Protein AF-A0A0N7MA90-F1 (afdb_monomer)

Radius of gyration: 57.95 Å; Cα contacts (8 Å, |Δi|>4): 796; chains: 1; bounding box: 123×35×155 Å

Sequence (417 aa):
MPDTSPRLQLPLLLPSQAQKHVTHNEALLHLDALTQASVIRFSENAPPPLPEVGDSYALGLDPEGVWAGHALEIAVWSGTNWRFQPPQSGWRTWGQEEQELRVWSNDSWVSIGPLPDSVESIEIGQLGVGTPVDPTNPLSVQGDSTLFTNDGAGHQVKINKAQQSDTAALLFQSNWVGHAEMGLSGSHNFSIKVSPDGTSWRQSMEIDATQDHISWTPATDITMRLSATELTVDVPIEGNSVQADSLDADPLKLLKPGAFGLGRRPILVSSSDDLDTTENVVHFFGNASVGDVPTNSPSTGAAFVGLNLPVTTNRTIQLLGSCSADRLYFRRKNLDWFDWVEVCHSGNIVGVTSENAGLPTGAVIENGSNTNGTYTRWADGTQICTNDNAAIAIPAAAFVGTITKIDNDKLWIGRWF

Foldseek 3Di:
DDQAADAPRHGQDDPDPVCPSVVVNVVVNVCRCQVQHEAQEEQDQEDDPDDDQFHKYQHDQHHDDLCGPQHRWIWGHHPPHTDTHHDDFQRWYAHNVVRFIFGDDPSDTHTPAHDPPDPPDGDQQADEDVDPTDPVHSYHYDDDDDDDDDDDDDDDDDFDDDDQQDDGWDFDDDPPATAWIWQRHGHNWTWIWGDPGNPDIDTQWTQDPVQRKIFGDRDDDGQWIDHPPDTDGNDDDDDPQAAPDLPRPPPRHDYDQPSPQPHPDFAAAFQDAAPLPPQPDFHKYWHPALRGDYPLDLDHSFTWIKTWAHPDSQWIKIWIATPHDRWIWIWIGHNHTDHIDIDDDPVFQEDDWDADPQHTPGHQKYWDFDPQFIWMAGNNFKIKTAHPLDARPDDRADFDDDWDAPDNRRMIIGGRD

Secondary structure (DSSP, 8-state):
--SB-TTT-PBPPPTTSTTHHHHHHHHHHHHHHHTT-EES-EEE-S--SSPPTT-EEEE-SS--GGGTT-TT-EEEE-SSSEEEEPPPTT-EEEETTTTEEEEEETTEEEEEEE--SSTT----S-EEESSPPPTT-SEEE-SS------SSS--------SSTTSEEEEEEEETTEEEEEEEEESSSSEEEEE-SSSSS-EEEEEEETTTTEEEE-SBSB-SEEE-SS-EEE-S---STTB-SSTT---TTSBPPTTTTTTSSS-EEE-TT-BGGGGTT--EEEEESSTT-PPBT-SSSS--EEEEEEEEETTEEEEEEEESSSS-EEEEEEESEEPPPEEPP-TTTSBS---EETTEE-S-SEEEEEETTEEEEEETTSEEEEE-TTSPPSS-SS--EEEEEEETTTTEEEEE--

Structure (mmCIF, N/CA/C/O backbone):
data_AF-A0A0N7MA90-F1
#
_entry.id   AF-A0A0N7MA90-F1
#
loop_
_atom_site.group_PDB
_atom_site.id
_atom_site.type_symbol
_atom_site.label_atom_id
_atom_site.label_alt_id
_atom_site.label_comp_id
_atom_site.label_asym_id
_atom_site.label_entity_id
_atom_site.label_seq_id
_atom_site.pdbx_PDB_ins_code
_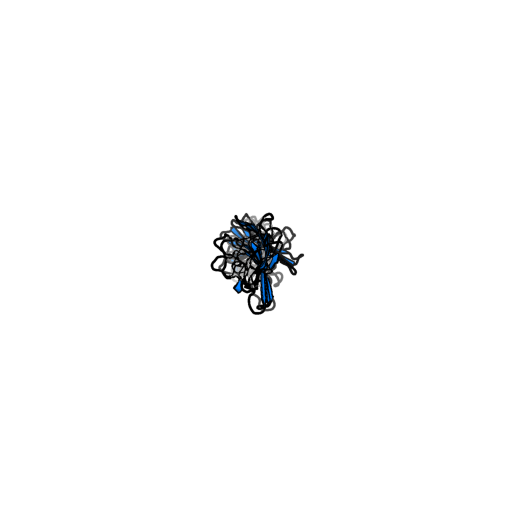atom_site.Cartn_x
_atom_site.Cartn_y
_atom_site.Cartn_z
_atom_site.occupancy
_atom_site.B_iso_or_equiv
_atom_site.auth_seq_id
_atom_site.auth_comp_id
_atom_site.auth_asym_id
_atom_site.auth_atom_id
_atom_site.pdbx_PDB_model_num
ATOM 1 N N . MET A 1 1 ? -54.674 -3.284 69.427 1.00 53.44 1 MET A N 1
ATOM 2 C CA . MET A 1 1 ? -53.549 -3.865 68.669 1.00 53.44 1 MET A CA 1
ATOM 3 C C . MET A 1 1 ? -54.101 -4.210 67.302 1.00 53.44 1 MET A C 1
ATOM 5 O O . MET A 1 1 ? -55.223 -4.700 67.283 1.00 53.44 1 MET A O 1
ATOM 9 N N . PRO A 1 2 ? -53.423 -3.872 66.199 1.00 63.22 2 PRO A N 1
ATOM 10 C CA . PRO A 1 2 ? -53.841 -4.346 64.884 1.00 63.22 2 PRO A CA 1
ATOM 11 C C . PRO A 1 2 ? -53.808 -5.881 64.862 1.00 63.22 2 PRO A C 1
ATOM 13 O O . PRO A 1 2 ? -52.918 -6.483 65.459 1.00 63.22 2 PRO A O 1
ATOM 16 N N . ASP A 1 3 ? -54.780 -6.501 64.193 1.00 77.94 3 ASP A N 1
ATOM 17 C CA . ASP A 1 3 ? -54.884 -7.964 64.068 1.00 77.94 3 ASP A CA 1
ATOM 18 C C . ASP A 1 3 ? -54.003 -8.518 62.928 1.00 77.94 3 ASP A C 1
ATOM 20 O O . ASP A 1 3 ? -54.075 -9.700 62.594 1.00 77.94 3 ASP A O 1
ATOM 24 N N . THR A 1 4 ? -53.165 -7.671 62.320 1.00 83.56 4 THR A N 1
ATOM 25 C CA . THR A 1 4 ? -52.310 -7.993 61.171 1.00 83.56 4 THR A CA 1
ATOM 26 C C . THR A 1 4 ? -50.910 -7.393 61.315 1.00 83.56 4 THR A C 1
ATOM 28 O O . THR A 1 4 ? -50.739 -6.361 61.970 1.00 83.56 4 THR A O 1
ATOM 31 N N . SER A 1 5 ? -49.907 -8.007 60.679 1.00 83.44 5 SER A N 1
ATOM 32 C CA . SER A 1 5 ? -48.554 -7.449 60.574 1.00 83.44 5 SER A CA 1
ATOM 33 C C . SER A 1 5 ? -48.509 -6.187 59.686 1.00 83.44 5 SER A C 1
ATOM 35 O O . SER A 1 5 ? -49.380 -6.020 58.827 1.00 83.44 5 SER A O 1
ATOM 37 N N . PRO A 1 6 ? -47.521 -5.291 59.874 1.00 81.62 6 PRO A N 1
ATOM 38 C CA . PRO A 1 6 ? -47.448 -4.021 59.147 1.00 81.62 6 PRO A CA 1
ATOM 39 C C . PRO A 1 6 ? -47.270 -4.121 57.626 1.00 81.62 6 PRO A C 1
ATOM 41 O O . PRO A 1 6 ? -47.888 -3.339 56.909 1.00 81.62 6 PRO A O 1
ATOM 44 N N . ARG A 1 7 ? -46.434 -5.041 57.121 1.00 82.25 7 ARG A N 1
ATOM 45 C CA . ARG A 1 7 ? -46.023 -5.053 55.701 1.00 82.25 7 ARG A CA 1
ATOM 46 C C . ARG A 1 7 ? -46.829 -6.025 54.852 1.00 82.25 7 ARG A C 1
ATOM 48 O O . ARG A 1 7 ? -47.433 -5.641 53.858 1.00 82.25 7 ARG A O 1
ATOM 55 N N . LEU A 1 8 ? -46.843 -7.292 55.249 1.00 85.06 8 LEU A N 1
ATOM 56 C CA . LEU A 1 8 ? -47.459 -8.400 54.517 1.00 85.06 8 LEU A CA 1
ATOM 57 C C . LEU A 1 8 ? -48.882 -8.714 54.991 1.00 85.06 8 LEU A C 1
ATOM 59 O O . LEU A 1 8 ? -49.496 -9.651 54.484 1.00 85.06 8 LEU A O 1
ATOM 63 N N . GLN A 1 9 ? -49.407 -7.950 55.957 1.00 86.44 9 GLN A N 1
ATOM 64 C CA . GLN A 1 9 ? -50.759 -8.106 56.504 1.00 86.44 9 GLN A CA 1
ATOM 65 C C . GLN A 1 9 ? -51.041 -9.526 57.035 1.00 86.44 9 GLN A C 1
ATOM 67 O O . GLN A 1 9 ? -52.158 -10.037 56.945 1.00 86.44 9 GLN A O 1
ATOM 72 N N . LEU A 1 10 ? -50.026 -10.174 57.615 1.00 85.25 10 LEU A N 1
ATOM 73 C CA . LEU A 1 10 ? -50.129 -11.517 58.180 1.00 85.25 10 LEU A CA 1
ATOM 74 C C . LEU A 1 10 ? -51.020 -11.493 59.430 1.00 85.25 10 LEU A C 1
ATOM 76 O O . LEU A 1 10 ? -50.751 -10.692 60.328 1.00 85.25 10 LEU A O 1
ATOM 80 N N . PRO A 1 11 ? -52.040 -12.362 59.543 1.00 86.69 11 PRO A N 1
ATOM 81 C CA . PRO A 1 11 ? -52.909 -12.403 60.716 1.00 86.69 11 PRO A CA 1
ATOM 82 C C . PRO A 1 11 ? -52.138 -12.724 62.002 1.00 86.69 11 PRO A C 1
ATOM 84 O O . PRO A 1 11 ? -51.424 -13.726 62.071 1.00 86.69 11 PRO A O 1
ATOM 87 N N . LEU A 1 12 ? -52.318 -11.902 63.035 1.00 84.81 12 LEU A N 1
ATOM 88 C CA . LEU A 1 12 ? -51.739 -12.113 64.359 1.00 84.81 12 LEU A CA 1
ATOM 89 C C . LEU A 1 12 ? -52.704 -12.904 65.252 1.00 84.81 12 LEU A C 1
ATOM 91 O O . LEU A 1 12 ? -53.926 -12.786 65.163 1.00 84.81 12 LEU A O 1
ATOM 95 N N . LEU A 1 13 ? -52.161 -13.720 66.156 1.00 84.50 13 LEU A N 1
ATOM 96 C CA . LEU A 1 13 ? -52.961 -14.447 67.138 1.00 84.50 13 LEU A CA 1
ATOM 97 C C . LEU A 1 13 ? -53.536 -13.482 68.178 1.00 84.50 13 LEU A C 1
ATOM 99 O O . LEU A 1 13 ? -52.795 -12.723 68.809 1.00 84.50 13 LEU A O 1
ATOM 103 N N . LEU A 1 14 ? -54.850 -13.573 68.401 1.00 79.50 14 LEU A N 1
ATOM 104 C CA . LEU A 1 14 ? -55.557 -12.771 69.397 1.00 79.50 14 LEU A CA 1
ATOM 105 C C . LEU A 1 14 ? -55.073 -13.074 70.835 1.00 79.50 14 LEU A C 1
ATOM 107 O O . LEU A 1 14 ? -54.663 -14.207 71.132 1.00 79.50 14 LEU A O 1
ATOM 111 N N . PRO A 1 15 ? -55.143 -12.089 71.754 1.00 75.62 15 PRO A N 1
ATOM 112 C CA . PRO A 1 15 ? -54.739 -12.263 73.149 1.00 75.62 15 PRO A CA 1
ATOM 113 C C . PRO A 1 15 ? -55.469 -13.414 73.873 1.00 75.62 15 PRO A C 1
ATOM 115 O O . PRO A 1 15 ? -56.532 -13.872 73.457 1.00 75.62 15 PRO A O 1
ATOM 118 N N . SER A 1 16 ? -54.912 -13.863 75.005 1.00 75.12 16 SER A N 1
ATOM 119 C CA . SER A 1 16 ? -55.486 -14.890 75.911 1.00 75.12 16 SER A CA 1
ATOM 120 C C . SER A 1 16 ? -55.423 -16.359 75.450 1.00 75.12 16 SER A C 1
ATOM 122 O O . SER A 1 16 ? -55.970 -17.238 76.110 1.00 75.12 16 SER A O 1
ATOM 124 N N . GLN A 1 17 ? -54.655 -16.672 74.402 1.00 65.38 17 GLN A N 1
ATOM 125 C CA . GLN A 1 17 ? -54.340 -18.051 73.980 1.00 65.38 17 GLN A CA 1
ATOM 126 C C . GLN A 1 17 ? -53.125 -18.641 74.731 1.00 65.38 17 GLN A C 1
ATOM 128 O O . GLN A 1 17 ? -52.084 -18.910 74.130 1.00 65.38 17 GLN A O 1
ATOM 133 N N . ALA A 1 18 ? -53.207 -18.776 76.062 1.00 71.75 18 ALA A N 1
ATOM 134 C CA . ALA A 1 18 ? -52.147 -19.361 76.909 1.00 71.75 18 ALA A CA 1
ATOM 135 C C . ALA A 1 18 ? -50.729 -18.783 76.662 1.00 71.75 18 ALA A C 1
ATOM 137 O O . ALA A 1 18 ? -49.750 -19.520 76.600 1.00 71.75 18 ALA A O 1
ATOM 138 N N . GLN A 1 19 ? -50.630 -17.464 76.454 1.00 74.31 19 GLN A N 1
ATOM 139 C CA . GLN A 1 19 ? -49.389 -16.723 76.143 1.00 74.31 19 GLN A CA 1
ATOM 140 C C . GLN A 1 19 ? -48.634 -17.128 74.855 1.00 74.31 19 GLN A C 1
ATOM 142 O O . GLN A 1 19 ? -47.672 -16.457 74.495 1.00 74.31 19 GLN A O 1
ATOM 147 N N . LYS A 1 20 ? -49.103 -18.117 74.079 1.00 79.69 20 LYS A N 1
ATOM 148 C CA . LYS A 1 20 ? -48.496 -18.497 72.783 1.00 79.69 20 LYS A CA 1
ATOM 149 C C . LYS A 1 20 ? -48.553 -17.381 71.736 1.00 79.69 20 LYS A C 1
ATOM 151 O O . LYS A 1 20 ? -47.688 -17.303 70.871 1.00 79.69 20 LYS A O 1
ATOM 156 N N . HIS A 1 21 ? -49.561 -16.512 71.836 1.00 78.50 21 HIS A N 1
ATOM 157 C CA . HIS A 1 21 ? -49.705 -15.329 70.988 1.00 78.50 21 HIS A CA 1
ATOM 158 C C . HIS A 1 21 ? -48.493 -14.394 71.081 1.00 78.50 21 HIS A C 1
ATOM 160 O O . HIS A 1 21 ? -48.164 -13.761 70.093 1.00 78.50 21 HIS A O 1
ATOM 166 N N . VAL A 1 22 ? -47.784 -14.346 72.216 1.00 80.19 22 VAL A N 1
ATOM 167 C CA . VAL A 1 22 ? -46.601 -13.487 72.364 1.00 80.19 22 VAL A CA 1
ATOM 168 C C . VAL A 1 22 ? -45.469 -13.989 71.468 1.00 80.19 22 VAL A C 1
ATOM 170 O O . VAL A 1 22 ? -45.056 -13.296 70.549 1.00 80.19 22 VAL A O 1
ATOM 173 N N . THR A 1 23 ? -45.006 -15.223 71.668 1.00 83.25 23 THR A N 1
ATOM 174 C CA . THR A 1 23 ? -43.844 -15.755 70.938 1.00 83.25 23 THR A CA 1
ATOM 175 C C . THR A 1 23 ? -44.113 -15.968 69.450 1.00 83.25 23 THR A C 1
ATOM 177 O O . THR A 1 23 ? -43.222 -15.753 68.631 1.00 83.25 23 THR A O 1
ATOM 180 N N . HIS A 1 24 ? -45.330 -16.372 69.077 1.00 87.25 24 HIS A N 1
ATOM 181 C CA . HIS A 1 24 ? -45.667 -16.587 67.673 1.00 87.25 24 HIS A CA 1
ATOM 182 C C . HIS A 1 24 ? -45.861 -15.274 66.909 1.00 87.25 24 HIS A C 1
ATOM 184 O O . HIS A 1 24 ? -45.351 -15.154 65.799 1.00 87.25 24 HIS A O 1
ATOM 190 N N . ASN A 1 25 ? -46.531 -14.276 67.498 1.00 86.94 25 ASN A N 1
ATOM 191 C CA . ASN A 1 25 ? -46.672 -12.975 66.842 1.00 86.94 25 ASN A CA 1
ATOM 192 C C . ASN A 1 25 ? -45.307 -12.298 66.686 1.00 86.94 25 ASN A C 1
ATOM 194 O O . ASN A 1 25 ? -45.058 -11.696 65.650 1.00 86.94 25 ASN A O 1
ATOM 198 N N . GLU A 1 26 ? -44.391 -12.467 67.647 1.00 84.44 26 GLU A N 1
ATOM 199 C CA . GLU A 1 26 ? -43.005 -12.011 67.491 1.00 84.44 26 GLU A CA 1
ATOM 200 C C . GLU A 1 26 ? -42.297 -12.678 66.301 1.00 84.44 26 GLU A C 1
ATOM 202 O O . GLU A 1 26 ? -41.661 -11.993 65.501 1.00 84.44 26 GLU A O 1
ATOM 207 N N . ALA A 1 27 ? -42.464 -13.991 66.114 1.00 85.56 27 ALA A N 1
ATOM 208 C CA . ALA A 1 27 ? -41.915 -14.691 64.951 1.00 85.56 27 ALA A CA 1
ATOM 209 C C . ALA A 1 27 ? -42.538 -14.218 63.623 1.00 85.56 27 ALA A C 1
ATOM 211 O O . ALA A 1 27 ? -41.822 -14.057 62.635 1.00 85.56 27 ALA A O 1
ATOM 212 N N . LEU A 1 28 ? -43.851 -13.962 63.595 1.00 87.31 28 LEU A N 1
ATOM 213 C CA . LEU A 1 28 ? -44.541 -13.433 62.415 1.00 87.31 28 LEU A CA 1
ATOM 214 C C . LEU A 1 28 ? -44.082 -12.016 62.073 1.00 87.31 28 LEU A C 1
ATOM 216 O O . LEU A 1 28 ? -43.862 -11.726 60.905 1.00 87.31 28 LEU A O 1
ATOM 220 N N . LEU A 1 29 ? -43.881 -11.156 63.071 1.00 84.62 29 LEU A N 1
ATOM 221 C CA . LEU A 1 29 ? -43.357 -9.804 62.872 1.00 84.62 29 LEU A CA 1
ATOM 222 C C . LEU A 1 29 ? -41.893 -9.824 62.403 1.00 84.62 29 LEU A C 1
ATOM 224 O O . LEU A 1 29 ? -41.503 -9.001 61.580 1.00 84.62 29 LEU A O 1
ATOM 228 N N . HIS A 1 30 ? -41.089 -10.788 62.863 1.00 85.06 30 HIS A N 1
ATOM 229 C CA . HIS A 1 30 ? -39.752 -11.024 62.311 1.00 85.06 30 HIS A CA 1
ATOM 230 C C . HIS A 1 30 ? -39.789 -11.465 60.844 1.00 85.06 30 HIS A C 1
ATOM 232 O O . HIS A 1 30 ? -39.008 -10.960 60.041 1.00 85.06 30 HIS A O 1
ATOM 238 N N . LEU A 1 31 ? -40.692 -12.381 60.483 1.00 87.25 31 LEU A N 1
ATOM 239 C CA . LEU A 1 31 ? -40.869 -12.802 59.092 1.00 87.25 31 LEU A CA 1
ATOM 240 C C . LEU A 1 31 ? -41.395 -11.665 58.214 1.00 87.25 31 LEU A C 1
ATOM 242 O O . LEU A 1 31 ? -40.928 -11.525 57.092 1.00 87.25 31 LEU A O 1
ATOM 246 N N . ASP A 1 32 ? -42.314 -10.846 58.719 1.00 86.31 32 ASP A N 1
ATOM 247 C CA . ASP A 1 32 ? -42.858 -9.671 58.031 1.00 86.31 32 ASP A CA 1
ATOM 248 C C . ASP A 1 32 ? -41.775 -8.639 57.696 1.00 86.31 32 ASP A C 1
ATOM 250 O O . ASP A 1 32 ? -41.750 -8.090 56.599 1.00 86.31 32 ASP A O 1
ATOM 254 N N . ALA A 1 33 ? -40.844 -8.415 58.628 1.00 83.62 33 ALA A N 1
ATOM 255 C CA . ALA A 1 33 ? -39.715 -7.514 58.433 1.00 83.62 33 ALA A CA 1
ATOM 256 C C . ALA A 1 33 ? -38.716 -8.022 57.377 1.00 83.62 33 ALA A C 1
ATOM 258 O O . ALA A 1 33 ? -38.212 -7.231 56.578 1.00 83.62 33 ALA A O 1
ATOM 259 N N . LEU A 1 34 ? -38.428 -9.327 57.372 1.00 86.31 34 LEU A N 1
ATOM 260 C CA . LEU A 1 34 ? -37.348 -9.918 56.571 1.00 86.31 34 LEU A CA 1
ATOM 261 C C . LEU A 1 34 ? -37.798 -10.467 55.213 1.00 86.31 34 LEU A C 1
ATOM 263 O O . LEU A 1 34 ? -37.001 -10.574 54.280 1.00 86.31 34 LEU A O 1
ATOM 267 N N . THR A 1 35 ? -39.067 -10.840 55.081 1.00 87.25 35 THR A N 1
ATOM 268 C CA . THR A 1 35 ? -39.617 -11.341 53.820 1.00 87.25 35 THR A CA 1
ATOM 269 C C . THR A 1 35 ? -39.833 -10.159 52.885 1.00 87.25 35 THR A C 1
ATOM 271 O O . THR A 1 35 ? -40.596 -9.259 53.211 1.00 87.25 35 THR A O 1
ATOM 274 N N . GLN A 1 36 ? -39.166 -10.162 51.723 1.00 84.44 36 GLN A N 1
ATOM 275 C CA . GLN A 1 36 ? -39.091 -8.986 50.839 1.00 84.44 36 GLN A CA 1
ATOM 276 C C . GLN A 1 36 ? -38.517 -7.758 51.570 1.00 84.44 36 GLN A C 1
ATOM 278 O O . GLN A 1 36 ? -39.052 -6.657 51.457 1.00 84.44 36 GLN A O 1
ATOM 283 N N . ALA A 1 37 ? -37.448 -7.961 52.355 1.00 88.31 37 ALA A N 1
ATOM 284 C CA . ALA A 1 37 ? -36.824 -6.906 53.145 1.00 88.31 37 ALA A CA 1
ATOM 285 C C . ALA A 1 37 ? -36.564 -5.649 52.299 1.00 88.31 37 ALA A C 1
ATOM 287 O O . ALA A 1 37 ? -35.838 -5.676 51.302 1.00 88.31 37 ALA A O 1
ATOM 288 N N . SER A 1 38 ? -37.153 -4.536 52.725 1.00 91.06 38 SER A N 1
ATOM 289 C CA . SER A 1 38 ? -36.948 -3.221 52.135 1.00 91.06 38 SER A CA 1
ATOM 290 C C . SER A 1 38 ? -36.728 -2.212 53.249 1.00 91.06 38 SER A C 1
ATOM 292 O O . SER A 1 38 ? -37.543 -2.131 54.167 1.00 91.06 38 SER A O 1
ATOM 294 N N . VAL A 1 39 ? -35.623 -1.475 53.163 1.00 94.06 39 VAL A N 1
ATOM 295 C CA . VAL A 1 39 ? -35.260 -0.378 54.061 1.00 94.06 39 VAL A CA 1
ATOM 296 C C . VAL A 1 39 ? -35.413 0.947 53.336 1.00 94.06 39 VAL A C 1
ATOM 298 O O . VAL A 1 39 ? -35.229 1.020 52.125 1.00 94.06 39 VAL A O 1
ATOM 301 N N . ILE A 1 40 ? -35.748 1.996 54.076 1.00 94.44 40 ILE A N 1
ATOM 302 C CA . ILE A 1 40 ? -35.837 3.357 53.553 1.00 94.44 40 ILE A CA 1
ATOM 303 C C . ILE A 1 40 ? -34.459 3.785 53.045 1.00 94.44 40 ILE A C 1
ATOM 305 O O . ILE A 1 40 ? -34.339 4.216 51.904 1.00 94.44 40 ILE A O 1
ATOM 309 N N . ARG A 1 41 ? -33.421 3.578 53.865 1.00 93.44 41 ARG A N 1
ATOM 310 C CA . ARG A 1 41 ? -32.033 3.928 53.552 1.00 93.44 41 ARG A CA 1
ATOM 311 C C . ARG A 1 41 ? -31.039 2.972 54.223 1.00 93.44 41 ARG A C 1
ATOM 313 O O . ARG A 1 41 ? -31.333 2.402 55.283 1.00 93.44 41 ARG A O 1
ATOM 320 N N . PHE A 1 42 ? -29.861 2.826 53.624 1.00 93.62 42 PHE A N 1
ATOM 321 C CA . PHE A 1 42 ? -28.678 2.198 54.207 1.00 93.62 42 PHE A CA 1
ATOM 322 C C . PHE A 1 42 ? -27.746 3.190 54.914 1.00 93.62 42 PHE A C 1
ATOM 324 O O . PHE A 1 42 ? -27.638 4.358 54.555 1.00 93.62 42 PHE A O 1
ATOM 331 N N . SER A 1 43 ? -26.983 2.678 55.880 1.00 93.38 43 SER A N 1
ATOM 332 C CA . SER A 1 43 ? -25.974 3.433 56.630 1.00 93.38 43 SER A CA 1
ATOM 333 C C . SER A 1 43 ? -26.535 4.646 57.383 1.00 93.38 43 SER A C 1
ATOM 335 O O . SER A 1 43 ? -25.812 5.611 57.622 1.00 93.38 43 SER A O 1
ATOM 337 N N . GLU A 1 44 ? -27.814 4.604 57.763 1.00 94.88 44 GLU A N 1
ATOM 338 C CA . GLU A 1 44 ? -28.443 5.671 58.541 1.00 94.88 44 GLU A CA 1
ATOM 339 C C . GLU A 1 44 ? -28.063 5.517 60.017 1.00 94.88 44 GLU A C 1
ATOM 341 O O . GLU A 1 44 ? -28.116 4.419 60.576 1.00 94.88 44 GLU A O 1
ATOM 346 N N . ASN A 1 45 ? -27.644 6.612 60.643 1.00 93.81 45 ASN A N 1
ATOM 347 C CA . ASN A 1 45 ? -27.168 6.606 62.027 1.00 93.81 45 ASN A CA 1
ATOM 348 C C . ASN A 1 45 ? -28.139 7.332 62.961 1.00 93.81 45 ASN A C 1
ATOM 350 O O . ASN A 1 45 ? -28.146 7.044 64.157 1.00 93.81 45 ASN A O 1
ATOM 354 N N . ALA A 1 46 ? -28.983 8.229 62.444 1.00 93.44 46 ALA A N 1
ATOM 355 C CA . ALA A 1 46 ? -29.895 9.019 63.261 1.00 93.44 46 ALA A CA 1
ATOM 356 C C . ALA A 1 46 ? -31.349 8.524 63.132 1.00 93.44 46 ALA A C 1
ATOM 358 O O . ALA A 1 46 ? -31.888 8.494 62.022 1.00 93.44 46 ALA A O 1
ATOM 359 N N . PRO A 1 47 ? -32.033 8.185 64.245 1.00 91.44 47 PRO A N 1
ATOM 360 C CA . PRO A 1 47 ? -33.437 7.798 64.194 1.00 91.44 47 PRO A CA 1
ATOM 361 C C . PRO A 1 47 ? -34.318 8.953 63.698 1.00 91.44 47 PRO A C 1
ATOM 363 O O . PRO A 1 47 ? -34.164 10.082 64.179 1.00 91.44 47 PRO A O 1
ATOM 366 N N . PRO A 1 48 ? -35.285 8.700 62.793 1.00 92.38 48 PRO A N 1
ATOM 367 C CA . PRO A 1 48 ? -36.211 9.732 62.351 1.00 92.38 48 PRO A CA 1
ATOM 368 C C . PRO A 1 48 ? -37.067 10.225 63.531 1.00 92.38 48 PRO A C 1
ATOM 370 O O . PRO A 1 48 ? -37.426 9.441 64.415 1.00 92.38 48 PRO A O 1
ATOM 373 N N . PRO A 1 49 ? -37.442 11.515 63.557 1.00 87.62 49 PRO A N 1
ATOM 374 C CA . PRO A 1 49 ? -38.195 12.091 64.670 1.00 87.62 49 PRO A CA 1
ATOM 375 C C . PRO A 1 49 ? -39.643 11.580 64.756 1.00 87.62 49 PRO A C 1
ATOM 377 O O . PRO A 1 49 ? -40.242 11.631 65.829 1.00 87.62 49 PRO A O 1
ATOM 380 N N . LEU A 1 50 ? -40.211 11.104 63.642 1.00 89.38 50 LEU A N 1
ATOM 381 C CA . LEU A 1 50 ? -41.584 10.598 63.536 1.00 89.38 50 LEU A CA 1
ATOM 382 C C . LEU A 1 50 ? -41.621 9.333 62.657 1.00 89.38 50 LEU A C 1
ATOM 384 O O . LEU A 1 50 ? -41.984 9.436 61.489 1.00 89.38 50 LEU A O 1
ATOM 388 N N . PRO A 1 51 ? -41.220 8.160 63.180 1.00 90.88 51 PRO A N 1
ATOM 389 C CA . PRO A 1 51 ? -41.279 6.910 62.426 1.00 90.88 51 PRO A CA 1
ATOM 390 C C . PRO A 1 51 ? -42.715 6.387 62.283 1.00 90.88 51 PRO A C 1
ATOM 392 O O . PRO A 1 51 ? -43.494 6.383 63.246 1.00 90.88 51 PRO A O 1
ATOM 395 N N . GLU A 1 52 ? -43.044 5.878 61.101 1.00 90.62 52 GLU A N 1
ATOM 396 C CA . GLU A 1 52 ? -44.286 5.170 60.807 1.00 90.62 52 GLU A CA 1
ATOM 397 C C . GLU A 1 52 ? -44.131 3.661 61.018 1.00 90.62 52 GLU A C 1
ATOM 399 O O . GLU A 1 52 ? -43.043 3.083 60.953 1.00 90.62 52 GLU A O 1
ATOM 404 N N . VAL A 1 53 ? -45.233 2.994 61.371 1.00 87.88 53 VAL A N 1
ATOM 405 C CA . VAL A 1 53 ? -45.216 1.552 61.655 1.00 87.88 53 VAL A CA 1
ATOM 406 C C . VAL A 1 53 ? -44.762 0.798 60.407 1.00 87.88 53 VAL A C 1
ATOM 408 O O . VAL A 1 53 ? -45.413 0.873 59.372 1.00 87.88 53 VAL A O 1
ATOM 411 N N . GLY A 1 54 ? -43.693 0.013 60.532 1.00 85.12 54 GLY A N 1
ATOM 412 C CA . GLY A 1 54 ? -43.108 -0.726 59.418 1.00 85.12 54 GLY A CA 1
ATOM 413 C C . GLY A 1 54 ? -41.945 -0.015 58.729 1.00 85.12 54 GLY A C 1
ATOM 414 O O . GLY A 1 54 ? -41.301 -0.663 57.901 1.00 85.12 54 GLY A O 1
ATOM 415 N N . ASP A 1 55 ? -41.619 1.229 59.096 1.00 91.69 55 ASP A N 1
ATOM 416 C CA . ASP A 1 55 ? -40.379 1.881 58.670 1.00 91.69 55 ASP A CA 1
ATOM 417 C C . ASP A 1 55 ? -39.184 1.027 59.067 1.00 91.69 55 ASP A C 1
ATOM 419 O O . ASP A 1 55 ? -39.129 0.480 60.174 1.00 91.69 55 ASP A O 1
ATOM 423 N N . SER A 1 56 ? -38.205 0.917 58.173 1.00 93.31 56 SER A N 1
ATOM 424 C CA . SER A 1 56 ? -36.949 0.275 58.532 1.00 93.31 56 SER A CA 1
ATOM 425 C C . SER A 1 56 ? -35.742 0.912 57.899 1.00 93.31 56 SER A C 1
ATOM 427 O O . SER A 1 56 ? -35.815 1.385 56.770 1.00 93.31 56 SER A O 1
ATOM 429 N N . TYR A 1 57 ? -34.625 0.817 58.600 1.00 94.88 57 TYR A N 1
ATOM 430 C CA . TYR A 1 57 ? -33.340 1.370 58.213 1.00 94.88 57 TYR A CA 1
ATOM 431 C C . TYR A 1 57 ? -32.274 0.299 58.396 1.00 94.88 57 TYR A C 1
ATOM 433 O O . TYR A 1 57 ? -32.306 -0.448 59.374 1.00 94.88 57 TYR A O 1
ATOM 441 N N . ALA A 1 58 ? -31.331 0.214 57.462 1.00 95.00 58 ALA A N 1
ATOM 442 C CA . ALA A 1 58 ? -30.109 -0.545 57.690 1.00 95.00 58 ALA A CA 1
ATOM 443 C C . ALA A 1 58 ? -29.093 0.404 58.327 1.00 95.00 58 ALA A C 1
ATOM 445 O O . ALA A 1 58 ? -28.690 1.389 57.706 1.00 95.00 58 ALA A O 1
ATOM 446 N N . LEU A 1 59 ? -28.729 0.133 59.577 1.00 96.06 59 LEU A N 1
ATOM 447 C CA . LEU A 1 59 ? -27.953 1.059 60.387 1.00 96.06 59 LEU A CA 1
ATOM 448 C C . LEU A 1 59 ? -26.491 1.133 59.942 1.00 96.06 59 LEU A C 1
ATOM 450 O O . LEU A 1 59 ? -25.916 0.153 59.462 1.00 96.06 59 LEU A O 1
ATOM 454 N N . GLY A 1 60 ? -25.891 2.313 60.098 1.00 93.00 60 GLY A N 1
ATOM 455 C CA . GLY A 1 60 ? -24.465 2.520 59.862 1.00 93.00 60 GLY A CA 1
ATOM 456 C C . GLY A 1 60 ? -23.580 1.980 60.989 1.00 93.00 60 GLY A C 1
ATOM 457 O O . GLY A 1 60 ? -24.002 1.186 61.833 1.00 93.00 60 GLY A O 1
ATOM 458 N N . LEU A 1 61 ? -22.312 2.397 60.974 1.00 93.62 61 LEU A N 1
ATOM 459 C CA . LEU A 1 61 ? -21.308 1.972 61.957 1.00 93.62 61 LEU A CA 1
ATOM 460 C C . LEU A 1 61 ? -21.467 2.659 63.317 1.00 93.62 61 LEU A C 1
ATOM 462 O O . LEU A 1 61 ? -21.097 2.072 64.330 1.00 93.62 61 LEU A O 1
ATOM 466 N N . ASP A 1 62 ? -22.054 3.857 63.342 1.00 94.69 62 ASP A N 1
ATOM 467 C CA . ASP A 1 62 ? -22.125 4.703 64.533 1.00 94.69 62 ASP A CA 1
ATOM 468 C C . ASP A 1 62 ? -23.568 5.173 64.816 1.00 94.69 62 ASP A C 1
ATOM 470 O O . ASP A 1 62 ? -23.841 6.373 64.745 1.00 94.69 62 ASP A O 1
ATOM 474 N N . PRO A 1 63 ? -24.531 4.274 65.116 1.00 94.06 63 PRO A N 1
ATOM 475 C CA . PRO A 1 63 ? -25.907 4.693 65.358 1.00 94.06 63 PRO A CA 1
ATOM 476 C C . PRO A 1 63 ? -26.059 5.500 66.651 1.00 94.06 63 PRO A C 1
ATOM 478 O O . PRO A 1 63 ? -25.424 5.225 67.672 1.00 94.06 63 PRO A O 1
ATOM 481 N N . GLU A 1 64 ? -26.973 6.461 66.626 1.00 94.25 64 GLU A N 1
ATOM 482 C CA . GLU A 1 64 ? -27.179 7.450 67.677 1.00 94.25 64 GLU A CA 1
ATOM 483 C C . GLU A 1 64 ? -28.512 7.252 68.420 1.00 94.25 64 GLU A C 1
ATOM 485 O O . GLU A 1 64 ? -29.430 6.551 67.983 1.00 94.25 64 GLU A O 1
ATOM 490 N N . GLY A 1 65 ? -28.652 7.910 69.573 1.00 92.75 65 GLY A N 1
ATOM 491 C CA . GLY A 1 65 ? -29.909 7.953 70.322 1.00 92.75 65 GLY A CA 1
ATOM 492 C C . GLY A 1 65 ? -30.427 6.563 70.704 1.00 92.75 65 GLY A C 1
ATOM 493 O O . GLY A 1 65 ? -29.723 5.780 71.336 1.00 92.75 65 GLY A O 1
ATOM 494 N N . VAL A 1 66 ? -31.675 6.260 70.332 1.00 92.44 66 VAL A N 1
ATOM 495 C CA . VAL A 1 66 ? -32.311 4.958 70.615 1.00 92.44 66 VAL A CA 1
ATOM 496 C C . VAL A 1 66 ? -31.748 3.804 69.781 1.00 92.44 66 VAL A C 1
ATOM 498 O O . VAL A 1 66 ? -32.083 2.657 70.057 1.00 92.44 66 VAL A O 1
ATOM 501 N N . TRP A 1 67 ? -30.916 4.088 68.775 1.00 95.50 67 TRP A N 1
ATOM 502 C CA . TRP A 1 67 ? -30.231 3.076 67.969 1.00 95.50 67 TRP A CA 1
ATOM 503 C C . TRP A 1 67 ? -28.824 2.749 68.486 1.00 95.50 67 TRP A C 1
ATOM 505 O O . TRP A 1 67 ? -28.204 1.799 68.011 1.00 95.50 67 TRP A O 1
ATOM 515 N N . ALA A 1 68 ? -28.314 3.492 69.475 1.00 94.19 68 ALA A N 1
ATOM 516 C CA . ALA A 1 68 ? -26.975 3.284 70.015 1.00 94.19 68 ALA A CA 1
ATOM 517 C C . ALA A 1 68 ? -26.766 1.835 70.499 1.00 94.19 68 ALA A C 1
ATOM 519 O O . ALA A 1 68 ? -27.551 1.309 71.287 1.00 94.19 68 ALA A O 1
ATOM 520 N N . GLY A 1 69 ? -25.680 1.204 70.038 1.00 93.12 69 GLY A N 1
ATOM 521 C CA . GLY A 1 69 ? -25.349 -0.198 70.329 1.00 93.12 69 GLY A CA 1
ATOM 522 C C . GLY A 1 69 ? -25.820 -1.213 69.279 1.00 93.12 69 GLY A C 1
ATOM 523 O O . GLY A 1 69 ? -25.454 -2.379 69.389 1.00 93.12 69 GLY A O 1
ATOM 524 N N . HIS A 1 70 ? -26.555 -0.776 68.252 1.00 94.81 70 HIS A N 1
ATOM 525 C CA . HIS A 1 70 ? -27.108 -1.628 67.191 1.00 94.81 70 HIS A CA 1
ATOM 526 C C . HIS A 1 70 ? -26.449 -1.379 65.820 1.00 94.81 70 HIS A C 1
ATOM 528 O O . HIS A 1 70 ? -27.118 -1.324 64.790 1.00 94.81 70 HIS A O 1
ATOM 534 N N . ALA A 1 71 ? -25.127 -1.179 65.795 1.00 93.69 71 ALA A N 1
ATOM 535 C CA . ALA A 1 71 ? -24.385 -0.942 64.553 1.00 93.69 71 ALA A CA 1
ATOM 536 C C . ALA A 1 71 ? -24.596 -2.082 63.545 1.00 93.69 71 ALA A C 1
ATOM 538 O O . ALA A 1 71 ? -24.570 -3.253 63.922 1.00 93.69 71 ALA A O 1
ATOM 539 N N . LEU A 1 72 ? -24.773 -1.729 62.266 1.00 93.75 72 LEU A N 1
ATOM 540 C CA . LEU A 1 72 ? -24.972 -2.658 61.143 1.00 93.75 72 LEU A CA 1
ATOM 541 C C . LEU A 1 72 ? -26.254 -3.519 61.181 1.00 93.75 72 LEU A C 1
ATOM 543 O O . LEU A 1 72 ? -26.475 -4.324 60.273 1.00 93.75 72 LEU A O 1
ATOM 547 N N . GLU A 1 73 ? -27.120 -3.362 62.184 1.00 94.75 73 GLU A N 1
ATOM 548 C CA . GLU A 1 73 ? -28.386 -4.095 62.269 1.00 94.75 73 GLU A CA 1
ATOM 549 C C . GLU A 1 73 ? -29.483 -3.447 61.404 1.00 94.75 73 GLU A C 1
ATOM 551 O O . GLU A 1 73 ? -29.421 -2.272 61.042 1.00 94.75 73 GLU A O 1
ATOM 556 N N . ILE A 1 74 ? -30.520 -4.214 61.061 1.00 94.06 74 ILE A N 1
ATOM 557 C CA . ILE A 1 74 ? -31.740 -3.674 60.452 1.00 94.06 74 ILE A CA 1
ATOM 558 C C . ILE A 1 74 ? -32.676 -3.247 61.581 1.00 94.06 74 ILE A C 1
ATOM 560 O O . ILE A 1 74 ? -33.161 -4.090 62.337 1.00 94.06 74 ILE A O 1
ATOM 564 N N . ALA A 1 75 ? -32.940 -1.949 61.690 1.00 94.25 75 ALA A N 1
ATOM 565 C CA . ALA A 1 75 ? -33.893 -1.382 62.634 1.00 94.25 75 ALA A CA 1
ATOM 566 C C . ALA A 1 75 ? -35.280 -1.299 61.990 1.00 94.25 75 ALA A C 1
ATOM 568 O O . ALA A 1 75 ? -35.409 -0.741 60.907 1.00 94.25 75 ALA A O 1
ATOM 569 N N . VAL A 1 76 ? -36.322 -1.811 62.649 1.00 92.00 76 VAL A N 1
ATOM 570 C CA . VAL A 1 76 ? -37.719 -1.780 62.183 1.00 92.00 76 VAL A CA 1
ATOM 571 C C . VAL A 1 76 ? -38.617 -1.180 63.260 1.00 92.00 76 VAL A C 1
ATOM 573 O O . VAL A 1 76 ? -38.602 -1.635 64.408 1.00 92.00 76 VAL A O 1
ATOM 576 N N . TRP A 1 77 ? -39.420 -0.176 62.916 1.00 92.00 77 TRP A N 1
ATOM 577 C CA . TRP A 1 77 ? -40.338 0.457 63.859 1.00 92.00 77 TRP A CA 1
ATOM 578 C C . TRP A 1 77 ? -41.637 -0.338 63.999 1.00 92.00 77 TRP A C 1
ATOM 580 O O . TRP A 1 77 ? -42.383 -0.539 63.042 1.00 92.00 77 TRP A O 1
ATOM 590 N N . SER A 1 78 ? -41.945 -0.770 65.222 1.00 82.31 78 SER A N 1
ATOM 591 C CA . SER A 1 78 ? -43.159 -1.543 65.527 1.00 82.31 78 SER A CA 1
ATOM 592 C C . SER A 1 78 ? -44.384 -0.686 65.876 1.00 82.31 78 SER A C 1
ATOM 594 O O . SER A 1 78 ? -45.460 -1.225 66.131 1.00 82.31 78 SER A O 1
ATOM 596 N N . GLY A 1 79 ? -44.229 0.641 65.931 1.00 82.62 79 GLY A N 1
ATOM 597 C CA . GLY A 1 79 ? -45.233 1.581 66.443 1.00 82.62 79 GLY A CA 1
ATOM 598 C C . GLY A 1 79 ? -45.025 2.004 67.894 1.00 82.62 79 GLY A C 1
ATOM 599 O O . GLY A 1 79 ? -45.547 3.036 68.306 1.00 82.62 79 GLY A O 1
ATOM 600 N N . THR A 1 80 ? -44.258 1.235 68.671 1.00 84.94 80 THR A N 1
ATOM 601 C CA . THR A 1 80 ? -43.948 1.552 70.078 1.00 84.94 80 THR A CA 1
ATOM 602 C C . THR A 1 80 ? -42.460 1.483 70.400 1.00 84.94 80 THR A C 1
ATOM 604 O O . THR A 1 80 ? -41.994 2.223 71.264 1.00 84.94 80 THR A O 1
ATOM 607 N N . ASN A 1 81 ? -41.708 0.611 69.725 1.00 88.38 81 ASN A N 1
ATOM 608 C CA . ASN A 1 81 ? -40.260 0.494 69.863 1.00 88.38 81 ASN A CA 1
ATOM 609 C C . ASN A 1 81 ? -39.583 0.106 68.541 1.00 88.38 81 ASN A C 1
ATOM 611 O O . ASN A 1 81 ? -40.224 -0.420 67.623 1.00 88.38 81 ASN A O 1
ATOM 615 N N . TRP A 1 82 ? -38.274 0.349 68.475 1.00 91.50 82 TRP A N 1
ATOM 616 C CA . TRP A 1 82 ? -37.410 -0.182 67.428 1.00 91.50 82 TRP A CA 1
ATOM 617 C C . TRP A 1 82 ? -37.056 -1.632 67.732 1.00 91.50 82 TRP A C 1
ATOM 619 O O . TRP A 1 82 ? -36.713 -1.983 68.862 1.00 91.50 82 TRP A O 1
ATOM 629 N N . ARG A 1 83 ? -37.146 -2.467 66.705 1.00 90.06 83 ARG A N 1
ATOM 630 C CA . ARG A 1 83 ? -36.690 -3.853 66.713 1.00 90.06 83 ARG A CA 1
ATOM 631 C C . ARG A 1 83 ? -35.447 -3.933 65.859 1.00 90.06 83 ARG A C 1
ATOM 633 O O . ARG A 1 83 ? -35.468 -3.430 64.742 1.00 90.06 83 ARG A O 1
ATOM 640 N N . PHE A 1 84 ? -34.410 -4.579 66.362 1.00 92.62 84 PHE A N 1
ATOM 641 C CA . PHE A 1 84 ? -33.148 -4.684 65.650 1.00 92.62 84 PHE A CA 1
ATOM 642 C C . PHE A 1 84 ? -32.871 -6.132 65.277 1.00 92.62 84 PHE A C 1
ATOM 644 O O . PHE A 1 84 ? -33.092 -7.048 66.073 1.00 92.62 84 PHE A O 1
ATOM 651 N N . GLN A 1 85 ? -32.451 -6.336 64.034 1.00 91.75 85 GLN A N 1
ATOM 652 C CA . GLN A 1 85 ? -32.181 -7.650 63.476 1.00 91.75 85 GLN A CA 1
ATOM 653 C C . GLN A 1 85 ? -30.782 -7.659 62.856 1.00 91.75 85 GLN A C 1
ATOM 655 O O . GLN A 1 85 ? -30.565 -6.956 61.866 1.00 91.75 85 GLN A O 1
ATOM 660 N N . PRO A 1 86 ? -29.835 -8.452 63.386 1.00 91.88 86 PRO A N 1
ATOM 661 C CA . PRO A 1 86 ? -28.520 -8.577 62.778 1.00 91.88 86 PRO A CA 1
ATOM 662 C C . PRO A 1 86 ? -28.638 -9.316 61.434 1.00 91.88 86 PRO A C 1
ATOM 664 O O . PRO A 1 86 ? -29.167 -10.436 61.401 1.00 91.88 86 PRO A O 1
ATOM 667 N N . PRO A 1 87 ? -28.173 -8.723 60.319 1.00 92.38 87 PRO A N 1
ATOM 668 C CA . PRO A 1 87 ? -28.218 -9.377 59.020 1.00 92.38 87 PRO A CA 1
ATOM 669 C C . PRO A 1 87 ? -27.301 -10.606 58.966 1.00 92.38 87 PRO A C 1
ATOM 671 O O . PRO A 1 87 ? -26.209 -10.620 59.534 1.00 92.38 87 PRO A O 1
ATOM 674 N N . GLN A 1 88 ? -27.736 -11.660 58.267 1.00 90.62 88 GLN A N 1
ATOM 675 C CA . GLN A 1 88 ? -26.913 -12.852 58.020 1.00 90.62 88 GLN A CA 1
ATOM 676 C C . GLN A 1 88 ? -26.369 -12.855 56.594 1.00 90.62 88 GLN A C 1
ATOM 678 O O . GLN A 1 88 ? -26.967 -12.285 55.680 1.00 90.62 88 GLN A O 1
ATOM 683 N N . SER A 1 89 ? -25.223 -13.513 56.394 1.00 91.75 89 SER A N 1
ATOM 684 C CA . SER A 1 89 ? -24.590 -13.605 55.074 1.00 91.75 89 SER A CA 1
ATOM 685 C C . SER A 1 89 ? -25.571 -14.152 54.028 1.00 91.75 89 SER A C 1
ATOM 687 O O . SER A 1 89 ? -26.222 -15.174 54.249 1.00 91.75 89 SER A O 1
ATOM 689 N N . GLY A 1 90 ? -25.702 -13.445 52.904 1.00 88.12 90 GLY A N 1
ATOM 690 C CA . GLY A 1 90 ? -26.624 -13.776 51.814 1.00 88.12 90 GLY A CA 1
ATOM 691 C C . GLY A 1 90 ? -28.017 -13.140 51.912 1.00 88.12 90 GLY A C 1
ATOM 692 O O . GLY A 1 90 ? -28.818 -13.306 50.987 1.00 88.12 90 GLY A O 1
ATOM 693 N N . TRP A 1 91 ? -28.332 -12.404 52.985 1.00 92.31 91 TRP A N 1
ATOM 694 C CA . TRP A 1 91 ? -29.571 -11.621 53.057 1.00 92.31 91 TRP A CA 1
ATOM 695 C C . TRP A 1 91 ? -29.604 -10.550 51.974 1.00 92.31 91 TRP A C 1
ATOM 697 O O . TRP A 1 91 ? -28.581 -9.946 51.669 1.00 92.31 91 TRP A O 1
ATOM 707 N N . ARG A 1 92 ? -30.789 -10.326 51.401 1.00 91.94 92 ARG A N 1
ATOM 708 C CA . ARG A 1 92 ? -31.034 -9.369 50.319 1.00 91.94 92 ARG A CA 1
ATOM 709 C C . ARG A 1 92 ? -32.034 -8.331 50.791 1.00 91.94 92 ARG A C 1
ATOM 711 O O . ARG A 1 92 ? -33.110 -8.718 51.241 1.00 91.94 92 ARG A O 1
ATOM 718 N N . THR A 1 93 ? -31.690 -7.060 50.631 1.00 92.75 93 THR A N 1
ATOM 719 C CA . THR A 1 93 ? -32.525 -5.943 51.073 1.00 92.75 93 THR A CA 1
ATOM 720 C C . THR A 1 93 ? -32.564 -4.860 50.002 1.00 92.75 93 THR A C 1
ATOM 722 O O . THR A 1 93 ? -31.527 -4.501 49.443 1.00 92.75 93 THR A O 1
ATOM 725 N N . TRP A 1 94 ? -33.761 -4.352 49.719 1.00 91.25 94 TRP A N 1
ATOM 726 C CA . TRP A 1 94 ? -33.986 -3.227 48.812 1.00 91.25 94 TRP A CA 1
ATOM 727 C C . TRP A 1 94 ? -33.867 -1.888 49.549 1.00 91.25 94 TRP A C 1
ATOM 729 O O . TRP A 1 94 ? -34.583 -1.685 50.531 1.00 91.25 94 TRP A O 1
ATOM 739 N N . GLY A 1 95 ? -33.007 -0.983 49.077 1.00 92.69 95 GLY A N 1
ATOM 740 C CA . GLY A 1 95 ? -32.939 0.405 49.553 1.00 92.69 95 GLY A CA 1
ATOM 741 C C . GLY A 1 95 ? -33.896 1.292 48.763 1.00 92.69 95 GLY A C 1
ATOM 742 O O . GLY A 1 95 ? -33.760 1.406 47.547 1.00 92.69 95 GLY A O 1
ATOM 743 N N . GLN A 1 96 ? -34.887 1.890 49.425 1.00 90.94 96 GLN A N 1
ATOM 744 C CA . GLN A 1 96 ? -35.900 2.708 48.751 1.00 90.94 96 GLN A CA 1
ATOM 745 C C . GLN A 1 96 ? -35.338 4.043 48.264 1.00 90.94 96 GLN A C 1
ATOM 747 O O . GLN A 1 96 ? -35.719 4.495 47.189 1.00 90.94 96 GLN A O 1
ATOM 752 N N . GLU A 1 97 ? -34.442 4.678 49.013 1.00 89.69 97 GLU A N 1
ATOM 753 C CA . GLU A 1 97 ? -33.818 5.924 48.567 1.00 89.69 97 GLU A CA 1
ATOM 754 C C . GLU A 1 97 ? -32.688 5.682 47.564 1.00 89.69 97 GLU A C 1
ATOM 756 O O . GLU A 1 97 ? -32.558 6.434 46.602 1.00 89.69 97 GLU A O 1
ATOM 761 N N . GLU A 1 98 ? -31.899 4.622 47.752 1.00 87.38 98 GLU A N 1
ATOM 762 C CA . GLU A 1 98 ? -30.806 4.271 46.842 1.00 87.38 98 GLU A CA 1
ATOM 763 C C . GLU A 1 98 ? -31.277 3.609 45.539 1.00 87.38 98 GLU A C 1
ATOM 765 O O . GLU A 1 98 ? -30.508 3.563 44.584 1.00 87.38 98 GLU A O 1
ATOM 770 N N . GLN A 1 99 ? -32.515 3.098 45.492 1.00 85.38 99 GLN A N 1
ATOM 771 C CA . GLN A 1 99 ? -33.069 2.334 44.363 1.00 85.38 99 GLN A CA 1
ATOM 772 C C . GLN A 1 99 ? -32.165 1.159 43.944 1.00 85.38 99 GLN A C 1
ATOM 774 O O . GLN A 1 99 ? -31.976 0.873 42.761 1.00 85.38 99 GLN A O 1
ATOM 779 N N . GLU A 1 100 ? -31.608 0.442 44.924 1.00 85.56 100 GLU A N 1
ATOM 780 C CA . GLU A 1 100 ? -30.718 -0.688 44.657 1.00 85.56 100 GLU A CA 1
ATOM 781 C C . GLU A 1 100 ? -30.943 -1.883 45.587 1.00 85.56 100 GLU A C 1
ATOM 783 O O . GLU A 1 100 ? -31.365 -1.768 46.744 1.00 85.56 100 GLU A O 1
ATOM 788 N N . LEU A 1 101 ? -30.617 -3.067 45.065 1.00 88.88 101 LEU A N 1
ATOM 789 C CA . LEU A 1 101 ? -30.624 -4.309 45.820 1.00 88.88 101 LEU A CA 1
ATOM 790 C C . LEU A 1 101 ? -29.220 -4.564 46.375 1.00 88.88 101 LEU A C 1
ATOM 792 O O . LEU A 1 101 ? -28.268 -4.706 45.605 1.00 88.88 101 LEU A O 1
ATOM 796 N N . ARG A 1 102 ? -29.093 -4.688 47.700 1.00 91.44 102 ARG A N 1
ATOM 797 C CA . ARG A 1 102 ? -27.830 -5.059 48.355 1.00 91.44 102 ARG A CA 1
ATOM 798 C C . ARG A 1 102 ? -27.897 -6.453 48.976 1.00 91.44 102 ARG A C 1
ATOM 800 O O . ARG A 1 102 ? -28.944 -6.875 49.469 1.00 91.44 102 ARG A O 1
ATOM 807 N N . VAL A 1 103 ? -26.765 -7.157 48.975 1.00 92.69 103 VAL A N 1
ATOM 808 C CA . VAL A 1 103 ? -26.532 -8.420 49.690 1.00 92.69 103 VAL A CA 1
ATOM 809 C C . VAL A 1 103 ? -25.615 -8.186 50.873 1.00 92.69 103 VAL A C 1
ATOM 811 O O . VAL A 1 103 ? -24.569 -7.557 50.736 1.00 92.69 103 VAL A O 1
ATOM 814 N N . TRP A 1 104 ? -25.966 -8.749 52.023 1.00 92.75 104 TRP A N 1
ATOM 815 C CA . TRP A 1 104 ? -25.069 -8.787 53.169 1.00 92.75 104 TRP A CA 1
ATOM 816 C C . TRP A 1 104 ? -23.938 -9.797 52.940 1.00 92.75 104 TRP A C 1
ATOM 818 O O . TRP A 1 104 ? -24.175 -11.007 52.851 1.00 92.75 104 TRP A O 1
ATOM 828 N N . SER A 1 105 ? -22.701 -9.313 52.838 1.00 91.19 105 SER A N 1
ATOM 829 C CA . SER A 1 105 ? -21.502 -10.127 52.628 1.00 91.19 105 SER A CA 1
ATOM 830 C C . SER A 1 105 ? -20.282 -9.463 53.262 1.00 91.19 105 SER A C 1
ATOM 832 O O . SER A 1 105 ? -20.083 -8.265 53.098 1.00 91.19 105 SER A O 1
ATOM 834 N N . ASN A 1 106 ? -19.428 -10.248 53.929 1.00 88.38 106 ASN A N 1
ATOM 835 C CA . ASN A 1 106 ? -18.203 -9.767 54.591 1.00 88.38 106 ASN A CA 1
ATOM 836 C C . ASN A 1 106 ? -18.451 -8.568 55.528 1.00 88.38 106 ASN A C 1
ATOM 838 O O . ASN A 1 106 ? -17.760 -7.557 55.436 1.00 88.38 106 ASN A O 1
ATOM 842 N N . ASP A 1 107 ? -19.471 -8.678 56.385 1.00 87.88 107 ASP A N 1
ATOM 843 C CA . ASP A 1 107 ? -19.875 -7.646 57.354 1.00 87.88 107 ASP A CA 1
ATOM 844 C C . ASP A 1 107 ? -20.205 -6.276 56.727 1.00 87.88 107 ASP A C 1
ATOM 846 O O . ASP A 1 107 ? -20.052 -5.225 57.350 1.00 87.88 107 ASP A O 1
ATOM 850 N N . SER A 1 108 ? -20.671 -6.284 55.473 1.00 90.44 108 SER A N 1
ATOM 851 C CA . SER A 1 108 ? -21.082 -5.087 54.745 1.00 90.44 108 SER A CA 1
ATOM 852 C C . SER A 1 108 ? -22.234 -5.364 53.776 1.00 90.44 108 SER A C 1
ATOM 854 O O . SER A 1 108 ? -22.427 -6.484 53.294 1.00 90.44 108 SER A O 1
ATOM 856 N N . TRP A 1 109 ? -23.007 -4.325 53.460 1.00 89.38 109 TRP A N 1
ATOM 857 C CA . TRP A 1 109 ? -24.012 -4.364 52.401 1.00 89.38 109 TRP A CA 1
ATOM 858 C C . TRP A 1 109 ? -23.351 -4.086 51.047 1.00 89.38 109 TRP A C 1
ATOM 860 O O . TRP A 1 109 ? -22.926 -2.965 50.779 1.00 89.38 109 TRP A O 1
ATOM 870 N N . VAL A 1 110 ? -23.301 -5.097 50.182 1.00 88.12 110 VAL A N 1
ATOM 871 C CA . VAL A 1 110 ? -22.710 -5.028 48.838 1.00 88.12 110 VAL A CA 1
ATOM 872 C C . VAL A 1 110 ? -23.816 -4.905 47.792 1.00 88.12 110 VAL A C 1
ATOM 874 O O . VAL A 1 110 ? -24.719 -5.737 47.756 1.00 88.12 110 VAL A O 1
ATOM 877 N N . SER A 1 111 ? -23.758 -3.892 46.927 1.00 84.81 111 SER A N 1
ATOM 878 C CA . SER A 1 111 ? -24.716 -3.719 45.822 1.00 84.81 111 SER A CA 1
ATOM 879 C C . SER A 1 111 ? -24.601 -4.854 44.792 1.00 84.81 111 SER A C 1
ATOM 881 O O . SER A 1 111 ? -23.492 -5.235 44.418 1.00 84.81 111 SER A O 1
ATOM 883 N N . ILE A 1 112 ? -25.732 -5.398 44.320 1.00 78.19 112 ILE A N 1
ATOM 884 C CA . ILE A 1 112 ? -25.778 -6.430 43.256 1.00 78.19 112 ILE A CA 1
ATOM 885 C C . ILE A 1 112 ? -25.807 -5.783 41.849 1.00 78.19 112 ILE A C 1
ATOM 887 O O . ILE A 1 112 ? -26.135 -6.422 40.853 1.00 78.19 112 ILE A O 1
ATOM 891 N N . GLY A 1 113 ? -25.417 -4.514 41.742 1.00 67.69 113 GLY A N 1
ATOM 892 C CA . GLY A 1 113 ? -25.449 -3.757 40.495 1.00 67.69 113 GLY A CA 1
ATOM 893 C C . GLY A 1 113 ? -26.782 -3.034 40.289 1.00 67.69 113 GLY A C 1
ATOM 894 O O . GLY A 1 113 ? -27.758 -3.312 40.993 1.00 67.69 113 GLY A O 1
ATOM 895 N N . PRO A 1 114 ? -26.819 -2.074 39.349 1.00 61.34 114 PRO A N 1
ATOM 896 C CA . PRO A 1 114 ? -28.003 -1.262 39.117 1.00 61.34 114 PRO A CA 1
ATOM 897 C C . PRO A 1 114 ? -29.163 -2.164 38.694 1.00 61.34 114 PRO A C 1
ATOM 899 O O . PRO A 1 114 ? -29.018 -2.992 37.787 1.00 61.34 114 PRO A O 1
ATOM 902 N N . LEU A 1 115 ? -30.328 -2.000 39.328 1.00 56.12 115 LEU A N 1
ATOM 903 C CA . LEU A 1 115 ? -31.546 -2.422 38.652 1.00 56.12 115 LEU A CA 1
ATOM 904 C C . LEU A 1 115 ? -31.711 -1.510 37.431 1.00 56.12 115 LEU A C 1
ATOM 906 O O . LEU A 1 115 ? -31.477 -0.308 37.540 1.00 56.12 115 LEU A O 1
ATOM 910 N N . PRO A 1 116 ? -32.063 -2.052 36.259 1.00 54.31 116 PRO A N 1
ATOM 911 C CA . PRO A 1 116 ? -32.312 -1.209 35.110 1.00 54.31 116 PRO A CA 1
ATOM 912 C C . PRO A 1 116 ? -33.512 -0.298 35.409 1.00 54.31 116 PRO A C 1
ATOM 914 O O . PRO A 1 116 ? -34.646 -0.774 35.427 1.00 54.31 116 PRO A O 1
ATOM 917 N N . ASP A 1 117 ? -33.277 1.008 35.579 1.00 52.38 117 ASP A N 1
ATOM 918 C CA . ASP A 1 117 ? -34.332 2.043 35.567 1.00 52.38 117 ASP A CA 1
ATOM 919 C C . ASP A 1 117 ? -35.124 2.007 34.243 1.00 52.38 117 ASP A C 1
ATOM 921 O O . ASP A 1 117 ? -36.273 2.437 34.147 1.00 52.38 117 ASP A O 1
ATOM 925 N N . SER A 1 118 ? -34.512 1.417 33.213 1.00 48.19 118 SER A N 1
ATOM 926 C CA . SER A 1 118 ? -35.141 0.916 31.998 1.00 48.19 118 SER A CA 1
ATOM 927 C C . SER A 1 118 ? -34.335 -0.280 31.482 1.00 48.19 118 SER A C 1
ATOM 929 O O . SER A 1 118 ? -33.108 -0.294 31.559 1.00 48.19 118 SER A O 1
ATOM 931 N N . VAL A 1 119 ? -34.999 -1.300 30.933 1.00 51.22 119 VAL A N 1
ATOM 932 C CA . VAL A 1 119 ? -34.370 -2.531 30.394 1.00 51.22 119 VAL A CA 1
ATOM 933 C C . VAL A 1 119 ? -33.517 -2.257 29.133 1.00 51.22 119 VAL A C 1
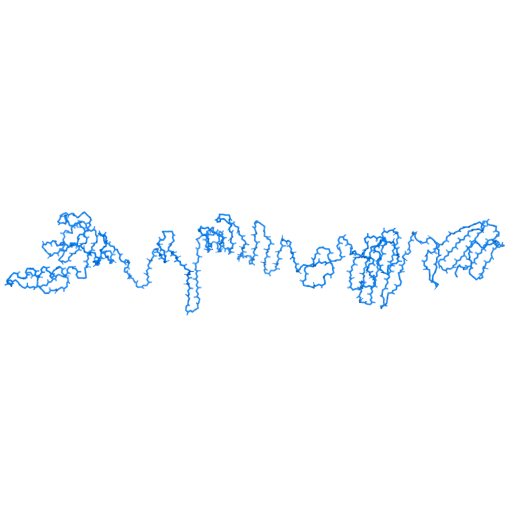ATOM 935 O O . VAL A 1 119 ? -33.094 -3.183 28.448 1.00 51.22 119 VAL A O 1
ATOM 938 N N . GLU A 1 120 ? -33.271 -0.990 28.797 1.00 52.53 120 GLU A N 1
ATOM 939 C CA . GLU A 1 120 ? -32.663 -0.563 27.537 1.00 52.53 120 GLU A CA 1
ATOM 940 C C . GLU A 1 120 ? -31.170 -0.216 27.657 1.00 52.53 120 GLU A C 1
ATOM 942 O O . GLU A 1 120 ? -30.476 -0.219 26.641 1.00 52.53 120 GLU A O 1
ATOM 947 N N . SER A 1 121 ? -30.626 0.003 28.864 1.00 54.16 121 SER A N 1
ATOM 948 C CA . SER A 1 121 ? -29.191 0.286 29.026 1.00 54.16 121 SER A CA 1
ATOM 949 C C . SER A 1 121 ? -28.635 -0.127 30.390 1.00 54.16 121 SER A C 1
ATOM 951 O O . SER A 1 121 ? -29.097 0.345 31.425 1.00 54.16 121 SER A O 1
ATOM 953 N N . ILE A 1 122 ? -27.588 -0.958 30.384 1.00 62.78 122 ILE A N 1
ATOM 954 C CA . ILE A 1 122 ? -26.713 -1.188 31.541 1.00 62.78 122 ILE A CA 1
ATOM 955 C C . ILE A 1 122 ? -25.409 -0.435 31.270 1.00 62.78 122 ILE A C 1
ATOM 957 O O . ILE A 1 122 ? -24.683 -0.776 30.336 1.00 62.78 122 ILE A O 1
ATOM 961 N N . GLU A 1 123 ? -25.101 0.572 32.084 1.00 64.62 123 GLU A N 1
ATOM 962 C CA . GLU A 1 123 ? -23.802 1.247 32.048 1.00 64.62 123 GLU A CA 1
ATOM 963 C C . GLU A 1 123 ? -22.803 0.475 32.917 1.00 64.62 123 GLU A C 1
ATOM 965 O O . GLU A 1 123 ? -22.802 0.564 34.143 1.00 64.62 123 GLU A O 1
ATOM 970 N N . ILE A 1 124 ? -21.949 -0.323 32.275 1.00 72.62 124 ILE A N 1
ATOM 971 C CA . ILE A 1 124 ? -20.835 -0.995 32.946 1.00 72.62 124 ILE A CA 1
ATOM 972 C C . ILE A 1 124 ? -19.612 -0.091 32.813 1.00 72.62 124 ILE A C 1
ATOM 974 O O . ILE A 1 124 ? -19.065 0.049 31.722 1.00 72.62 124 ILE A O 1
ATOM 978 N N . GLY A 1 125 ? -19.178 0.516 33.919 1.00 77.81 125 GLY A N 1
ATOM 979 C CA . GLY A 1 125 ? -18.013 1.406 33.910 1.00 77.81 125 GLY A CA 1
ATOM 980 C C . GLY A 1 125 ? -16.722 0.701 33.482 1.00 77.81 125 GLY A C 1
ATOM 981 O O . GLY A 1 125 ? -15.907 1.292 32.775 1.00 77.81 125 GLY A O 1
ATOM 982 N N . GLN A 1 126 ? -16.535 -0.557 33.898 1.00 85.25 126 GLN A N 1
ATOM 983 C CA . GLN A 1 126 ? -15.376 -1.381 33.546 1.00 85.25 126 GLN A CA 1
ATOM 984 C C . GLN A 1 126 ? -15.754 -2.868 33.489 1.00 85.25 126 GLN A C 1
ATOM 986 O O . GLN A 1 126 ? -16.458 -3.364 34.370 1.00 85.25 126 GLN A O 1
ATOM 991 N N . LEU A 1 127 ? -15.265 -3.591 32.479 1.00 89.25 127 LEU A N 1
ATOM 992 C CA . LEU A 1 127 ? -15.531 -5.015 32.277 1.00 89.25 127 LEU A CA 1
ATOM 993 C C . LEU A 1 127 ? -14.235 -5.795 32.024 1.00 89.25 127 LEU A C 1
ATOM 995 O O . LEU A 1 127 ? -13.537 -5.560 31.040 1.00 89.25 127 LEU A O 1
ATOM 999 N N . GLY A 1 128 ? -13.948 -6.766 32.894 1.00 91.62 128 GLY A N 1
ATOM 1000 C CA . GLY A 1 128 ? -12.896 -7.765 32.697 1.00 91.62 128 GLY A CA 1
ATOM 1001 C C . GLY A 1 128 ? -13.483 -9.104 32.244 1.00 91.62 128 GLY A C 1
ATOM 1002 O O . GLY A 1 128 ? -14.294 -9.696 32.954 1.00 91.62 128 GLY A O 1
ATOM 1003 N N . VAL A 1 129 ? -13.073 -9.603 31.076 1.00 94.25 129 VAL A N 1
ATOM 1004 C CA . VAL A 1 129 ? -13.452 -10.924 30.546 1.00 94.25 129 VAL A CA 1
ATOM 1005 C C . VAL A 1 129 ? -12.225 -11.831 30.575 1.00 94.25 129 VAL A C 1
ATOM 1007 O O . VAL A 1 129 ? -11.273 -11.615 29.832 1.00 94.25 129 VAL A O 1
ATOM 1010 N N . GLY A 1 130 ? -12.225 -12.835 31.456 1.00 94.19 130 GLY A N 1
ATOM 1011 C CA . GLY A 1 130 ? -11.077 -13.738 31.638 1.00 94.19 130 GLY A CA 1
ATOM 1012 C C . GLY A 1 130 ? -9.888 -13.131 32.401 1.00 94.19 130 GLY A C 1
ATOM 1013 O O . GLY A 1 130 ? -8.869 -13.792 32.551 1.00 94.19 130 GLY A O 1
ATOM 1014 N N . THR A 1 131 ? -10.024 -11.903 32.915 1.00 93.06 131 THR A N 1
ATOM 1015 C CA . THR A 1 131 ? -9.012 -11.152 33.681 1.00 93.06 131 THR A CA 1
ATOM 1016 C C . THR A 1 131 ? -9.695 -10.286 34.747 1.00 93.06 131 THR A C 1
ATOM 1018 O O . THR A 1 131 ? -10.856 -9.909 34.551 1.00 93.06 131 THR A O 1
ATOM 1021 N N . PRO A 1 132 ? -9.016 -9.923 35.855 1.00 91.12 132 PRO A N 1
ATOM 1022 C CA . PRO A 1 132 ? -9.459 -8.830 36.714 1.00 91.12 132 PRO A CA 1
ATOM 1023 C C . PRO A 1 132 ? -9.702 -7.539 35.925 1.00 91.12 132 PRO A C 1
ATOM 1025 O O . PRO A 1 132 ? -9.117 -7.322 34.860 1.00 91.12 132 PRO A O 1
ATOM 1028 N N . VAL A 1 133 ? -10.552 -6.679 36.482 1.00 89.38 133 VAL A N 1
ATOM 1029 C CA . VAL A 1 133 ? -10.808 -5.341 35.948 1.00 89.38 133 VAL A CA 1
ATOM 1030 C C . VAL A 1 133 ? -9.518 -4.516 35.968 1.00 89.38 133 VAL A C 1
ATOM 1032 O O . VAL A 1 133 ? -8.824 -4.466 36.983 1.00 89.38 133 VAL A O 1
ATOM 1035 N N . ASP A 1 134 ? -9.215 -3.866 34.847 1.00 88.25 134 ASP A N 1
ATOM 1036 C CA . ASP A 1 134 ? -8.119 -2.906 34.728 1.00 88.25 134 ASP A CA 1
ATOM 1037 C C . ASP A 1 134 ? -8.694 -1.487 34.856 1.00 88.25 134 ASP A C 1
ATOM 1039 O O . ASP A 1 134 ? -9.562 -1.117 34.063 1.00 88.25 134 ASP A O 1
ATOM 1043 N N . PRO A 1 135 ? -8.228 -0.666 35.814 1.00 88.25 135 PRO A N 1
ATOM 1044 C CA . PRO A 1 135 ? -8.766 0.674 36.013 1.00 88.25 135 PRO A CA 1
ATOM 1045 C C . PRO A 1 135 ? -8.528 1.626 34.825 1.00 88.25 135 PRO A C 1
ATOM 1047 O O . PRO A 1 135 ? -9.187 2.660 34.731 1.00 88.25 135 PRO A O 1
ATOM 1050 N N . THR A 1 136 ? -7.592 1.294 33.934 1.00 91.06 136 THR A N 1
ATOM 1051 C CA . THR A 1 136 ? -7.208 2.080 32.752 1.00 91.06 136 THR A CA 1
ATOM 1052 C C . THR A 1 136 ? -8.047 1.726 31.527 1.00 91.06 136 THR A C 1
ATOM 1054 O O . THR A 1 136 ? -8.264 2.572 30.662 1.00 91.06 136 THR A O 1
ATOM 1057 N N . ASN A 1 137 ? -8.515 0.478 31.441 1.00 89.94 137 ASN A N 1
ATOM 1058 C CA . ASN A 1 137 ? -9.189 -0.066 30.269 1.00 89.94 137 ASN A CA 1
ATOM 1059 C C . ASN A 1 137 ? -10.659 -0.367 30.602 1.00 89.94 137 ASN A C 1
ATOM 1061 O O . ASN A 1 137 ? -10.934 -1.321 31.330 1.00 89.94 137 ASN A O 1
ATOM 1065 N N . PRO A 1 138 ? -11.629 0.385 30.042 1.00 91.50 138 PRO A N 1
ATOM 1066 C CA . PRO A 1 138 ? -13.052 0.101 30.250 1.00 91.50 138 PRO A CA 1
ATOM 1067 C C . PRO A 1 138 ? -13.466 -1.318 29.830 1.00 91.50 138 PRO A C 1
ATOM 1069 O O . PRO A 1 138 ? -14.405 -1.878 30.388 1.00 91.50 138 PRO A O 1
ATOM 1072 N N . LEU A 1 139 ? -12.756 -1.918 28.869 1.00 92.56 139 LEU A N 1
ATOM 1073 C CA . LEU A 1 139 ? -12.907 -3.318 28.482 1.00 92.56 139 LEU A CA 1
ATOM 1074 C C . LEU A 1 139 ? -11.532 -3.991 28.419 1.00 92.56 139 LEU A C 1
ATOM 1076 O O . LEU A 1 139 ? -10.711 -3.638 27.574 1.00 92.56 139 LEU A O 1
ATOM 1080 N N . SER A 1 140 ? -11.330 -5.006 29.255 1.00 93.88 140 SER A N 1
ATOM 1081 C CA . SER A 1 140 ? -10.150 -5.874 29.239 1.00 93.88 140 SER A CA 1
ATOM 1082 C C . SER A 1 140 ? -10.559 -7.307 28.938 1.00 93.88 140 SER A C 1
ATOM 1084 O O . SER A 1 140 ? -11.434 -7.859 29.602 1.00 93.88 140 SER A O 1
ATOM 1086 N N . VAL A 1 141 ? -9.914 -7.935 27.954 1.00 96.00 141 VAL A N 1
ATOM 1087 C CA . VAL A 1 141 ? -10.190 -9.323 27.560 1.00 96.00 141 VAL A CA 1
ATOM 1088 C C . VAL A 1 141 ? -8.889 -10.119 27.577 1.00 96.00 141 VAL A C 1
ATOM 1090 O O . VAL A 1 141 ? -7.929 -9.740 26.911 1.00 96.00 141 VAL A O 1
ATOM 1093 N N . GLN A 1 142 ? -8.861 -11.226 28.320 1.00 95.75 142 GLN A N 1
ATOM 1094 C CA . GLN A 1 142 ? -7.751 -12.178 28.343 1.00 95.75 142 GLN A CA 1
ATOM 1095 C C . GLN A 1 142 ? -8.257 -13.570 27.952 1.00 95.75 142 GLN A C 1
ATOM 1097 O O . GLN A 1 142 ? -9.122 -14.142 28.611 1.00 95.75 142 GLN A O 1
ATOM 1102 N N . GLY A 1 143 ? -7.703 -14.119 26.874 1.00 95.38 143 GLY A N 1
ATOM 1103 C CA . GLY A 1 143 ? -8.052 -15.434 26.342 1.00 95.38 143 GLY A CA 1
ATOM 1104 C C . GLY A 1 143 ? -7.437 -15.659 24.961 1.00 95.38 143 GLY A C 1
ATOM 1105 O O . GLY A 1 143 ? -6.753 -14.781 24.436 1.00 95.38 143 GLY A O 1
ATOM 1106 N N . ASP A 1 144 ? -7.693 -16.824 24.366 1.00 97.00 144 ASP A N 1
ATOM 1107 C CA . ASP A 1 144 ? -7.100 -17.211 23.076 1.00 97.00 144 ASP A CA 1
ATOM 1108 C C . ASP A 1 144 ? -7.682 -16.436 21.878 1.00 97.00 144 ASP A C 1
ATOM 1110 O O . ASP A 1 144 ? -7.038 -16.330 20.835 1.00 97.00 144 ASP A O 1
ATOM 1114 N N . SER A 1 145 ? -8.913 -15.916 21.990 1.00 94.94 145 SER A N 1
ATOM 1115 C CA . SER A 1 145 ? -9.572 -15.164 20.913 1.00 94.94 145 SER A CA 1
ATOM 1116 C C . SER A 1 145 ? -10.694 -14.249 21.414 1.00 94.94 145 SER A C 1
ATOM 1118 O O . SER A 1 145 ? -11.311 -14.515 22.446 1.00 94.94 145 SER A O 1
ATOM 1120 N N . THR A 1 146 ? -10.993 -13.211 20.625 1.00 95.94 146 THR A N 1
ATOM 1121 C CA . THR A 1 146 ? -12.146 -12.314 20.798 1.00 95.94 146 THR A CA 1
ATOM 1122 C C . THR A 1 146 ? -12.896 -12.228 19.471 1.00 95.94 146 THR A C 1
ATOM 1124 O O . THR A 1 146 ? -12.325 -11.797 18.470 1.00 95.94 146 THR A O 1
ATOM 1127 N N . LEU A 1 147 ? -14.166 -12.642 19.444 1.00 94.88 147 LEU A N 1
ATOM 1128 C CA . LEU A 1 147 ? -15.005 -12.613 18.243 1.00 94.88 147 LEU A CA 1
ATOM 1129 C C . LEU A 1 147 ? -16.041 -11.490 18.336 1.00 94.88 147 LEU A C 1
ATOM 1131 O O . LEU A 1 147 ? -16.887 -11.499 19.227 1.00 94.88 147 LEU A O 1
ATOM 1135 N N . PHE A 1 148 ? -16.024 -10.584 17.359 1.00 94.25 148 PHE A N 1
ATOM 1136 C CA . PHE A 1 148 ? -17.109 -9.639 17.112 1.00 94.25 148 PHE A CA 1
ATOM 1137 C C . PHE A 1 148 ? -17.815 -10.026 15.805 1.00 94.25 148 PHE A C 1
ATOM 1139 O O . PHE A 1 148 ? -17.183 -10.065 14.751 1.00 94.25 148 PHE A O 1
ATOM 1146 N N . THR A 1 149 ? -19.105 -10.368 15.870 1.00 95.62 149 THR A N 1
ATOM 1147 C CA . THR A 1 149 ? -19.861 -10.943 14.739 1.00 95.62 149 THR A CA 1
ATOM 1148 C C . THR A 1 149 ? -21.185 -10.210 14.494 1.00 95.62 149 THR A C 1
ATOM 1150 O O . THR A 1 149 ? -21.629 -9.429 15.337 1.00 95.62 149 THR A O 1
ATOM 1153 N N . ASN A 1 150 ? -21.805 -10.427 13.328 1.00 95.88 150 ASN A N 1
ATOM 1154 C CA . ASN A 1 150 ? -23.144 -9.933 12.985 1.00 95.88 150 ASN A CA 1
ATOM 1155 C C . ASN A 1 150 ? -24.028 -11.055 12.413 1.00 95.88 150 ASN A C 1
ATOM 1157 O O . ASN A 1 150 ? -23.511 -12.072 11.955 1.00 95.88 150 ASN A O 1
ATOM 1161 N N . ASP A 1 151 ? -25.339 -10.802 12.377 1.00 92.56 151 ASP A N 1
ATOM 1162 C CA . ASP A 1 151 ? -26.360 -11.689 11.799 1.00 92.56 151 ASP A CA 1
ATOM 1163 C C . ASP A 1 151 ? -26.940 -11.146 10.466 1.00 92.56 151 ASP A C 1
ATOM 1165 O O . ASP A 1 151 ? -28.044 -11.514 10.063 1.00 92.56 151 ASP A O 1
ATOM 1169 N N . GLY A 1 152 ? -26.254 -10.221 9.772 1.00 91.31 152 GLY A N 1
ATOM 1170 C CA . GLY A 1 152 ? -26.832 -9.520 8.615 1.00 91.31 152 GLY A CA 1
ATOM 1171 C C . GLY A 1 152 ? -25.950 -8.445 7.963 1.00 91.31 152 GLY A C 1
ATOM 1172 O O . GLY A 1 152 ? -24.756 -8.630 7.740 1.00 91.31 152 GLY A O 1
ATOM 1173 N N . ALA A 1 153 ? -26.548 -7.311 7.580 1.00 86.06 153 ALA A N 1
ATOM 1174 C CA . ALA A 1 153 ? -25.849 -6.272 6.822 1.00 86.06 153 ALA A CA 1
ATOM 1175 C C . ALA A 1 153 ? -24.962 -5.382 7.718 1.00 86.06 153 ALA A C 1
ATOM 1177 O O . ALA A 1 153 ? -25.378 -4.314 8.161 1.00 86.06 153 ALA A O 1
ATOM 1178 N N . GLY A 1 154 ? -23.710 -5.805 7.915 1.00 90.62 154 GLY A N 1
ATOM 1179 C CA . GLY A 1 154 ? -22.611 -4.972 8.419 1.00 90.62 154 GLY A CA 1
ATOM 1180 C C . GLY A 1 154 ? -22.240 -5.177 9.894 1.00 90.62 154 GLY A C 1
ATOM 1181 O O . GLY A 1 154 ? -23.074 -5.470 10.743 1.00 90.62 154 GLY A O 1
ATOM 1182 N N . HIS A 1 155 ? -20.950 -5.003 10.198 1.00 95.81 155 HIS A N 1
ATOM 1183 C CA . HIS A 1 155 ? -20.381 -4.925 11.548 1.00 95.81 155 HIS A CA 1
ATOM 1184 C C . HIS A 1 155 ? -19.258 -3.882 11.533 1.00 95.81 155 HIS A C 1
ATOM 1186 O O . HIS A 1 155 ? -18.408 -3.926 10.646 1.00 95.81 155 HIS A O 1
ATOM 1192 N N . GLN A 1 156 ? -19.256 -2.929 12.465 1.00 94.62 156 GLN A N 1
ATOM 1193 C CA . GLN A 1 156 ? -18.276 -1.839 12.493 1.00 94.62 156 GLN A CA 1
ATOM 1194 C C . GLN A 1 156 ? -17.731 -1.650 13.905 1.00 94.62 156 GLN A C 1
ATOM 1196 O O . GLN A 1 156 ? -18.495 -1.392 14.833 1.00 94.62 156 GLN A O 1
ATOM 1201 N N . VAL A 1 157 ? -16.406 -1.683 14.038 1.00 94.75 157 VAL A N 1
ATOM 1202 C CA . VAL A 1 157 ? -15.703 -1.203 15.230 1.00 94.75 157 VAL A CA 1
ATOM 1203 C C . VAL A 1 157 ? -15.303 0.244 14.973 1.00 94.75 157 VAL A C 1
ATOM 1205 O O . VAL A 1 157 ? -14.549 0.530 14.044 1.00 94.75 157 VAL A O 1
ATOM 1208 N N . LYS A 1 158 ? -15.842 1.171 15.765 1.00 95.50 158 LYS A N 1
ATOM 1209 C CA . LYS A 1 158 ? -15.563 2.605 15.631 1.00 95.50 158 LYS A CA 1
ATOM 1210 C C . LYS A 1 158 ? -14.511 3.013 16.656 1.00 95.50 158 LYS A C 1
ATOM 1212 O O . LYS A 1 158 ? -14.762 2.924 17.852 1.00 95.50 158 LYS A O 1
ATOM 1217 N N . ILE A 1 159 ? -13.360 3.481 16.179 1.00 95.69 159 ILE A N 1
ATOM 1218 C CA . ILE A 1 159 ? -12.272 4.010 17.009 1.00 95.69 159 ILE A CA 1
ATOM 1219 C C . ILE A 1 159 ? -12.168 5.502 16.705 1.00 95.69 159 ILE A C 1
ATOM 1221 O O . ILE A 1 159 ? -11.903 5.887 15.568 1.00 95.69 159 ILE A O 1
ATOM 1225 N N . ASN A 1 160 ? -12.439 6.336 17.704 1.00 96.25 160 ASN A N 1
ATOM 1226 C CA . ASN A 1 160 ? -12.516 7.784 17.545 1.00 96.25 160 ASN A CA 1
ATOM 1227 C C . ASN A 1 160 ? -11.400 8.483 18.324 1.00 96.25 160 ASN A C 1
ATOM 1229 O O . ASN A 1 160 ? -11.035 8.044 19.411 1.00 96.25 160 ASN A O 1
ATOM 1233 N N . LYS A 1 161 ? -10.924 9.609 17.793 1.00 95.94 161 LYS A N 1
ATOM 1234 C CA . LYS A 1 161 ? -10.010 10.531 18.474 1.00 95.94 161 LYS A CA 1
ATOM 1235 C C . LYS A 1 161 ? -10.620 11.928 18.543 1.00 95.94 161 LYS A C 1
ATOM 1237 O O . LYS A 1 161 ? -11.426 12.282 17.685 1.00 95.94 161 LYS A O 1
ATOM 1242 N N . ALA A 1 162 ? -10.268 12.707 19.563 1.00 96.81 162 ALA A N 1
ATOM 1243 C CA . ALA A 1 162 ? -10.884 14.013 19.796 1.00 96.81 162 ALA A CA 1
ATOM 1244 C C . ALA A 1 162 ? -10.255 15.117 18.935 1.00 96.81 162 ALA A C 1
ATOM 1246 O O . ALA A 1 162 ? -10.968 15.985 18.435 1.00 96.81 162 ALA A O 1
ATOM 1247 N N . GLN A 1 163 ? -8.934 15.085 18.758 1.00 95.94 163 GLN A N 1
ATOM 1248 C CA . GLN A 1 163 ? -8.167 16.084 18.016 1.00 95.94 163 GLN A CA 1
ATOM 1249 C C . GLN A 1 163 ? -7.361 15.464 16.868 1.00 95.94 163 GLN A C 1
ATOM 1251 O O . GLN A 1 163 ? -7.128 14.253 16.792 1.00 95.94 163 GLN A O 1
ATOM 1256 N N . GLN A 1 164 ? -6.880 16.308 15.950 1.00 93.56 164 GLN A N 1
ATOM 1257 C CA . GLN A 1 164 ? -6.026 15.852 14.850 1.00 93.56 164 GLN A CA 1
ATOM 1258 C C . GLN A 1 164 ? -4.700 15.251 15.352 1.00 93.56 164 GLN A C 1
ATOM 1260 O O . GLN A 1 164 ? -4.238 14.258 14.797 1.00 93.56 164 GLN A O 1
ATOM 1265 N N . SER A 1 165 ? -4.131 15.813 16.417 1.00 94.62 165 SER A N 1
ATOM 1266 C CA . SER A 1 165 ? -2.875 15.360 17.026 1.00 94.62 165 SER A CA 1
ATOM 1267 C C . SER A 1 165 ? -2.989 14.052 17.808 1.00 94.62 165 SER A C 1
ATOM 1269 O O . SER A 1 165 ? -1.967 13.449 18.121 1.00 94.62 165 SER A O 1
ATOM 1271 N N . ASP A 1 166 ? -4.207 13.633 18.142 1.00 96.50 166 ASP A N 1
ATOM 1272 C CA . ASP A 1 166 ? -4.443 12.435 18.941 1.00 96.50 166 ASP A CA 1
ATOM 1273 C C . ASP A 1 166 ? -4.244 11.157 18.111 1.00 96.50 166 ASP A C 1
ATOM 1275 O O . ASP A 1 166 ? -4.100 11.190 16.880 1.00 96.50 166 ASP A O 1
ATOM 1279 N N . THR A 1 167 ? -4.304 10.020 18.802 1.00 96.06 167 THR A N 1
ATOM 1280 C CA . THR A 1 167 ? -4.201 8.685 18.212 1.00 96.06 167 THR A CA 1
ATOM 1281 C C . THR A 1 167 ? -5.521 7.928 18.347 1.00 96.06 167 THR A C 1
ATOM 1283 O O . THR A 1 167 ? -6.067 7.809 19.439 1.00 96.06 167 THR A O 1
ATOM 1286 N N . ALA A 1 168 ? -6.010 7.381 17.235 1.00 96.94 168 ALA A N 1
ATOM 1287 C CA . ALA A 1 168 ? -7.054 6.357 17.191 1.00 96.94 168 ALA A CA 1
ATOM 1288 C C . ALA A 1 168 ? -6.521 5.171 16.387 1.00 96.94 168 ALA A C 1
ATOM 1290 O O . ALA A 1 168 ? -6.488 5.226 15.156 1.00 96.94 168 ALA A O 1
ATOM 1291 N N . ALA A 1 169 ? -6.073 4.122 17.074 1.00 96.50 169 ALA A N 1
ATOM 1292 C CA . ALA A 1 169 ? -5.348 3.033 16.436 1.00 96.50 169 ALA A CA 1
ATOM 1293 C C . ALA A 1 169 ? -5.555 1.678 17.118 1.00 96.50 169 ALA A C 1
ATOM 1295 O O . ALA A 1 169 ? -6.015 1.586 18.256 1.00 96.50 169 ALA A O 1
ATOM 1296 N N . LEU A 1 170 ? -5.182 0.629 16.391 1.00 96.69 170 LEU A N 1
ATOM 1297 C CA . LEU A 1 170 ? -4.999 -0.722 16.900 1.00 96.69 170 LEU A CA 1
ATOM 1298 C C . LEU A 1 170 ? -3.502 -0.963 17.101 1.00 96.69 170 LEU A C 1
ATOM 1300 O O . LEU A 1 170 ? -2.728 -0.885 16.144 1.00 96.69 170 LEU A O 1
ATOM 1304 N N . LEU A 1 171 ? -3.112 -1.253 18.343 1.00 96.31 171 LEU A N 1
ATOM 1305 C CA . LEU A 1 171 ? -1.731 -1.488 18.751 1.00 96.31 171 LEU A CA 1
ATOM 1306 C C . LEU A 1 171 ? -1.480 -2.989 18.945 1.00 96.31 171 LEU A C 1
ATOM 1308 O O . LEU A 1 171 ? -2.149 -3.645 19.740 1.00 96.31 171 LEU A O 1
ATOM 1312 N N . PHE A 1 172 ? -0.483 -3.522 18.248 1.00 97.19 172 PHE A N 1
ATOM 1313 C CA . PHE A 1 172 ? -0.048 -4.912 18.341 1.00 97.19 172 PHE A CA 1
ATOM 1314 C C . PHE A 1 172 ? 1.194 -5.010 19.225 1.00 97.19 172 PHE A C 1
ATOM 1316 O O . PHE A 1 172 ? 2.191 -4.317 18.994 1.00 97.19 172 PHE A O 1
ATOM 1323 N N . GLN A 1 173 ? 1.141 -5.878 20.238 1.00 96.94 173 GLN A N 1
ATOM 1324 C CA . GLN A 1 173 ? 2.158 -5.955 21.287 1.00 96.94 173 GLN A CA 1
ATOM 1325 C C . GLN A 1 173 ? 2.609 -7.393 21.572 1.00 96.94 173 GLN A C 1
ATOM 1327 O O . GLN A 1 173 ? 1.865 -8.348 21.360 1.00 96.94 173 GLN A O 1
ATOM 1332 N N . SER A 1 174 ? 3.811 -7.538 22.132 1.00 96.25 174 SER A N 1
ATOM 1333 C CA . SER A 1 174 ? 4.274 -8.768 22.790 1.00 96.25 174 SER A CA 1
ATOM 1334 C C . SER A 1 174 ? 4.917 -8.411 24.126 1.00 96.25 174 SER A C 1
ATOM 1336 O O . SER A 1 174 ? 5.750 -7.505 24.153 1.00 96.25 174 SER A O 1
ATOM 1338 N N . ASN A 1 175 ? 4.600 -9.121 25.213 1.00 94.62 175 ASN A N 1
ATOM 1339 C CA . ASN A 1 175 ? 5.144 -8.826 26.549 1.00 94.62 175 ASN A CA 1
ATOM 1340 C C . ASN A 1 175 ? 5.022 -7.337 26.931 1.00 94.62 175 ASN A C 1
ATOM 1342 O O . ASN A 1 175 ? 5.964 -6.759 27.466 1.00 94.62 175 ASN A O 1
ATOM 1346 N N . TRP A 1 176 ? 3.879 -6.716 26.621 1.00 92.69 176 TRP A N 1
ATOM 1347 C CA . TRP A 1 176 ? 3.602 -5.295 26.888 1.00 92.69 176 TRP A CA 1
ATOM 1348 C C . TRP A 1 176 ? 4.479 -4.294 26.112 1.00 92.69 176 TRP A C 1
ATOM 1350 O O . TRP A 1 176 ? 4.466 -3.102 26.409 1.00 92.69 176 TRP A O 1
ATOM 1360 N N . VAL A 1 177 ? 5.208 -4.752 25.090 1.00 96.12 177 VAL A N 1
ATOM 1361 C CA . VAL A 1 177 ? 5.989 -3.911 24.170 1.00 96.12 177 VAL A CA 1
ATOM 1362 C C . VAL A 1 177 ? 5.259 -3.811 22.833 1.00 96.12 177 VAL A C 1
ATOM 1364 O O . VAL A 1 177 ? 4.914 -4.837 22.247 1.00 96.12 177 VAL A O 1
ATOM 1367 N N . GLY A 1 178 ? 5.016 -2.588 22.353 1.00 96.38 178 GLY A N 1
ATOM 1368 C CA . GLY A 1 178 ? 4.389 -2.334 21.051 1.00 96.38 178 GLY A CA 1
ATOM 1369 C C . GLY A 1 178 ? 5.341 -2.539 19.876 1.00 96.38 178 GLY A C 1
ATOM 1370 O O . GLY A 1 178 ? 6.460 -2.042 19.898 1.00 96.38 178 GLY A O 1
ATOM 1371 N N . HIS A 1 179 ? 4.882 -3.236 18.838 1.00 96.56 179 HIS A N 1
ATOM 1372 C CA . HIS A 1 179 ? 5.696 -3.551 17.652 1.00 96.56 179 HIS A CA 1
ATOM 1373 C C . HIS A 1 179 ? 5.112 -3.008 16.354 1.00 96.56 179 HIS A C 1
ATOM 1375 O O . HIS A 1 179 ? 5.854 -2.653 15.440 1.00 96.56 179 HIS A O 1
ATOM 1381 N N . ALA A 1 180 ? 3.785 -2.926 16.269 1.00 96.75 180 ALA A N 1
ATOM 1382 C CA . ALA A 1 180 ? 3.088 -2.356 15.127 1.00 96.75 180 ALA A CA 1
ATOM 1383 C C . ALA A 1 180 ? 1.824 -1.628 15.585 1.00 96.75 180 ALA A C 1
ATOM 1385 O O . ALA A 1 180 ? 1.164 -2.056 16.527 1.00 96.75 180 ALA A O 1
ATOM 1386 N N . GLU A 1 181 ? 1.480 -0.543 14.909 1.00 96.50 181 GLU A N 1
ATOM 1387 C CA . GLU A 1 181 ? 0.279 0.248 15.153 1.00 96.50 181 GLU A CA 1
ATOM 1388 C C . GLU A 1 181 ? -0.347 0.618 13.807 1.00 96.50 181 GLU A C 1
ATOM 1390 O O . GLU A 1 181 ? 0.367 1.024 12.886 1.00 96.50 181 GLU A O 1
ATOM 1395 N N . MET A 1 182 ? -1.668 0.478 13.681 1.00 96.50 182 MET A N 1
ATOM 1396 C CA . MET A 1 182 ? -2.402 0.924 12.494 1.00 96.50 182 MET A CA 1
ATOM 1397 C C . MET A 1 182 ? -3.609 1.778 12.865 1.00 96.50 182 MET A C 1
ATOM 1399 O O . MET A 1 182 ? -4.396 1.410 13.741 1.00 96.50 182 MET A O 1
ATOM 1403 N N . GLY A 1 183 ? -3.772 2.909 12.184 1.00 96.44 183 GLY A N 1
ATOM 1404 C CA . GLY A 1 183 ? -4.868 3.837 12.435 1.00 96.44 183 GLY A CA 1
ATOM 1405 C C . GLY A 1 183 ? -4.511 5.285 12.130 1.00 96.44 183 GLY A C 1
ATOM 1406 O O . GLY A 1 183 ? -3.671 5.578 11.277 1.00 96.44 183 GLY A O 1
ATOM 1407 N N . LEU A 1 184 ? -5.187 6.195 12.827 1.00 95.56 184 LEU A N 1
ATOM 1408 C CA . LEU A 1 184 ? -5.017 7.637 12.701 1.00 95.56 184 LEU A CA 1
ATOM 1409 C C . LEU A 1 184 ? -4.106 8.137 13.827 1.00 95.56 184 LEU A C 1
ATOM 1411 O O . LEU A 1 184 ? -4.587 8.435 14.920 1.00 95.56 184 LEU A O 1
ATOM 1415 N N . SER A 1 185 ? -2.801 8.213 13.572 1.00 92.94 185 SER A N 1
ATOM 1416 C CA . SER A 1 185 ? -1.796 8.480 14.612 1.00 92.94 185 SER A CA 1
ATOM 1417 C C . SER A 1 185 ? -1.133 9.848 14.409 1.00 92.94 185 SER A C 1
ATOM 1419 O O . SER A 1 185 ? -0.106 9.944 13.730 1.00 92.94 185 SER A O 1
ATOM 1421 N N . GLY A 1 186 ? -1.701 10.906 15.001 1.00 90.50 186 GLY A N 1
ATOM 1422 C CA . GLY A 1 186 ? -1.206 12.288 14.876 1.00 90.50 186 GLY A CA 1
ATOM 1423 C C . GLY A 1 186 ? -1.603 13.007 13.578 1.00 90.50 186 GLY A C 1
ATOM 1424 O O . GLY A 1 186 ? -1.134 14.112 13.314 1.00 90.50 186 GLY A O 1
ATOM 1425 N N . SER A 1 187 ? -2.461 12.383 12.767 1.00 90.88 187 SER A N 1
ATOM 1426 C CA . SER A 1 187 ? -2.999 12.907 11.507 1.00 90.88 187 SER A CA 1
ATOM 1427 C C . SER A 1 187 ? -4.438 12.405 11.290 1.00 90.88 187 SER A C 1
ATOM 1429 O O . SER A 1 187 ? -4.961 11.624 12.087 1.00 90.88 187 SER A O 1
ATOM 1431 N N . HIS A 1 188 ? -5.106 12.877 10.235 1.00 93.38 188 HIS A N 1
ATOM 1432 C CA . HIS A 1 188 ? -6.345 12.277 9.713 1.00 93.38 188 HIS A CA 1
ATOM 1433 C C . HIS A 1 188 ? -6.083 11.223 8.626 1.00 93.38 188 HIS A C 1
ATOM 1435 O O . HIS A 1 188 ? -7.017 10.551 8.198 1.00 93.38 188 HIS A O 1
ATOM 1441 N N . ASN A 1 189 ? -4.828 11.069 8.209 1.00 93.88 189 ASN A N 1
ATOM 1442 C CA . ASN A 1 189 ? -4.407 10.048 7.262 1.00 93.88 189 ASN A CA 1
ATOM 1443 C C . ASN A 1 189 ? -4.303 8.685 7.959 1.00 93.88 189 ASN A C 1
ATOM 1445 O O . ASN A 1 189 ? -3.892 8.595 9.122 1.00 93.88 189 ASN A O 1
ATOM 1449 N N . PHE A 1 190 ? -4.681 7.619 7.251 1.00 94.81 190 PHE A N 1
ATOM 1450 C CA . PHE A 1 190 ? -4.480 6.259 7.746 1.00 94.81 190 PHE A CA 1
ATOM 1451 C C . PHE A 1 190 ? -3.002 5.903 7.621 1.00 94.81 190 PHE A C 1
ATOM 1453 O O . PHE A 1 190 ? -2.414 6.046 6.551 1.00 94.81 190 PHE A O 1
ATOM 1460 N N . SER A 1 191 ? -2.404 5.429 8.709 1.00 94.44 191 SER A N 1
ATOM 1461 C CA . SER A 1 191 ? -0.975 5.135 8.779 1.00 94.44 191 SER A CA 1
ATOM 1462 C C . SER A 1 191 ? -0.713 3.769 9.400 1.00 94.44 191 SER A C 1
ATOM 1464 O O . SER A 1 191 ? -1.489 3.289 10.231 1.00 94.44 191 SER A O 1
ATOM 1466 N N . ILE A 1 192 ? 0.405 3.163 9.004 1.00 94.88 192 ILE A N 1
ATOM 1467 C CA . ILE A 1 192 ? 0.976 1.986 9.658 1.00 94.88 192 ILE A CA 1
ATOM 1468 C C . ILE A 1 192 ? 2.355 2.367 10.180 1.00 94.88 192 ILE A C 1
ATOM 1470 O O . ILE A 1 192 ? 3.229 2.800 9.420 1.00 94.88 192 ILE A O 1
ATOM 1474 N N . LYS A 1 193 ? 2.553 2.180 11.482 1.00 93.81 193 LYS A N 1
ATOM 1475 C CA . LYS A 1 193 ? 3.816 2.427 12.173 1.00 93.81 193 LYS A CA 1
ATOM 1476 C C . LYS A 1 193 ? 4.356 1.122 12.737 1.00 93.81 193 LYS A C 1
ATOM 1478 O O . LYS A 1 193 ? 3.596 0.277 13.197 1.00 93.81 193 LYS A O 1
ATOM 1483 N N . VAL A 1 194 ? 5.673 0.970 12.720 1.00 94.62 194 VAL A N 1
ATOM 1484 C CA . VAL A 1 194 ? 6.376 -0.167 13.320 1.00 94.62 194 VAL A CA 1
ATOM 1485 C C . VAL A 1 194 ? 7.451 0.333 14.268 1.00 94.62 194 VAL A C 1
ATOM 1487 O O . VAL A 1 194 ? 8.050 1.390 14.051 1.00 94.62 194 VAL A O 1
ATOM 1490 N N . SER A 1 195 ? 7.710 -0.435 15.317 1.00 94.25 195 SER A N 1
ATOM 1491 C CA . SER A 1 195 ? 8.746 -0.144 16.297 1.00 94.25 195 SER A CA 1
ATOM 1492 C C . SER A 1 195 ? 9.509 -1.422 16.636 1.00 94.25 195 SER A C 1
ATOM 1494 O O . SER A 1 195 ? 8.881 -2.448 16.877 1.00 94.25 195 SER A O 1
ATOM 1496 N N . PRO A 1 196 ? 10.854 -1.401 16.648 1.00 91.25 196 PRO A N 1
ATOM 1497 C CA . PRO A 1 196 ? 11.642 -2.553 17.073 1.00 91.25 196 PRO A CA 1
ATOM 1498 C C . PRO A 1 196 ? 11.677 -2.722 18.603 1.00 91.25 196 PRO A C 1
ATOM 1500 O O . PRO A 1 196 ? 12.068 -3.784 19.079 1.00 91.25 196 PRO A O 1
ATOM 1503 N N . ASP A 1 197 ? 11.341 -1.677 19.367 1.00 92.38 197 ASP A N 1
ATOM 1504 C CA . ASP A 1 197 ? 11.595 -1.593 20.813 1.00 92.38 197 ASP A CA 1
ATOM 1505 C C . ASP A 1 197 ? 10.410 -1.028 21.631 1.00 92.38 197 ASP A C 1
ATOM 1507 O O . ASP A 1 197 ? 10.515 -0.880 22.847 1.00 92.38 197 ASP A O 1
ATOM 1511 N N . GLY A 1 198 ? 9.285 -0.692 20.990 1.00 92.44 198 GLY A N 1
ATOM 1512 C CA . GLY A 1 198 ? 8.115 -0.062 21.622 1.00 92.44 198 GLY A CA 1
ATOM 1513 C C . GLY A 1 198 ? 8.215 1.441 21.8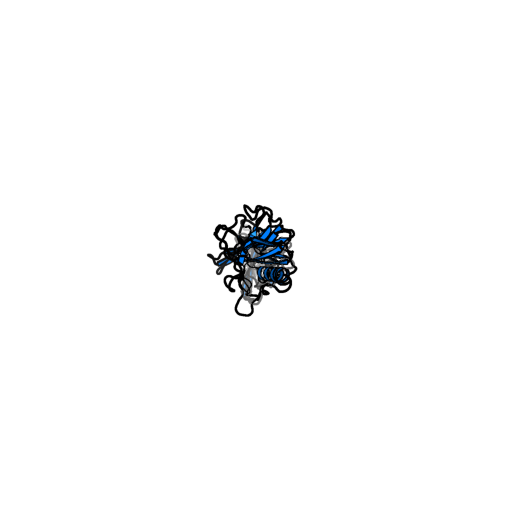70 1.00 92.44 198 GLY A C 1
ATOM 1514 O O . GLY A 1 198 ? 7.222 2.062 22.244 1.00 92.44 198 GLY A O 1
ATOM 1515 N N . THR A 1 199 ? 9.367 2.051 21.601 1.00 92.12 199 THR A N 1
ATOM 1516 C CA . THR A 1 199 ? 9.646 3.473 21.860 1.00 92.12 199 THR A CA 1
ATOM 1517 C C . THR A 1 199 ? 10.008 4.249 20.589 1.00 92.12 199 THR A C 1
ATOM 1519 O O . THR A 1 199 ? 9.553 5.375 20.397 1.00 92.12 199 THR A O 1
ATOM 1522 N N . SER A 1 200 ? 10.754 3.628 19.677 1.00 91.31 200 SER A N 1
ATOM 1523 C CA . SER A 1 200 ? 11.264 4.196 18.432 1.00 91.31 200 SER A CA 1
ATOM 1524 C C . SER A 1 200 ? 10.334 3.861 17.269 1.00 91.31 200 SER A C 1
ATOM 1526 O O . SER A 1 200 ? 10.542 2.894 16.533 1.00 91.31 200 SER A O 1
ATOM 1528 N N . TRP A 1 201 ? 9.297 4.671 17.087 1.00 91.56 201 TRP A N 1
ATOM 1529 C CA . TRP A 1 201 ? 8.294 4.447 16.048 1.00 91.56 201 TRP A CA 1
ATOM 1530 C C . TRP A 1 201 ? 8.724 5.007 14.692 1.00 91.56 201 TRP A C 1
ATOM 1532 O O . TRP A 1 201 ? 9.113 6.168 14.572 1.00 91.56 201 TRP A O 1
ATOM 1542 N N . ARG A 1 202 ? 8.604 4.181 13.651 1.00 90.25 202 ARG A N 1
ATOM 1543 C CA . ARG A 1 202 ? 8.777 4.570 12.248 1.00 90.25 202 ARG A CA 1
ATOM 1544 C C . ARG A 1 202 ? 7.469 4.370 11.506 1.00 90.25 202 ARG A C 1
ATOM 1546 O O . ARG A 1 202 ? 6.870 3.302 11.590 1.00 90.25 202 ARG A O 1
ATOM 1553 N N . GLN A 1 203 ? 7.036 5.382 10.767 1.00 90.75 203 GLN A N 1
ATOM 1554 C CA . GLN A 1 203 ? 5.863 5.276 9.910 1.00 90.75 203 GLN A CA 1
ATOM 1555 C C . GLN A 1 203 ? 6.245 4.621 8.591 1.00 90.75 203 GLN A C 1
ATOM 1557 O O . GLN A 1 203 ? 6.895 5.258 7.780 1.00 90.75 203 GLN A O 1
ATOM 1562 N N . SER A 1 204 ? 5.839 3.370 8.388 1.00 89.19 204 SER A N 1
ATOM 1563 C CA . SER A 1 204 ? 6.183 2.592 7.194 1.00 89.19 204 SER A CA 1
ATOM 1564 C C . SER A 1 204 ? 5.264 2.862 6.008 1.00 89.19 204 SER A C 1
ATOM 1566 O O . SER A 1 204 ? 5.701 2.708 4.870 1.00 89.19 204 SER A O 1
ATOM 1568 N N . MET A 1 205 ? 4.010 3.240 6.265 1.00 91.50 205 MET A N 1
ATOM 1569 C CA . MET A 1 205 ? 3.013 3.538 5.238 1.00 91.50 205 MET A CA 1
ATOM 1570 C C . MET A 1 205 ? 2.087 4.660 5.701 1.00 91.50 205 MET A C 1
ATOM 1572 O O . MET A 1 205 ? 1.697 4.697 6.870 1.00 91.50 205 MET A O 1
ATOM 1576 N N . GLU A 1 206 ? 1.681 5.513 4.766 1.00 92.06 206 GLU A N 1
ATOM 1577 C CA . GLU A 1 206 ? 0.589 6.466 4.950 1.00 92.06 206 GLU A CA 1
ATOM 1578 C C . GLU A 1 206 ? -0.282 6.557 3.693 1.00 92.06 206 GLU A C 1
ATOM 1580 O O . GLU A 1 206 ? 0.227 6.552 2.570 1.00 92.06 206 GLU A O 1
ATOM 1585 N N . ILE A 1 207 ? -1.595 6.646 3.904 1.00 92.69 207 ILE A N 1
ATOM 1586 C CA . ILE A 1 207 ? -2.600 6.923 2.880 1.0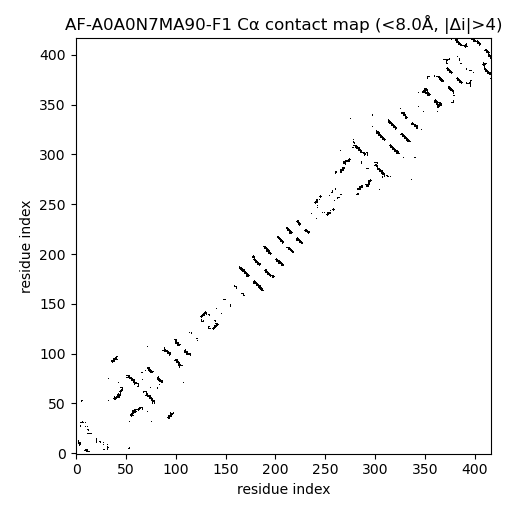0 92.69 207 ILE A CA 1
ATOM 1587 C C . ILE A 1 207 ? -3.095 8.353 3.089 1.00 92.69 207 ILE A C 1
ATOM 1589 O O . ILE A 1 207 ? -3.802 8.625 4.065 1.00 92.69 207 ILE A O 1
ATOM 1593 N N . ASP A 1 208 ? -2.733 9.253 2.175 1.00 89.69 208 ASP A N 1
ATOM 1594 C CA . ASP A 1 208 ? -3.167 10.647 2.229 1.00 89.69 208 ASP A CA 1
ATOM 1595 C C . ASP A 1 208 ? -4.556 10.795 1.604 1.00 89.69 208 ASP A C 1
ATOM 1597 O O . ASP A 1 208 ? -4.732 10.657 0.392 1.00 89.69 208 ASP A O 1
ATOM 1601 N N . ALA A 1 209 ? -5.550 11.098 2.439 1.00 85.12 209 ALA A N 1
ATOM 1602 C CA . ALA A 1 209 ? -6.940 11.214 2.004 1.00 85.12 209 ALA A CA 1
ATOM 1603 C C . ALA A 1 209 ? -7.218 12.478 1.169 1.00 85.12 209 ALA A C 1
ATOM 1605 O O . ALA A 1 209 ? -8.243 12.556 0.494 1.00 85.12 209 ALA A O 1
ATOM 1606 N N . THR A 1 210 ? -6.341 13.483 1.223 1.00 87.56 210 THR A N 1
ATOM 1607 C CA . THR A 1 210 ? -6.475 14.731 0.457 1.00 87.56 210 THR A CA 1
ATOM 1608 C C . THR A 1 210 ? -5.834 14.637 -0.922 1.00 87.56 210 THR A C 1
ATOM 1610 O O . THR A 1 210 ? -6.346 15.222 -1.875 1.00 87.56 210 THR A O 1
ATOM 1613 N N . GLN A 1 211 ? -4.727 13.900 -1.030 1.00 82.44 211 GLN A N 1
ATOM 1614 C CA . GLN A 1 211 ? -3.956 13.745 -2.262 1.00 82.44 211 GLN A CA 1
ATOM 1615 C C . GLN A 1 211 ? -4.232 12.427 -2.997 1.00 82.44 211 GLN A C 1
ATOM 1617 O O . GLN A 1 211 ? -3.746 12.268 -4.115 1.00 82.44 211 GLN A O 1
ATOM 1622 N N . ASP A 1 212 ? -4.983 11.508 -2.382 1.00 82.88 212 ASP A N 1
ATOM 1623 C CA . ASP A 1 212 ? -5.288 10.168 -2.902 1.00 82.88 212 ASP A CA 1
ATOM 1624 C C . ASP A 1 212 ? -4.015 9.405 -3.312 1.00 82.88 212 ASP A C 1
ATOM 1626 O O . ASP A 1 212 ? -3.883 8.878 -4.421 1.00 82.88 212 ASP A O 1
ATOM 1630 N N . HIS A 1 213 ? -3.021 9.413 -2.417 1.00 83.56 213 HIS A N 1
ATOM 1631 C CA . HIS A 1 213 ? -1.758 8.709 -2.621 1.00 83.56 213 HIS A CA 1
ATOM 1632 C C . HIS A 1 213 ? -1.452 7.734 -1.487 1.00 83.56 213 HIS A C 1
ATOM 1634 O O . HIS A 1 213 ? -1.874 7.921 -0.345 1.00 83.56 213 HIS A O 1
ATOM 1640 N N . ILE A 1 214 ? -0.644 6.724 -1.805 1.00 87.94 214 ILE A N 1
ATOM 1641 C CA . ILE A 1 214 ? -0.015 5.836 -0.824 1.00 87.94 214 ILE A CA 1
ATOM 1642 C C . ILE A 1 214 ? 1.487 6.101 -0.858 1.00 87.94 214 ILE A C 1
ATOM 1644 O O . ILE A 1 214 ? 2.105 6.051 -1.926 1.00 87.94 214 ILE A O 1
ATOM 1648 N N . SER A 1 215 ? 2.060 6.396 0.306 1.00 84.19 215 SER A N 1
ATOM 1649 C CA . SER A 1 215 ? 3.500 6.569 0.493 1.00 84.19 215 SER A CA 1
ATOM 1650 C C . SER A 1 215 ? 4.067 5.446 1.357 1.00 84.19 215 SER A C 1
ATOM 1652 O O . SER A 1 215 ? 3.436 5.014 2.325 1.00 84.19 215 SER A O 1
ATOM 1654 N N . TRP A 1 216 ? 5.264 4.977 1.001 1.00 86.31 216 TRP A N 1
ATOM 1655 C CA . TRP A 1 216 ? 6.067 4.074 1.823 1.00 86.31 216 TRP A CA 1
ATOM 1656 C C . TRP A 1 216 ? 7.337 4.799 2.261 1.00 86.31 216 TRP A C 1
ATOM 1658 O O . TRP A 1 216 ? 8.093 5.296 1.423 1.00 86.31 216 TRP A O 1
ATOM 1668 N N . THR A 1 217 ? 7.573 4.858 3.571 1.00 72.38 217 THR A N 1
ATOM 1669 C CA . THR A 1 217 ? 8.610 5.726 4.148 1.00 72.38 217 THR A CA 1
ATOM 1670 C C . THR A 1 217 ? 9.459 4.937 5.148 1.00 72.38 217 THR A C 1
ATOM 1672 O O . THR A 1 217 ? 8.990 4.598 6.228 1.00 72.38 217 THR A O 1
ATOM 1675 N N . PRO A 1 218 ? 10.727 4.602 4.857 1.00 59.50 218 PRO A N 1
ATOM 1676 C CA . PRO A 1 218 ? 11.578 3.934 5.844 1.00 59.50 218 PRO A CA 1
ATOM 1677 C C . PRO A 1 218 ? 12.133 4.900 6.901 1.00 59.50 218 PRO A C 1
ATOM 1679 O O . PRO A 1 218 ? 12.368 4.486 8.034 1.00 59.50 218 PRO A O 1
ATOM 1682 N N . ALA A 1 219 ? 12.343 6.170 6.545 1.00 53.47 219 ALA A N 1
ATOM 1683 C CA . ALA A 1 219 ? 12.719 7.281 7.419 1.00 53.47 219 ALA A CA 1
ATOM 1684 C C . ALA A 1 219 ? 12.914 8.523 6.535 1.00 53.47 219 ALA A C 1
ATOM 1686 O O . ALA A 1 219 ? 13.718 8.465 5.612 1.00 53.47 219 ALA A O 1
ATOM 1687 N N . THR A 1 220 ? 12.189 9.607 6.830 1.00 58.81 220 THR A N 1
ATOM 1688 C CA . THR A 1 220 ? 12.281 10.975 6.257 1.00 58.81 220 THR A CA 1
ATOM 1689 C C . THR A 1 220 ? 12.117 11.172 4.742 1.00 58.81 220 THR A C 1
ATOM 1691 O O . THR A 1 220 ? 11.519 12.176 4.369 1.00 58.81 220 THR A O 1
ATOM 1694 N N . ASP A 1 221 ? 12.533 10.231 3.896 1.00 66.75 221 ASP A N 1
ATOM 1695 C CA . ASP A 1 221 ? 12.409 10.299 2.438 1.00 66.75 221 ASP A CA 1
ATOM 1696 C C . ASP A 1 221 ? 11.390 9.264 1.936 1.00 66.75 221 ASP A C 1
ATOM 1698 O O . ASP A 1 221 ? 11.411 8.092 2.331 1.00 66.75 221 ASP A O 1
ATOM 1702 N N . ILE A 1 222 ? 10.470 9.708 1.077 1.00 65.12 222 ILE A N 1
ATOM 1703 C CA . ILE A 1 222 ? 9.499 8.840 0.402 1.00 65.12 222 ILE A CA 1
ATOM 1704 C C . ILE A 1 222 ? 10.279 7.988 -0.601 1.00 65.12 222 ILE A C 1
ATOM 1706 O O . ILE A 1 222 ? 10.870 8.529 -1.526 1.00 65.12 222 ILE A O 1
ATOM 1710 N N . THR A 1 223 ? 10.297 6.665 -0.436 1.00 75.62 223 THR A N 1
ATOM 1711 C CA . THR A 1 223 ? 11.029 5.780 -1.362 1.00 75.62 223 THR A CA 1
ATOM 1712 C C . THR A 1 223 ? 10.168 5.318 -2.526 1.00 75.62 223 THR A C 1
ATOM 1714 O O . THR A 1 223 ? 10.684 5.017 -3.603 1.00 75.62 223 THR A O 1
ATOM 1717 N N . MET A 1 224 ? 8.852 5.254 -2.315 1.00 80.88 224 MET A N 1
ATOM 1718 C CA . MET A 1 224 ? 7.863 4.922 -3.332 1.00 80.88 224 MET A CA 1
ATOM 1719 C C . MET A 1 224 ? 6.569 5.691 -3.068 1.00 80.88 224 MET A C 1
ATOM 1721 O O . MET A 1 224 ? 6.117 5.790 -1.923 1.00 80.88 224 MET A O 1
ATOM 1725 N N . ARG A 1 225 ? 5.953 6.200 -4.136 1.00 80.62 225 ARG A N 1
ATOM 1726 C CA . ARG A 1 225 ? 4.646 6.861 -4.094 1.00 80.62 225 ARG A CA 1
ATOM 1727 C C . ARG A 1 225 ? 3.792 6.415 -5.265 1.00 80.62 225 ARG A C 1
ATOM 1729 O O . ARG A 1 225 ? 4.212 6.543 -6.411 1.00 80.62 225 ARG A O 1
ATOM 1736 N N . LEU A 1 226 ? 2.579 5.959 -4.976 1.00 83.94 226 LEU A N 1
ATOM 1737 C CA . LEU A 1 226 ? 1.575 5.640 -5.988 1.00 83.94 226 LEU A CA 1
ATOM 1738 C C . LEU A 1 226 ? 0.415 6.635 -5.900 1.00 83.94 226 LEU A C 1
ATOM 1740 O O . LEU A 1 226 ? -0.108 6.876 -4.814 1.00 83.94 226 LEU A O 1
ATOM 1744 N N . SER A 1 227 ? 0.015 7.185 -7.045 1.00 84.06 227 SER A N 1
ATOM 1745 C CA . SER A 1 227 ? -1.153 8.058 -7.211 1.00 84.06 227 SER A CA 1
ATOM 1746 C C . SER A 1 227 ? -2.003 7.604 -8.401 1.00 84.06 227 SER A C 1
ATOM 1748 O O . SER A 1 227 ? -1.605 6.716 -9.157 1.00 84.06 227 SER A O 1
ATOM 1750 N N . ALA A 1 228 ? -3.132 8.274 -8.639 1.00 81.44 228 ALA A N 1
ATOM 1751 C CA . ALA A 1 228 ? -3.969 8.033 -9.816 1.00 81.44 228 ALA A CA 1
ATOM 1752 C C . ALA A 1 228 ? -3.272 8.310 -11.169 1.00 81.44 228 ALA A C 1
ATOM 1754 O O . ALA A 1 228 ? -3.756 7.852 -12.203 1.00 81.44 228 ALA A O 1
ATOM 1755 N N . THR A 1 229 ? -2.167 9.067 -11.190 1.00 85.38 229 THR A N 1
ATOM 1756 C CA . THR A 1 229 ? -1.517 9.518 -12.443 1.00 85.38 229 THR A CA 1
ATOM 1757 C C . THR A 1 229 ? -0.046 9.135 -12.574 1.00 85.38 229 THR A C 1
ATOM 1759 O O . THR A 1 229 ? 0.498 9.188 -13.674 1.00 85.38 229 THR A O 1
ATOM 1762 N N . GLU A 1 230 ? 0.603 8.743 -11.479 1.00 85.19 230 GLU A N 1
ATOM 1763 C CA . GLU A 1 230 ? 2.049 8.535 -11.430 1.00 85.19 230 GLU A CA 1
ATOM 1764 C C . GLU A 1 230 ? 2.431 7.484 -10.376 1.00 85.19 230 GLU A C 1
ATOM 1766 O O . GLU A 1 230 ? 1.846 7.447 -9.288 1.00 85.19 230 GLU A O 1
ATOM 1771 N N . LEU A 1 231 ? 3.457 6.689 -10.698 1.00 85.81 231 LEU A N 1
ATOM 1772 C CA . LEU A 1 231 ? 4.272 5.928 -9.754 1.00 85.81 231 LEU A CA 1
ATOM 1773 C C . LEU A 1 231 ? 5.670 6.564 -9.697 1.00 85.81 231 LEU A C 1
ATOM 1775 O O . LEU A 1 231 ? 6.401 6.521 -10.686 1.00 85.81 231 LEU A O 1
ATOM 1779 N N . THR A 1 232 ? 6.048 7.113 -8.544 1.00 82.75 232 THR A N 1
ATOM 1780 C CA . THR A 1 232 ? 7.403 7.619 -8.280 1.00 82.75 232 THR A CA 1
ATOM 1781 C C . THR A 1 232 ? 8.172 6.571 -7.470 1.00 82.75 232 THR A C 1
ATOM 1783 O O . THR A 1 232 ? 7.654 6.070 -6.468 1.00 82.75 232 THR A O 1
ATOM 1786 N N . VAL A 1 233 ? 9.391 6.225 -7.895 1.00 85.06 233 VAL A N 1
ATOM 1787 C CA . VAL A 1 233 ? 10.289 5.294 -7.190 1.00 85.06 233 VAL A CA 1
ATOM 1788 C C . VAL A 1 233 ? 11.658 5.953 -7.057 1.00 85.06 233 VAL A C 1
ATOM 1790 O O . VAL A 1 233 ? 12.385 6.067 -8.041 1.00 85.06 233 VAL A O 1
ATOM 1793 N N . ASP A 1 234 ? 12.009 6.359 -5.839 1.00 80.81 234 ASP A N 1
ATOM 1794 C CA . ASP A 1 234 ? 13.245 7.096 -5.524 1.00 80.81 234 ASP A CA 1
ATOM 1795 C C . ASP A 1 234 ? 14.349 6.178 -4.968 1.00 80.81 234 ASP A C 1
ATOM 1797 O O . ASP A 1 234 ? 15.290 6.601 -4.296 1.00 80.81 234 ASP A O 1
ATOM 1801 N N . VAL A 1 235 ? 14.241 4.884 -5.265 1.00 79.00 235 VAL A N 1
ATOM 1802 C CA . VAL A 1 235 ? 15.219 3.848 -4.922 1.00 79.00 235 VAL A CA 1
ATOM 1803 C C . VAL A 1 235 ? 15.577 3.020 -6.158 1.00 79.00 235 VAL A C 1
ATOM 1805 O O . VAL A 1 235 ? 14.780 2.940 -7.095 1.00 79.00 235 VAL A O 1
ATOM 1808 N N . PRO A 1 236 ? 16.757 2.375 -6.195 1.00 78.69 236 PRO A N 1
ATOM 1809 C CA . PRO A 1 236 ? 17.087 1.449 -7.272 1.00 78.69 236 PRO A CA 1
ATOM 1810 C C . PRO A 1 236 ? 16.040 0.333 -7.407 1.00 78.69 236 PRO A C 1
ATOM 1812 O O . PRO A 1 236 ? 15.651 -0.287 -6.417 1.00 78.69 236 PRO A O 1
ATOM 1815 N N . ILE A 1 237 ? 15.609 0.060 -8.641 1.00 80.50 237 ILE A N 1
ATOM 1816 C CA . ILE A 1 237 ? 14.806 -1.121 -8.976 1.00 80.50 237 ILE A CA 1
ATOM 1817 C C . ILE A 1 237 ? 15.783 -2.225 -9.388 1.00 80.50 237 ILE A C 1
ATOM 1819 O O . ILE A 1 237 ? 16.604 -2.026 -10.282 1.00 80.50 237 ILE A O 1
ATOM 1823 N N . GLU A 1 238 ? 15.702 -3.382 -8.735 1.00 79.94 238 GLU A N 1
ATOM 1824 C CA . GLU A 1 238 ? 16.565 -4.543 -8.978 1.00 79.94 238 GLU A CA 1
ATOM 1825 C C . GLU A 1 238 ? 15.731 -5.814 -9.220 1.00 79.94 238 GLU A C 1
ATOM 1827 O O . GLU A 1 238 ? 14.520 -5.842 -8.998 1.00 79.94 238 GLU A O 1
ATOM 1832 N N . GLY A 1 239 ? 16.381 -6.888 -9.678 1.00 81.38 239 GLY A N 1
ATOM 1833 C CA . GLY A 1 239 ? 15.756 -8.194 -9.905 1.00 81.38 239 GLY A CA 1
ATOM 1834 C C . GLY A 1 239 ? 15.404 -8.483 -11.368 1.00 81.38 239 GLY A C 1
ATOM 1835 O O . GLY A 1 239 ? 15.816 -7.777 -12.284 1.00 81.38 239 GLY A O 1
ATOM 1836 N N . ASN A 1 240 ? 14.646 -9.560 -11.589 1.00 82.12 240 ASN A N 1
ATOM 1837 C CA . ASN A 1 240 ? 14.399 -10.129 -12.923 1.00 82.12 240 ASN A CA 1
ATOM 1838 C C . ASN A 1 240 ? 13.579 -9.226 -13.860 1.00 82.12 240 ASN A C 1
ATOM 1840 O O . ASN A 1 240 ? 13.570 -9.462 -15.065 1.00 82.12 240 ASN A O 1
ATOM 1844 N N . SER A 1 241 ? 12.904 -8.212 -13.316 1.00 82.38 241 SER A N 1
ATOM 1845 C CA . SER A 1 241 ? 12.127 -7.225 -14.080 1.00 82.38 241 SER A CA 1
ATOM 1846 C C . SER A 1 241 ? 12.984 -6.088 -14.646 1.00 82.38 241 SER A C 1
ATOM 1848 O O . SER A 1 241 ? 12.460 -5.179 -15.283 1.00 82.38 241 SER A O 1
ATOM 1850 N N . VAL A 1 242 ? 14.295 -6.118 -14.417 1.00 86.06 242 VAL A N 1
ATOM 1851 C CA . VAL A 1 242 ? 15.273 -5.203 -15.008 1.00 86.06 242 VAL A CA 1
ATOM 1852 C C . VAL A 1 242 ? 16.135 -6.007 -15.973 1.00 86.06 242 VAL A C 1
ATOM 1854 O O . VAL A 1 242 ? 16.511 -7.137 -15.657 1.00 86.06 242 VAL A O 1
ATOM 1857 N N . GLN A 1 243 ? 16.451 -5.449 -17.144 1.00 82.69 243 GLN A N 1
ATOM 1858 C CA . GLN A 1 243 ? 17.270 -6.142 -18.144 1.00 82.69 243 GLN A CA 1
ATOM 1859 C C . GLN A 1 243 ? 18.556 -6.712 -17.533 1.00 82.69 243 GLN A C 1
ATOM 1861 O O . GLN A 1 243 ? 19.273 -6.021 -16.800 1.00 82.69 243 GLN A O 1
ATOM 1866 N N . ALA A 1 244 ? 18.871 -7.970 -17.841 1.00 77.94 244 ALA A N 1
ATOM 1867 C CA . ALA A 1 244 ? 20.102 -8.598 -17.367 1.00 77.94 244 ALA A CA 1
ATOM 1868 C C . ALA A 1 244 ? 21.333 -7.898 -17.970 1.00 77.94 244 ALA A C 1
ATOM 1870 O O . ALA A 1 244 ? 22.224 -7.473 -17.227 1.00 77.94 244 ALA A O 1
ATOM 1871 N N . ASP A 1 245 ? 21.303 -7.687 -19.287 1.00 71.38 245 ASP A N 1
ATOM 1872 C CA . ASP A 1 245 ? 22.348 -7.079 -20.109 1.00 71.38 245 ASP A CA 1
ATOM 1873 C C . ASP A 1 245 ? 21.751 -6.304 -21.309 1.00 71.38 245 ASP A C 1
ATOM 1875 O O . ASP A 1 245 ? 20.538 -6.121 -21.409 1.00 71.38 245 ASP A O 1
ATOM 1879 N N . SER A 1 246 ? 22.608 -5.809 -22.208 1.00 67.31 246 SER A N 1
ATOM 1880 C CA . SER A 1 246 ? 22.222 -5.004 -23.378 1.00 67.31 246 SER A CA 1
ATOM 1881 C C . SER A 1 246 ? 21.560 -5.788 -24.520 1.00 67.31 246 SER A C 1
ATOM 1883 O O . SER A 1 246 ? 21.152 -5.173 -25.502 1.00 67.31 246 SER A O 1
ATOM 1885 N N . LEU A 1 247 ? 21.501 -7.117 -24.435 1.00 63.38 247 LEU A N 1
ATOM 1886 C CA . LEU A 1 247 ? 20.886 -8.007 -25.423 1.00 63.38 247 LEU A CA 1
ATOM 1887 C C . LEU A 1 247 ? 19.550 -8.592 -24.930 1.00 63.38 247 LEU A C 1
ATOM 1889 O O . LEU A 1 247 ? 18.893 -9.318 -25.675 1.00 63.38 247 LEU A O 1
ATOM 1893 N N . ASP A 1 248 ? 19.132 -8.278 -23.700 1.00 68.69 248 ASP A N 1
ATOM 1894 C CA . ASP A 1 248 ? 17.874 -8.742 -23.114 1.00 68.69 248 ASP A CA 1
ATOM 1895 C C . ASP A 1 248 ? 16.665 -8.147 -23.860 1.00 68.69 248 ASP A C 1
ATOM 1897 O O . ASP A 1 248 ? 16.294 -6.986 -23.674 1.00 68.69 248 ASP A O 1
ATOM 1901 N N . ALA A 1 249 ? 16.069 -8.953 -24.740 1.00 69.31 249 ALA A N 1
ATOM 1902 C CA . ALA A 1 249 ? 14.996 -8.551 -25.647 1.00 69.31 249 ALA A CA 1
ATOM 1903 C C . ALA A 1 249 ? 13.583 -8.665 -25.043 1.00 69.31 249 ALA A C 1
ATOM 1905 O O . ALA A 1 249 ? 12.603 -8.514 -25.775 1.00 69.31 249 ALA A O 1
ATOM 1906 N N . ASP A 1 250 ? 13.451 -8.966 -23.745 1.00 79.06 250 ASP A N 1
ATOM 1907 C CA . ASP A 1 250 ? 12.144 -9.096 -23.098 1.00 79.06 250 ASP A CA 1
ATOM 1908 C C . ASP A 1 250 ? 11.438 -7.725 -23.011 1.00 79.06 250 ASP A C 1
ATOM 1910 O O . ASP A 1 250 ? 11.907 -6.832 -22.296 1.00 79.06 250 ASP A O 1
ATOM 1914 N N . PRO A 1 251 ? 10.296 -7.537 -23.704 1.00 75.88 251 PRO A N 1
ATOM 1915 C CA . PRO A 1 251 ? 9.607 -6.250 -23.754 1.00 75.88 251 PRO A CA 1
ATOM 1916 C C . PRO A 1 251 ? 8.976 -5.838 -22.417 1.00 75.88 251 PRO A C 1
ATOM 1918 O O . PRO A 1 251 ? 8.513 -4.706 -22.296 1.00 75.88 251 PRO A O 1
ATOM 1921 N N . LEU A 1 252 ? 8.921 -6.733 -21.425 1.00 83.00 252 LEU A N 1
ATOM 1922 C CA . LEU A 1 252 ? 8.320 -6.464 -20.117 1.00 83.00 252 LEU A CA 1
ATOM 1923 C C . LEU A 1 252 ? 9.331 -5.983 -19.068 1.00 83.00 252 LEU A C 1
ATOM 1925 O O . LEU A 1 252 ? 8.940 -5.719 -17.929 1.00 83.00 252 LEU A O 1
ATOM 1929 N N . LYS A 1 253 ? 10.617 -5.860 -19.421 1.00 83.69 253 LYS A N 1
ATOM 1930 C CA . LYS A 1 253 ? 11.670 -5.439 -18.489 1.00 83.69 253 LYS A CA 1
ATOM 1931 C C . LYS A 1 253 ? 12.027 -3.961 -18.610 1.00 83.69 253 LYS A C 1
ATOM 1933 O O . LYS A 1 253 ? 12.024 -3.376 -19.690 1.00 83.69 253 LYS A O 1
ATOM 1938 N N . LEU A 1 254 ? 12.408 -3.363 -17.482 1.00 84.94 254 LEU A N 1
ATOM 1939 C CA . LEU A 1 254 ? 12.938 -2.001 -17.417 1.00 84.94 254 LEU A CA 1
ATOM 1940 C C . LEU A 1 254 ? 14.356 -1.936 -18.005 1.00 84.94 254 LEU A C 1
ATOM 1942 O O . LEU A 1 254 ? 15.211 -2.772 -17.695 1.00 84.94 254 LEU A O 1
ATOM 1946 N N . LEU A 1 255 ? 14.615 -0.905 -18.816 1.00 80.00 255 LEU A N 1
ATOM 1947 C CA . LEU A 1 255 ? 15.924 -0.661 -19.425 1.00 80.00 255 LEU A CA 1
ATOM 1948 C C . LEU A 1 255 ? 16.938 -0.181 -18.379 1.00 80.00 255 LEU A C 1
ATOM 1950 O O . LEU A 1 255 ? 16.686 0.784 -17.653 1.00 80.00 255 LEU A O 1
ATOM 1954 N N . LYS A 1 256 ? 18.131 -0.787 -18.356 1.00 74.75 256 LYS A N 1
ATOM 1955 C CA . LYS A 1 256 ? 19.259 -0.243 -17.583 1.00 74.75 256 LYS A CA 1
ATOM 1956 C C . LYS A 1 256 ? 19.861 0.978 -18.294 1.00 74.75 256 LYS A C 1
ATOM 1958 O O . LYS A 1 256 ? 19.931 0.993 -19.529 1.00 74.75 256 LYS A O 1
ATOM 1963 N N . PRO A 1 257 ? 20.378 1.983 -17.559 1.00 65.38 257 PRO A N 1
ATOM 1964 C CA . PRO A 1 257 ? 21.184 3.043 -18.157 1.00 65.38 257 PRO A CA 1
ATOM 1965 C C . PRO A 1 257 ? 22.312 2.456 -19.025 1.00 65.38 257 PRO A C 1
ATOM 1967 O O . PRO A 1 257 ? 23.134 1.683 -18.542 1.00 65.38 257 PRO A O 1
ATOM 1970 N N . GLY A 1 258 ? 22.342 2.811 -20.314 1.00 61.03 258 GLY A N 1
ATOM 1971 C CA . GLY A 1 258 ? 23.310 2.306 -21.295 1.00 61.03 258 GLY A CA 1
ATOM 1972 C C . GLY A 1 258 ? 22.805 1.181 -22.207 1.00 61.03 258 GLY A C 1
ATOM 1973 O O . GLY A 1 258 ? 23.406 0.968 -23.255 1.00 61.03 258 GLY A O 1
ATOM 1974 N N . ALA A 1 259 ? 21.682 0.529 -21.888 1.00 62.72 259 ALA A N 1
ATOM 1975 C CA . ALA A 1 259 ? 21.103 -0.527 -22.728 1.00 62.72 259 ALA A CA 1
ATOM 1976 C C . ALA A 1 259 ? 20.380 0.005 -23.985 1.00 62.72 259 ALA A C 1
ATOM 1978 O O . ALA A 1 259 ? 20.120 -0.739 -24.921 1.00 62.72 259 ALA A O 1
ATOM 1979 N N . PHE A 1 260 ? 20.109 1.312 -24.056 1.00 61.53 260 PHE A N 1
ATOM 1980 C CA . PHE A 1 260 ? 19.415 1.975 -25.171 1.00 61.53 260 PHE A CA 1
ATOM 1981 C C . PHE A 1 260 ? 20.312 2.286 -26.389 1.00 61.53 260 PHE A C 1
ATOM 1983 O O . PHE A 1 260 ? 19.980 3.151 -27.197 1.00 61.53 260 PHE A O 1
ATOM 1990 N N . GLY A 1 261 ? 21.481 1.648 -26.511 1.00 57.25 261 GLY A N 1
ATOM 1991 C CA . GLY A 1 261 ? 22.358 1.755 -27.688 1.00 57.25 261 GLY A CA 1
ATOM 1992 C C . GLY A 1 261 ? 23.044 3.113 -27.918 1.00 57.25 261 GLY A C 1
ATOM 1993 O O . GLY A 1 261 ? 24.001 3.163 -28.679 1.00 57.25 261 GLY A O 1
ATOM 1994 N N . LEU A 1 262 ? 22.627 4.193 -27.242 1.00 54.38 262 LEU A N 1
ATOM 1995 C CA . LEU A 1 262 ? 23.263 5.527 -27.269 1.00 54.38 262 LEU A CA 1
ATOM 1996 C C . LEU A 1 262 ? 24.085 5.831 -25.997 1.00 54.38 262 LEU A C 1
ATOM 1998 O O . LEU A 1 262 ? 24.427 6.982 -25.731 1.00 54.38 262 LEU A O 1
ATOM 2002 N N . GLY A 1 263 ? 24.347 4.818 -25.163 1.00 56.56 263 GLY A N 1
ATOM 2003 C CA . GLY A 1 263 ? 25.060 4.949 -23.889 1.00 56.56 263 GLY A CA 1
ATOM 2004 C C . GLY A 1 263 ? 26.543 5.334 -24.017 1.00 56.56 263 GLY A C 1
ATOM 2005 O O . GLY A 1 263 ? 27.104 5.428 -25.102 1.00 56.56 263 GLY A O 1
ATOM 2006 N N . ARG A 1 264 ? 27.211 5.531 -22.868 1.00 54.75 264 ARG A N 1
ATOM 2007 C CA . ARG A 1 264 ? 28.582 6.083 -22.748 1.00 54.75 264 ARG A CA 1
ATOM 2008 C C . ARG A 1 264 ? 29.666 5.343 -23.562 1.00 54.75 264 ARG A C 1
ATOM 2010 O O . ARG A 1 264 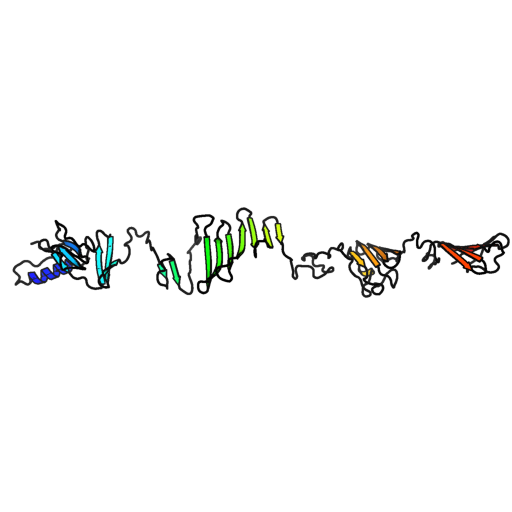? 30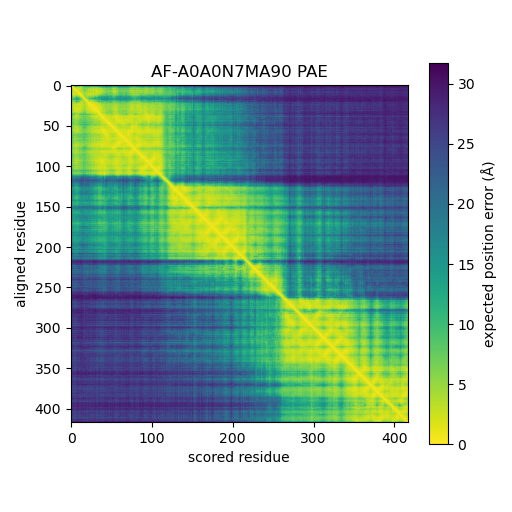.717 5.934 -23.803 1.00 54.75 264 ARG A O 1
ATOM 2017 N N . ARG A 1 265 ? 29.470 4.071 -23.938 1.00 65.94 265 ARG A N 1
ATOM 2018 C CA . ARG A 1 265 ? 30.406 3.273 -24.756 1.00 65.94 265 ARG A CA 1
ATOM 2019 C C . ARG A 1 265 ? 29.631 2.379 -25.744 1.00 65.94 265 ARG A C 1
ATOM 2021 O O . ARG A 1 265 ? 28.549 1.928 -25.372 1.00 65.94 265 ARG A O 1
ATOM 2028 N N . PRO A 1 266 ? 30.178 2.103 -26.947 1.00 72.94 266 PRO A N 1
ATOM 2029 C CA . PRO A 1 266 ? 29.612 1.129 -27.886 1.00 72.94 266 PRO A CA 1
ATOM 2030 C C . PRO A 1 266 ? 29.520 -0.278 -27.281 1.00 72.94 266 PRO A C 1
ATOM 2032 O O . PRO A 1 266 ? 30.279 -0.607 -26.364 1.00 72.94 266 PRO A O 1
ATOM 2035 N N . ILE A 1 267 ? 28.642 -1.120 -27.835 1.00 79.19 267 ILE A N 1
ATOM 2036 C CA . ILE A 1 267 ? 28.642 -2.563 -27.559 1.00 79.19 267 ILE A CA 1
ATOM 2037 C C . ILE A 1 267 ? 29.992 -3.130 -27.999 1.00 79.19 267 ILE A C 1
ATOM 2039 O O . ILE A 1 267 ? 30.409 -2.919 -29.141 1.00 79.19 267 ILE A O 1
ATOM 2043 N N . LEU A 1 268 ? 30.675 -3.823 -27.087 1.00 85.56 268 LEU A N 1
ATOM 2044 C CA . LEU A 1 268 ? 31.967 -4.425 -27.385 1.00 85.56 268 LEU A CA 1
ATOM 2045 C C . LEU A 1 268 ? 31.778 -5.743 -28.137 1.00 85.56 268 LEU A C 1
ATOM 2047 O O . LEU A 1 268 ? 31.221 -6.685 -27.582 1.00 85.56 268 LEU A O 1
ATOM 2051 N N . VAL A 1 269 ? 32.253 -5.785 -29.379 1.00 85.31 269 VAL A N 1
ATOM 2052 C CA . VAL A 1 269 ? 32.336 -6.991 -30.211 1.00 85.31 269 VAL A CA 1
ATOM 2053 C C . VAL A 1 269 ? 33.739 -7.596 -30.131 1.00 85.31 269 VAL A C 1
ATOM 2055 O O . VAL A 1 269 ? 34.719 -6.906 -29.834 1.00 85.31 269 VAL A O 1
ATOM 2058 N N . SER A 1 270 ? 33.814 -8.897 -30.365 1.00 89.31 270 SER A N 1
ATOM 2059 C CA . SER A 1 270 ? 34.987 -9.749 -30.202 1.00 89.31 270 SER A CA 1
ATOM 2060 C C . SER A 1 270 ? 35.282 -10.550 -31.469 1.00 89.31 270 SER A C 1
ATOM 2062 O O . SER A 1 270 ? 34.484 -10.592 -32.404 1.00 89.31 270 SER A O 1
ATOM 2064 N N . SER A 1 271 ? 36.411 -11.259 -31.487 1.00 89.56 271 SER A N 1
ATOM 2065 C CA . SER A 1 271 ? 36.769 -12.148 -32.598 1.00 89.56 271 SER A CA 1
ATOM 2066 C C . SER A 1 271 ? 35.853 -13.370 -32.753 1.00 89.56 271 SER A C 1
ATOM 2068 O O . SER A 1 271 ? 35.915 -14.036 -33.785 1.00 89.56 271 SER A O 1
ATOM 2070 N N . SER A 1 272 ? 34.983 -13.661 -31.777 1.00 89.44 272 SER A N 1
ATOM 2071 C CA . SER A 1 272 ? 33.926 -14.675 -31.920 1.00 89.44 272 SER A CA 1
ATOM 2072 C C . SER A 1 272 ? 32.644 -14.160 -32.580 1.00 89.44 272 SER A C 1
ATOM 2074 O O . SER A 1 272 ? 31.777 -14.970 -32.900 1.00 89.44 272 SER A O 1
ATOM 2076 N N . ASP A 1 273 ? 32.510 -12.849 -32.782 1.00 89.81 273 ASP A N 1
ATOM 2077 C CA . ASP A 1 273 ? 31.327 -12.243 -33.394 1.00 89.81 273 ASP A CA 1
ATOM 2078 C C . ASP A 1 273 ? 31.448 -12.158 -34.928 1.00 89.81 273 ASP A C 1
ATOM 2080 O O . ASP A 1 273 ? 32.543 -12.220 -35.501 1.00 89.81 273 ASP A O 1
ATOM 2084 N N . ASP A 1 274 ? 30.308 -11.974 -35.600 1.00 89.88 274 ASP A N 1
ATOM 2085 C CA . ASP A 1 274 ? 30.216 -11.767 -37.050 1.00 89.88 274 ASP A CA 1
ATOM 2086 C C . ASP A 1 274 ? 29.391 -10.513 -37.367 1.00 89.88 274 ASP A C 1
ATOM 2088 O O . ASP A 1 274 ? 28.208 -10.421 -37.013 1.00 89.88 274 ASP A O 1
ATOM 2092 N N . LEU A 1 275 ? 30.003 -9.560 -38.079 1.00 88.62 275 LEU A N 1
ATOM 2093 C CA . LEU A 1 275 ? 29.338 -8.318 -38.477 1.00 88.62 275 LEU A CA 1
ATOM 2094 C C . LEU A 1 275 ? 28.152 -8.543 -39.417 1.00 88.62 275 LEU A C 1
ATOM 2096 O O . LEU A 1 275 ? 27.271 -7.681 -39.471 1.00 88.62 275 LEU A O 1
ATOM 2100 N N . ASP A 1 276 ? 28.083 -9.673 -40.116 1.00 88.88 276 ASP A N 1
ATOM 2101 C CA . ASP A 1 276 ? 26.966 -10.005 -41.001 1.00 88.88 276 ASP A CA 1
ATOM 2102 C C . ASP A 1 276 ? 25.687 -10.341 -40.223 1.00 88.88 276 ASP A C 1
ATOM 2104 O O . ASP A 1 276 ? 24.589 -10.091 -40.718 1.00 88.88 276 ASP A O 1
ATOM 2108 N N . THR A 1 277 ? 25.809 -10.835 -38.986 1.00 85.62 277 THR A N 1
ATOM 2109 C CA . THR A 1 277 ? 24.667 -11.246 -38.141 1.00 85.62 277 THR A CA 1
ATOM 2110 C C . THR A 1 277 ? 24.048 -10.115 -37.313 1.00 85.62 277 THR A C 1
ATOM 2112 O O . THR A 1 277 ? 23.035 -10.305 -36.643 1.00 85.62 277 THR A O 1
ATOM 2115 N N . THR A 1 278 ? 24.606 -8.904 -37.384 1.00 71.50 278 THR A N 1
ATOM 2116 C CA . THR A 1 278 ? 24.150 -7.738 -36.595 1.00 71.50 278 THR A CA 1
ATOM 2117 C C . THR A 1 278 ? 22.922 -7.027 -37.186 1.00 71.50 278 THR A C 1
ATOM 2119 O O . THR A 1 278 ? 22.451 -6.019 -36.668 1.00 71.50 278 THR A O 1
ATOM 2122 N N . GLU A 1 279 ? 22.356 -7.554 -38.270 1.00 65.69 279 GLU A N 1
ATOM 2123 C CA . GLU A 1 279 ? 21.373 -6.929 -39.165 1.00 65.69 279 GLU A CA 1
ATOM 2124 C C . GLU A 1 279 ? 20.020 -6.505 -38.562 1.00 65.69 279 GLU A C 1
ATOM 2126 O O . GLU A 1 279 ? 19.287 -5.768 -39.217 1.00 65.69 279 GLU A O 1
ATOM 2131 N N . ASN A 1 280 ? 19.689 -6.918 -37.335 1.00 64.81 280 ASN A N 1
ATOM 2132 C CA . ASN A 1 280 ? 18.362 -6.704 -36.740 1.00 64.81 280 ASN A CA 1
ATOM 2133 C C . ASN A 1 280 ? 18.328 -5.688 -35.593 1.00 64.81 280 ASN A C 1
ATOM 2135 O O . ASN A 1 280 ? 17.276 -5.488 -34.988 1.00 64.81 280 ASN A O 1
ATOM 2139 N N . VAL A 1 281 ? 19.451 -5.031 -35.289 1.00 67.88 281 VAL A N 1
ATOM 2140 C CA . VAL A 1 281 ? 19.527 -4.064 -34.188 1.00 67.88 281 VAL A CA 1
ATOM 2141 C C . VAL A 1 281 ? 20.199 -2.778 -34.663 1.00 67.88 281 VAL A C 1
ATOM 2143 O O . VAL A 1 281 ? 21.294 -2.797 -35.227 1.00 67.88 281 VAL A O 1
ATOM 2146 N N . VAL A 1 282 ? 19.535 -1.643 -34.430 1.00 78.00 282 VAL A N 1
ATOM 2147 C CA . VAL A 1 282 ? 20.157 -0.318 -34.556 1.00 78.00 282 VAL A CA 1
ATOM 2148 C C . VAL A 1 282 ? 21.056 -0.130 -33.335 1.00 78.00 282 VAL A C 1
ATOM 2150 O O . VAL A 1 282 ? 20.552 0.053 -32.228 1.00 78.00 282 VAL A O 1
ATOM 2153 N N . HIS A 1 283 ? 22.376 -0.199 -33.504 1.00 76.38 283 HIS A N 1
ATOM 2154 C CA . HIS A 1 283 ? 23.311 -0.049 -32.384 1.00 76.38 283 HIS A CA 1
ATOM 2155 C C . HIS A 1 283 ? 24.670 0.539 -32.780 1.00 76.38 283 HIS A C 1
ATOM 2157 O O . HIS A 1 283 ? 25.133 0.395 -33.914 1.00 76.38 283 HIS A O 1
ATOM 2163 N N . PHE A 1 284 ? 25.322 1.179 -31.807 1.00 83.69 284 PHE A N 1
ATOM 2164 C CA . PHE A 1 284 ? 26.741 1.511 -31.864 1.00 83.69 284 PHE A CA 1
ATOM 2165 C C . PHE A 1 284 ? 27.552 0.326 -31.346 1.00 83.69 284 PHE A C 1
ATOM 2167 O O . PHE A 1 284 ? 27.288 -0.180 -30.253 1.00 83.69 284 PHE A O 1
ATOM 2174 N N . PHE A 1 285 ? 28.560 -0.087 -32.102 1.00 84.62 285 PHE A N 1
ATOM 2175 C CA . PHE A 1 285 ? 29.411 -1.222 -31.761 1.00 84.62 285 PHE A CA 1
ATOM 2176 C C . PHE A 1 285 ? 30.888 -0.883 -31.968 1.00 84.62 285 PHE A C 1
ATOM 2178 O O . PHE A 1 285 ? 31.229 0.096 -32.629 1.00 84.62 285 PHE A O 1
ATOM 2185 N N . GLY A 1 286 ? 31.780 -1.664 -31.377 1.00 88.00 286 GLY A N 1
ATOM 2186 C CA . GLY A 1 286 ? 33.221 -1.528 -31.575 1.00 88.00 286 GLY A CA 1
ATOM 2187 C C . GLY A 1 286 ? 33.986 -2.616 -30.843 1.00 88.00 286 GLY A C 1
ATOM 2188 O O . GLY A 1 286 ? 33.430 -3.261 -29.969 1.00 88.00 286 GLY A O 1
ATOM 2189 N N . ASN A 1 287 ? 35.246 -2.853 -31.178 1.00 89.62 287 ASN A N 1
ATOM 2190 C CA . ASN A 1 287 ? 36.064 -3.871 -30.515 1.00 89.62 287 ASN A CA 1
ATOM 2191 C C . ASN A 1 287 ? 37.030 -3.255 -29.500 1.00 89.62 287 ASN A C 1
ATOM 2193 O O . ASN A 1 287 ? 37.516 -2.135 -29.662 1.00 89.62 287 ASN A O 1
ATOM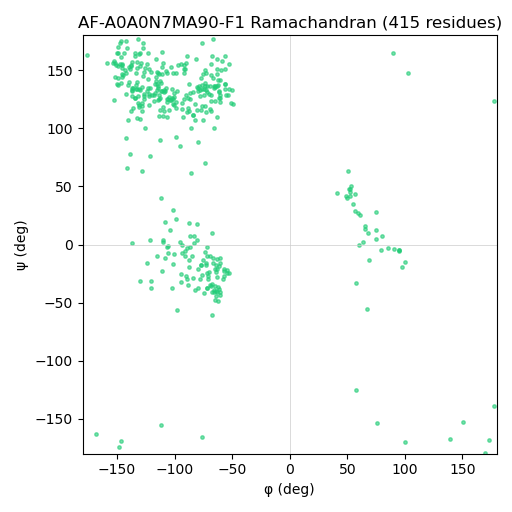 2197 N N . ALA A 1 288 ? 37.306 -4.001 -28.426 1.00 84.56 288 ALA A N 1
ATOM 2198 C CA . ALA A 1 288 ? 38.124 -3.518 -27.313 1.00 84.56 288 ALA A CA 1
ATOM 2199 C C . ALA A 1 288 ? 39.611 -3.381 -27.678 1.00 84.56 288 ALA A C 1
ATOM 2201 O O . ALA A 1 288 ? 40.313 -2.536 -27.118 1.00 84.56 288 ALA A O 1
ATOM 2202 N N . SER A 1 289 ? 40.092 -4.208 -28.608 1.00 87.06 289 SER A N 1
ATOM 2203 C CA . SER A 1 289 ? 41.485 -4.236 -29.041 1.00 87.06 289 SER A CA 1
ATOM 2204 C C . SER A 1 289 ? 41.618 -4.680 -30.498 1.00 87.06 289 SER A C 1
ATOM 2206 O O . SER A 1 289 ? 40.712 -5.291 -31.062 1.00 87.06 289 SER A O 1
ATOM 2208 N N . VAL A 1 290 ? 42.793 -4.453 -31.091 1.00 88.62 290 VAL A N 1
ATOM 2209 C CA . VAL A 1 290 ? 43.150 -4.957 -32.431 1.00 88.62 290 VAL A CA 1
ATOM 2210 C C . VAL A 1 290 ? 43.126 -6.492 -32.548 1.00 88.62 290 VAL A C 1
ATOM 2212 O O . VAL A 1 290 ? 43.142 -7.007 -33.662 1.00 88.62 290 VAL A O 1
ATOM 2215 N N . GLY A 1 291 ? 43.114 -7.224 -31.425 1.00 87.88 291 GLY A N 1
ATOM 2216 C CA . GLY A 1 291 ? 43.003 -8.688 -31.389 1.00 87.88 291 GLY A CA 1
ATOM 2217 C C . GLY A 1 291 ? 41.560 -9.204 -31.371 1.00 87.88 291 GLY A C 1
ATOM 2218 O O . GLY A 1 291 ? 41.330 -10.380 -31.633 1.00 87.88 291 GLY A O 1
ATOM 2219 N N . ASP A 1 292 ? 40.592 -8.322 -31.117 1.00 89.94 292 ASP A N 1
ATOM 2220 C CA . ASP A 1 292 ? 39.170 -8.646 -30.956 1.00 89.94 292 ASP A CA 1
ATOM 2221 C C . ASP A 1 292 ? 38.358 -8.319 -32.215 1.00 89.94 292 ASP A C 1
ATOM 2223 O O . ASP A 1 292 ? 37.196 -7.935 -32.135 1.00 89.94 292 ASP A O 1
ATOM 2227 N N . VAL A 1 293 ? 38.985 -8.397 -33.389 1.00 90.50 293 VAL A N 1
ATOM 2228 C CA . VAL A 1 293 ? 38.346 -8.032 -34.658 1.00 90.50 293 VAL A CA 1
ATOM 2229 C C . VAL A 1 293 ? 37.332 -9.107 -35.057 1.00 90.50 293 VAL A C 1
ATOM 2231 O O . VAL A 1 293 ? 37.750 -10.246 -35.277 1.00 90.50 293 VAL A O 1
ATOM 2234 N N . PRO A 1 294 ? 36.036 -8.770 -35.192 1.00 91.31 294 PRO A N 1
ATOM 2235 C CA . PRO A 1 294 ? 35.013 -9.723 -35.614 1.00 91.31 294 PRO A CA 1
ATOM 2236 C C . PRO A 1 294 ? 35.240 -10.246 -37.032 1.00 91.31 294 PRO A C 1
ATOM 2238 O O . PRO A 1 294 ? 35.881 -9.593 -37.867 1.00 91.31 294 PRO A O 1
ATOM 2241 N N . THR A 1 295 ? 34.630 -11.388 -37.336 1.00 92.06 295 THR A N 1
ATOM 2242 C CA . THR A 1 295 ? 34.575 -11.920 -38.704 1.00 92.06 295 THR A CA 1
ATOM 2243 C C . THR A 1 295 ? 33.874 -10.923 -39.636 1.00 92.06 295 THR A C 1
ATOM 2245 O O . THR A 1 295 ? 33.034 -10.130 -39.203 1.00 92.06 295 THR A O 1
ATOM 2248 N N . ASN A 1 296 ? 34.262 -10.928 -40.917 1.00 91.31 296 ASN A N 1
ATOM 2249 C CA . ASN A 1 296 ? 33.772 -10.006 -41.949 1.00 91.31 296 ASN A CA 1
ATOM 2250 C C . ASN A 1 296 ? 34.053 -8.521 -41.668 1.00 91.31 296 ASN A C 1
ATOM 2252 O O . ASN A 1 296 ? 33.360 -7.648 -42.183 1.00 91.31 296 ASN A O 1
ATOM 2256 N N . SER A 1 297 ? 35.088 -8.212 -40.885 1.00 90.44 297 SER A N 1
ATOM 2257 C CA . SER A 1 297 ? 35.616 -6.849 -40.753 1.00 90.44 297 SER A CA 1
ATOM 2258 C C . SER A 1 297 ? 36.404 -6.417 -42.005 1.00 90.44 297 SER A C 1
ATOM 2260 O O . SER A 1 297 ? 37.027 -7.259 -42.653 1.00 90.44 297 SER A O 1
ATOM 2262 N N . PRO A 1 298 ? 36.443 -5.111 -42.344 1.00 90.50 298 PRO A N 1
ATOM 2263 C CA . PRO A 1 298 ? 37.127 -4.593 -43.538 1.00 90.50 298 PRO A CA 1
ATOM 2264 C C . PRO A 1 298 ? 38.647 -4.796 -43.518 1.00 90.50 298 PRO A C 1
ATOM 2266 O O . PRO A 1 298 ? 39.289 -4.797 -44.566 1.00 90.50 298 PRO A O 1
ATOM 2269 N N . SER A 1 299 ? 39.242 -4.938 -42.334 1.00 86.44 299 SER A N 1
ATOM 2270 C CA . SER A 1 299 ? 40.653 -5.277 -42.176 1.00 86.44 299 SER A CA 1
ATOM 2271 C C . SER A 1 299 ? 40.903 -5.997 -40.854 1.00 86.44 299 SER A C 1
ATOM 2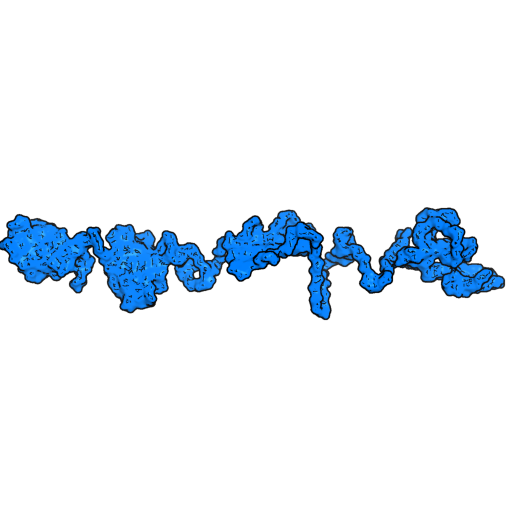273 O O . SER A 1 299 ? 40.131 -5.882 -39.902 1.00 86.44 299 SER A O 1
ATOM 2275 N N . THR A 1 300 ? 41.990 -6.764 -40.801 1.00 85.38 300 THR A N 1
ATOM 2276 C CA . THR A 1 300 ? 42.452 -7.458 -39.592 1.00 85.38 300 THR A CA 1
ATOM 2277 C C . THR A 1 300 ? 43.425 -6.588 -38.800 1.00 85.38 300 THR A C 1
ATOM 2279 O O . THR A 1 300 ? 44.184 -5.823 -39.393 1.00 85.38 300 THR A O 1
ATOM 2282 N N . GLY A 1 301 ? 43.487 -6.758 -37.476 1.00 85.12 301 GLY A N 1
ATOM 2283 C CA . GLY A 1 301 ? 44.486 -6.072 -36.647 1.00 85.12 301 GLY A CA 1
ATOM 2284 C C . GLY A 1 301 ? 44.209 -4.582 -36.417 1.00 85.12 301 GLY A C 1
ATOM 2285 O O . GLY A 1 301 ? 45.148 -3.816 -36.215 1.00 85.12 301 GLY A O 1
ATOM 2286 N N . ALA A 1 302 ? 42.942 -4.163 -36.441 1.00 85.44 302 ALA A N 1
ATOM 2287 C CA . ALA A 1 302 ? 42.522 -2.783 -36.204 1.00 85.44 302 ALA A CA 1
ATOM 2288 C C . ALA A 1 302 ? 41.439 -2.711 -35.117 1.00 85.44 302 ALA A C 1
ATOM 2290 O O . ALA A 1 302 ? 40.604 -3.601 -34.993 1.00 85.44 302 ALA A O 1
ATOM 2291 N N . ALA A 1 303 ? 41.449 -1.652 -34.308 1.00 89.88 303 ALA A N 1
ATOM 2292 C CA . ALA A 1 303 ? 40.323 -1.337 -33.434 1.00 89.88 303 ALA A CA 1
ATOM 2293 C C . ALA A 1 303 ? 39.331 -0.467 -34.209 1.00 89.88 303 ALA A C 1
ATOM 2295 O O . ALA A 1 303 ? 39.757 0.440 -34.919 1.00 89.88 303 ALA A O 1
ATOM 2296 N N . PHE A 1 304 ? 38.036 -0.726 -34.074 1.00 91.19 304 PHE A N 1
ATOM 2297 C CA . PHE A 1 304 ? 36.977 -0.027 -34.786 1.00 91.19 304 PHE A CA 1
ATOM 2298 C C . PHE A 1 304 ? 35.874 0.453 -33.851 1.00 91.19 304 PHE A C 1
ATOM 2300 O O . PHE A 1 304 ? 35.581 -0.165 -32.826 1.00 91.19 304 PHE A O 1
ATOM 2307 N N . VAL A 1 305 ? 35.201 1.519 -34.279 1.00 91.06 305 VAL A N 1
ATOM 2308 C CA . VAL A 1 305 ? 33.879 1.916 -33.791 1.00 91.06 305 VAL A CA 1
ATOM 2309 C C . VAL A 1 305 ? 32.968 2.115 -34.994 1.00 91.06 305 VAL A C 1
ATOM 2311 O O . VAL A 1 305 ? 33.359 2.721 -35.992 1.00 91.06 305 VAL A O 1
ATOM 2314 N N . GLY A 1 306 ? 31.749 1.601 -34.904 1.00 89.94 306 GLY A N 1
ATOM 2315 C CA . GLY A 1 306 ? 30.800 1.586 -35.999 1.00 89.94 306 GLY A CA 1
ATOM 2316 C C . GLY A 1 306 ? 29.351 1.705 -35.572 1.00 89.94 306 GLY A C 1
ATOM 2317 O O . GLY A 1 306 ? 29.006 1.706 -34.389 1.00 89.94 306 GLY A O 1
ATOM 2318 N N . LEU A 1 307 ? 28.505 1.832 -36.585 1.00 89.06 307 LEU A N 1
ATOM 2319 C CA . LEU A 1 307 ? 27.065 1.974 -36.454 1.00 89.06 307 LEU A CA 1
ATOM 2320 C C . LEU A 1 307 ? 26.379 1.092 -37.492 1.00 89.06 307 LEU A C 1
ATOM 2322 O O . LEU A 1 307 ? 26.729 1.122 -38.676 1.00 89.06 307 LEU A O 1
ATOM 2326 N N . ASN A 1 308 ? 25.396 0.326 -37.032 1.00 88.25 308 ASN A N 1
ATOM 2327 C CA . ASN A 1 308 ? 24.531 -0.476 -37.882 1.00 88.25 308 ASN A CA 1
ATOM 2328 C C . ASN A 1 308 ? 23.185 0.235 -38.064 1.00 88.25 308 ASN A C 1
ATOM 2330 O O . ASN A 1 308 ? 22.525 0.581 -37.083 1.00 88.25 308 ASN A O 1
ATOM 2334 N N . LEU A 1 309 ? 22.788 0.459 -39.317 1.00 89.31 309 LEU A N 1
ATOM 2335 C CA . LEU A 1 309 ? 21.584 1.198 -39.707 1.00 89.31 309 LEU A CA 1
ATOM 2336 C C . LEU A 1 309 ? 20.657 0.315 -40.562 1.00 89.31 309 LEU A C 1
ATOM 2338 O O . LEU A 1 309 ? 20.635 0.455 -41.792 1.00 89.31 309 LEU A O 1
ATOM 2342 N N . PRO A 1 310 ? 19.918 -0.626 -39.948 1.00 87.25 310 PRO A N 1
ATOM 2343 C CA . PRO A 1 310 ? 18.944 -1.449 -40.652 1.00 87.25 310 PRO A CA 1
ATOM 2344 C C . PRO A 1 310 ? 17.654 -0.680 -40.959 1.00 87.25 310 PRO A C 1
ATOM 2346 O O . PRO A 1 310 ? 17.112 0.032 -40.118 1.00 87.25 310 PRO A O 1
ATOM 2349 N N . VAL A 1 311 ? 17.137 -0.857 -42.176 1.00 87.62 311 VAL A N 1
ATOM 2350 C CA . VAL A 1 311 ? 15.794 -0.416 -42.602 1.00 87.62 311 VAL A CA 1
ATOM 2351 C C . VAL A 1 311 ? 14.833 -1.607 -42.633 1.00 87.62 311 VAL A C 1
ATOM 2353 O O . VAL A 1 311 ? 13.660 -1.484 -42.300 1.00 87.62 311 VAL A O 1
ATOM 2356 N N . THR A 1 312 ? 15.334 -2.773 -43.043 1.00 85.38 312 THR A N 1
ATOM 2357 C CA . THR A 1 312 ? 14.635 -4.067 -43.015 1.00 85.38 312 THR A CA 1
ATOM 2358 C C . THR A 1 312 ? 15.675 -5.166 -42.802 1.00 85.38 312 THR A C 1
ATOM 2360 O O . THR A 1 312 ? 16.860 -4.916 -43.013 1.00 85.38 312 THR A O 1
ATOM 2363 N N . THR A 1 313 ? 15.249 -6.401 -42.538 1.00 81.06 313 THR A N 1
ATOM 2364 C CA . THR A 1 313 ? 16.135 -7.585 -42.448 1.00 81.06 313 THR A CA 1
ATOM 2365 C C . THR A 1 313 ? 17.054 -7.780 -43.671 1.00 81.06 313 THR A C 1
ATOM 2367 O O . THR A 1 313 ? 18.127 -8.370 -43.582 1.00 81.06 313 THR A O 1
ATOM 2370 N N . ASN A 1 314 ? 16.666 -7.246 -44.835 1.00 87.19 314 ASN A N 1
ATOM 2371 C CA . ASN A 1 314 ? 17.409 -7.368 -46.092 1.00 87.19 314 ASN A CA 1
ATOM 2372 C C . ASN A 1 314 ? 18.051 -6.060 -46.575 1.00 87.19 314 ASN A C 1
ATOM 2374 O O . ASN A 1 314 ? 18.620 -6.031 -47.670 1.00 87.19 314 ASN A O 1
ATOM 2378 N N . ARG A 1 315 ? 17.920 -4.962 -45.823 1.00 90.44 315 ARG A N 1
ATOM 2379 C CA . ARG A 1 315 ? 18.394 -3.633 -46.235 1.00 90.44 315 ARG A CA 1
ATOM 2380 C C . ARG A 1 315 ? 19.005 -2.911 -45.050 1.00 90.44 315 ARG A C 1
ATOM 2382 O O . ARG A 1 315 ? 18.268 -2.414 -44.201 1.00 90.44 315 ARG A O 1
ATOM 2389 N N . THR A 1 316 ? 20.326 -2.804 -45.064 1.00 91.62 316 THR A N 1
ATOM 2390 C CA . THR A 1 316 ? 21.117 -2.267 -43.954 1.00 91.62 316 THR A CA 1
ATOM 2391 C C . THR A 1 316 ? 22.325 -1.521 -44.497 1.00 91.62 316 THR A C 1
ATOM 2393 O O . THR A 1 316 ? 22.872 -1.894 -45.536 1.00 91.62 316 THR A O 1
ATOM 2396 N N . ILE A 1 317 ? 22.749 -0.469 -43.805 1.00 92.94 317 ILE A N 1
ATOM 2397 C CA . ILE A 1 317 ? 24.059 0.152 -44.012 1.00 92.94 317 ILE A CA 1
ATOM 2398 C C . ILE A 1 317 ? 24.878 -0.024 -42.742 1.00 92.94 317 ILE A C 1
ATOM 2400 O O . ILE A 1 317 ? 24.367 0.169 -41.641 1.00 92.94 317 ILE A O 1
ATOM 2404 N N . GLN A 1 318 ? 26.153 -0.357 -42.911 1.00 93.12 318 GLN A N 1
ATOM 2405 C CA . GLN A 1 318 ? 27.130 -0.347 -41.833 1.00 93.12 318 GLN A CA 1
ATOM 2406 C C . GLN A 1 318 ? 28.215 0.680 -42.115 1.00 93.12 318 GLN A C 1
ATOM 2408 O O . GLN A 1 318 ? 28.672 0.825 -43.250 1.00 93.12 318 GLN A O 1
ATOM 2413 N N . LEU A 1 319 ? 28.626 1.367 -41.055 1.00 93.75 319 LEU A N 1
ATOM 2414 C CA . LEU A 1 319 ? 29.714 2.337 -41.044 1.00 93.75 319 LEU A CA 1
ATOM 2415 C C . LEU A 1 319 ? 30.742 1.892 -40.004 1.00 93.75 319 LEU A C 1
ATOM 2417 O O . LEU A 1 319 ? 30.354 1.545 -38.891 1.00 93.75 319 LEU A O 1
ATOM 2421 N N . LEU A 1 320 ? 32.028 1.926 -40.349 1.00 93.56 320 LEU A N 1
ATOM 2422 C CA . LEU A 1 320 ? 33.139 1.555 -39.469 1.00 93.56 320 LEU A CA 1
ATOM 2423 C C . LEU A 1 320 ? 34.276 2.565 -39.585 1.00 93.56 320 LEU A C 1
ATOM 2425 O O . LEU A 1 320 ? 34.893 2.692 -40.639 1.00 93.56 320 LEU A O 1
ATOM 2429 N N . GLY A 1 321 ? 34.593 3.253 -38.494 1.00 93.19 321 GLY A N 1
ATOM 2430 C CA . GLY A 1 321 ? 35.800 4.063 -38.371 1.00 93.19 321 GLY A CA 1
ATOM 2431 C C . GLY A 1 321 ? 36.894 3.288 -37.649 1.00 93.19 321 GLY A C 1
ATOM 2432 O O . GLY A 1 321 ? 36.639 2.698 -36.598 1.00 93.19 321 GLY A O 1
ATOM 2433 N N . SER A 1 322 ? 38.109 3.291 -38.193 1.00 90.56 322 SER A N 1
ATOM 2434 C CA . SER A 1 322 ? 39.276 2.756 -37.492 1.00 90.56 322 SER A CA 1
ATOM 2435 C C . SER A 1 322 ? 39.703 3.708 -36.375 1.00 90.56 322 SER A C 1
ATOM 2437 O O . SER A 1 322 ? 39.757 4.923 -36.541 1.00 90.56 322 SER A O 1
ATOM 2439 N N . CYS A 1 323 ? 40.011 3.145 -35.216 1.00 88.56 323 CYS A N 1
ATOM 2440 C CA . CYS A 1 323 ? 40.621 3.831 -34.083 1.00 88.56 323 CYS A CA 1
ATOM 2441 C C . CYS A 1 323 ? 42.152 3.751 -34.123 1.00 88.56 323 CYS A C 1
ATOM 2443 O O . CYS A 1 323 ? 42.822 4.384 -33.311 1.00 88.56 323 CYS A O 1
ATOM 2445 N N . SER A 1 324 ? 42.708 2.932 -35.020 1.00 85.06 324 SER A N 1
ATOM 2446 C CA . SER A 1 324 ? 44.150 2.672 -35.128 1.00 85.06 324 SER A CA 1
ATOM 2447 C C . SER A 1 324 ? 44.784 3.316 -36.363 1.00 85.06 324 SER A C 1
ATOM 2449 O O . SER A 1 324 ? 46.006 3.351 -36.472 1.00 85.06 324 SER A O 1
ATOM 2451 N N . ALA A 1 325 ? 43.968 3.807 -37.294 1.00 84.56 325 ALA A N 1
ATOM 2452 C CA . ALA A 1 325 ? 44.393 4.497 -38.502 1.00 84.56 325 ALA A CA 1
ATOM 2453 C C . ALA A 1 325 ? 43.301 5.474 -38.948 1.00 84.56 325 ALA A C 1
ATOM 2455 O O . ALA A 1 325 ? 42.128 5.264 -38.646 1.00 84.56 325 ALA A O 1
ATOM 2456 N N . ASP A 1 326 ? 43.671 6.487 -39.728 1.00 88.44 326 ASP A N 1
ATOM 2457 C CA . ASP A 1 326 ? 42.723 7.430 -40.325 1.00 88.44 326 ASP A CA 1
ATOM 2458 C C . ASP A 1 326 ? 41.971 6.759 -41.480 1.00 88.44 326 ASP A C 1
ATOM 2460 O O . ASP A 1 326 ? 42.234 7.042 -42.640 1.00 88.44 326 ASP A O 1
ATOM 2464 N N . ARG A 1 327 ? 41.087 5.802 -41.183 1.00 88.88 327 ARG A N 1
ATOM 2465 C CA . ARG A 1 327 ? 40.338 5.044 -42.192 1.00 88.88 327 ARG A CA 1
ATOM 2466 C C . ARG A 1 327 ? 38.868 4.951 -41.831 1.00 88.88 327 ARG A C 1
ATOM 2468 O O . ARG A 1 327 ? 38.516 4.673 -40.684 1.00 88.88 327 ARG A O 1
ATOM 2475 N N . LEU A 1 328 ? 38.020 5.142 -42.833 1.00 92.62 328 LEU A N 1
ATOM 2476 C CA . LEU A 1 328 ? 36.573 5.034 -42.718 1.00 92.62 328 LEU A CA 1
ATOM 2477 C C . LEU A 1 328 ? 36.066 4.072 -43.784 1.00 92.62 328 LEU A C 1
ATOM 2479 O O . LEU A 1 328 ? 36.378 4.228 -44.961 1.00 92.62 328 LEU A O 1
ATOM 2483 N N . TYR A 1 329 ? 35.259 3.110 -43.362 1.00 94.00 329 TYR A N 1
ATOM 2484 C CA . TYR A 1 329 ? 34.673 2.091 -44.210 1.00 94.00 329 TYR A CA 1
ATOM 2485 C C . TYR A 1 329 ? 33.157 2.161 -44.154 1.00 94.00 329 TYR A C 1
ATOM 2487 O O . TYR A 1 329 ? 32.564 2.463 -43.114 1.00 94.00 329 TYR A O 1
ATOM 2495 N N . PHE A 1 330 ? 32.522 1.812 -45.262 1.00 94.94 330 PHE A N 1
ATOM 2496 C CA . PHE A 1 330 ? 31.102 1.520 -45.279 1.00 94.94 330 PHE A CA 1
ATOM 2497 C C . PHE A 1 330 ? 30.818 0.299 -46.136 1.00 94.94 330 PHE A C 1
ATOM 2499 O O . PHE A 1 330 ? 31.551 -0.016 -47.072 1.00 94.94 330 PHE A O 1
ATOM 2506 N N . ARG A 1 331 ? 29.713 -0.371 -45.833 1.00 93.62 331 ARG A N 1
ATOM 2507 C CA . ARG A 1 331 ? 29.115 -1.353 -46.730 1.00 93.62 331 ARG A CA 1
ATOM 2508 C C . ARG A 1 331 ? 27.607 -1.298 -46.636 1.00 93.62 331 ARG A C 1
ATOM 2510 O O . ARG A 1 331 ? 27.029 -0.724 -45.711 1.00 93.62 331 ARG A O 1
ATOM 2517 N N . ARG A 1 332 ? 26.965 -1.914 -47.616 1.00 92.94 332 ARG A N 1
ATOM 2518 C CA . ARG A 1 332 ? 25.512 -2.016 -47.692 1.00 92.94 332 ARG A CA 1
ATOM 2519 C C . ARG A 1 332 ? 25.098 -3.470 -47.826 1.00 92.94 332 ARG A C 1
ATOM 2521 O O . ARG A 1 332 ? 25.815 -4.266 -48.425 1.00 92.94 332 ARG A O 1
ATOM 2528 N N . LYS A 1 333 ? 23.901 -3.766 -47.343 1.00 91.88 333 LYS A N 1
ATOM 2529 C CA . LYS A 1 333 ? 23.170 -4.994 -47.625 1.00 91.88 333 LYS A CA 1
ATOM 2530 C C . LYS A 1 333 ? 21.983 -4.678 -48.529 1.00 91.88 333 LYS A C 1
ATOM 2532 O O . LYS A 1 333 ? 21.233 -3.734 -48.268 1.00 91.88 333 LYS A O 1
ATOM 2537 N N . ASN A 1 334 ? 21.803 -5.460 -49.586 1.00 92.44 334 ASN A N 1
ATOM 2538 C CA . ASN A 1 334 ? 20.579 -5.484 -50.385 1.00 92.44 334 ASN A CA 1
ATOM 2539 C C . ASN A 1 334 ? 20.314 -6.931 -50.794 1.00 92.44 334 ASN A C 1
ATOM 2541 O O . ASN A 1 334 ? 20.816 -7.365 -51.827 1.00 92.44 334 ASN A O 1
ATOM 2545 N N . LEU A 1 335 ? 19.538 -7.640 -49.969 1.00 91.56 335 LEU A N 1
ATOM 2546 C CA . LEU A 1 335 ? 19.452 -9.109 -49.909 1.00 91.56 335 LEU A CA 1
ATOM 2547 C C . LEU A 1 335 ? 20.755 -9.739 -49.398 1.00 91.56 335 LEU A C 1
ATOM 2549 O O . LEU A 1 335 ? 20.728 -10.372 -48.350 1.00 91.56 335 LEU A O 1
ATOM 2553 N N . ASP A 1 336 ? 21.880 -9.440 -50.046 1.00 91.88 336 ASP A N 1
ATOM 2554 C CA . ASP A 1 336 ? 23.218 -9.906 -49.672 1.00 91.88 336 ASP A CA 1
ATOM 2555 C C . ASP A 1 336 ? 24.135 -8.745 -49.263 1.00 91.88 336 ASP A C 1
ATOM 2557 O O . ASP A 1 336 ? 23.878 -7.576 -49.597 1.00 91.88 336 ASP A O 1
ATOM 2561 N N . TRP A 1 337 ? 25.194 -9.068 -48.514 1.00 92.44 337 TRP A N 1
ATOM 2562 C CA . TRP A 1 337 ? 26.239 -8.120 -48.132 1.00 92.44 337 TRP A CA 1
ATOM 2563 C C . TRP A 1 337 ? 27.145 -7.804 -49.319 1.00 92.44 337 TRP A C 1
ATOM 2565 O O . TRP A 1 337 ? 27.591 -8.691 -50.041 1.00 92.44 337 TRP A O 1
ATOM 2575 N N . PHE A 1 338 ? 27.416 -6.517 -49.509 1.00 92.69 338 PHE A N 1
ATOM 2576 C CA . PHE A 1 338 ? 28.450 -6.051 -50.423 1.00 92.69 338 PHE A CA 1
ATOM 2577 C C . PHE A 1 338 ? 29.777 -5.923 -49.680 1.00 92.69 338 PHE A C 1
ATOM 2579 O O . PHE A 1 338 ? 29.797 -5.713 -48.462 1.00 92.69 338 PHE A O 1
ATOM 2586 N N . ASP A 1 339 ? 30.867 -5.986 -50.441 1.00 91.56 339 ASP A N 1
ATOM 2587 C CA . ASP A 1 339 ? 32.208 -5.756 -49.920 1.00 91.56 339 ASP A CA 1
ATOM 2588 C C . ASP A 1 339 ? 32.318 -4.393 -49.233 1.00 91.56 339 ASP A C 1
ATOM 2590 O O . ASP A 1 339 ? 31.629 -3.419 -49.566 1.00 91.56 339 ASP A O 1
ATOM 2594 N N . TRP A 1 340 ? 33.221 -4.333 -48.261 1.00 93.06 340 TRP A N 1
ATOM 2595 C CA . TRP A 1 340 ? 33.584 -3.085 -47.619 1.00 93.06 340 TRP A CA 1
ATOM 2596 C C . TRP A 1 340 ? 34.270 -2.141 -48.596 1.00 93.06 340 TRP A C 1
ATOM 2598 O O . TRP A 1 340 ? 35.181 -2.523 -49.328 1.00 93.06 340 TRP A O 1
ATOM 2608 N N . VAL A 1 341 ? 33.860 -0.879 -48.547 1.00 90.38 341 VAL A N 1
ATOM 2609 C CA . VAL A 1 341 ? 34.447 0.204 -49.329 1.00 90.38 341 VAL A CA 1
ATOM 2610 C C . VAL A 1 341 ? 35.126 1.174 -48.375 1.00 90.38 341 VAL A C 1
ATOM 2612 O O . VAL A 1 341 ? 34.494 1.675 -47.444 1.00 90.38 341 VAL A O 1
ATOM 2615 N N . GLU A 1 342 ? 36.411 1.442 -48.604 1.00 90.06 342 GLU A N 1
ATOM 2616 C CA . GLU A 1 342 ? 37.151 2.490 -47.897 1.00 90.06 342 GLU A CA 1
ATOM 2617 C C . GLU A 1 342 ? 36.848 3.860 -48.522 1.00 90.06 342 GLU A C 1
ATOM 2619 O O . GLU A 1 342 ? 36.833 4.020 -49.743 1.00 90.06 342 GLU A O 1
ATOM 2624 N N . VAL A 1 343 ? 36.599 4.867 -47.689 1.00 90.88 343 VAL A N 1
ATOM 2625 C CA . VAL A 1 343 ? 36.372 6.246 -48.129 1.00 90.88 343 VAL A CA 1
ATOM 2626 C C . VAL A 1 343 ? 37.713 6.897 -48.466 1.00 90.88 343 VAL A C 1
ATOM 2628 O O . VAL A 1 343 ? 38.625 6.928 -47.641 1.00 90.88 343 VAL A O 1
ATOM 2631 N N . CYS A 1 344 ? 37.829 7.474 -49.663 1.00 88.50 344 CYS A N 1
ATOM 2632 C CA . CYS A 1 344 ? 38.995 8.275 -50.030 1.00 88.50 344 CYS A CA 1
ATOM 2633 C C . CYS A 1 344 ? 38.982 9.636 -49.311 1.00 88.50 344 CYS A C 1
ATOM 2635 O O . CYS A 1 344 ? 37.984 10.357 -49.327 1.00 88.50 344 CYS A O 1
ATOM 2637 N N . HIS A 1 345 ? 40.113 10.019 -48.728 1.00 88.38 345 HIS A N 1
ATOM 2638 C CA . HIS A 1 345 ? 40.361 11.290 -48.052 1.00 88.38 345 HIS A CA 1
ATOM 2639 C C . HIS A 1 345 ? 41.795 11.766 -48.336 1.00 88.38 345 HIS A C 1
ATOM 2641 O O . HIS A 1 345 ? 42.598 11.077 -48.963 1.00 88.38 345 HIS A O 1
ATOM 2647 N N . SER A 1 346 ? 42.149 12.961 -47.865 1.00 87.81 346 SER A N 1
ATOM 2648 C CA . SER A 1 346 ? 43.466 13.569 -48.115 1.00 87.81 346 SER A CA 1
ATOM 2649 C C . SER A 1 346 ? 44.662 12.717 -47.665 1.00 87.81 346 SER A C 1
ATOM 2651 O O . SER A 1 346 ? 45.754 12.900 -48.194 1.00 87.81 346 SER A O 1
ATOM 2653 N N . GLY A 1 347 ? 44.466 11.797 -46.715 1.00 84.44 347 GLY A N 1
ATOM 2654 C CA . GLY A 1 347 ? 45.515 10.930 -46.175 1.00 84.44 347 GLY A CA 1
ATOM 2655 C C . GLY A 1 347 ? 45.736 9.622 -46.941 1.00 84.44 347 GLY A C 1
ATOM 2656 O O . GLY A 1 347 ? 46.808 9.045 -46.808 1.00 84.44 347 GLY A O 1
ATOM 2657 N N . ASN A 1 348 ? 44.772 9.164 -47.751 1.00 85.31 348 ASN A N 1
ATOM 2658 C CA . ASN A 1 348 ? 44.881 7.916 -48.526 1.00 85.31 348 ASN A CA 1
ATOM 2659 C C . ASN A 1 348 ? 44.734 8.117 -50.048 1.00 85.31 348 ASN A C 1
ATOM 2661 O O . ASN A 1 348 ? 44.771 7.153 -50.810 1.00 85.31 348 ASN A O 1
ATOM 2665 N N . ILE A 1 349 ? 44.600 9.366 -50.512 1.00 89.50 349 ILE A N 1
ATOM 2666 C CA . ILE A 1 349 ? 44.479 9.677 -51.943 1.00 89.50 349 ILE A CA 1
ATOM 2667 C C . ILE A 1 349 ? 45.781 9.415 -52.717 1.00 89.50 349 ILE A C 1
ATOM 2669 O O . ILE A 1 349 ? 45.717 8.967 -53.861 1.00 89.50 349 ILE A O 1
ATOM 2673 N N . VAL A 1 350 ? 46.944 9.652 -52.094 1.00 91.38 350 VAL A N 1
ATOM 2674 C CA . VAL A 1 350 ? 48.269 9.340 -52.655 1.00 91.38 350 VAL A CA 1
ATOM 2675 C C . VAL A 1 350 ? 48.855 8.129 -51.936 1.00 91.38 350 VAL A C 1
ATOM 2677 O O . VAL A 1 350 ? 48.991 8.143 -50.716 1.00 91.38 350 VAL A O 1
ATOM 2680 N N . GLY A 1 351 ? 49.237 7.096 -52.677 1.00 89.75 351 GLY A N 1
ATOM 2681 C CA . GLY A 1 351 ? 49.774 5.856 -52.122 1.00 89.75 351 GLY A CA 1
ATOM 2682 C C . GLY A 1 351 ? 49.959 4.799 -53.203 1.00 89.75 351 GLY A C 1
ATOM 2683 O O . GLY A 1 351 ? 49.875 5.110 -54.384 1.00 89.75 351 GLY A O 1
ATOM 2684 N N . VAL A 1 352 ? 50.208 3.549 -52.815 1.00 90.19 352 VAL A N 1
ATOM 2685 C CA . VAL A 1 352 ? 50.313 2.453 -53.788 1.00 90.19 352 VAL A CA 1
ATOM 2686 C C . VAL A 1 352 ? 48.958 2.248 -54.464 1.00 90.19 352 VAL A C 1
ATOM 2688 O O . VAL A 1 352 ? 47.944 2.028 -53.799 1.00 90.19 352 VAL A O 1
ATOM 2691 N N . THR A 1 353 ? 48.950 2.338 -55.789 1.00 91.44 353 THR A N 1
ATOM 2692 C CA . THR A 1 353 ? 47.792 2.005 -56.615 1.00 91.44 353 THR A CA 1
ATOM 2693 C C . THR A 1 353 ? 47.698 0.488 -56.742 1.00 91.44 353 THR A C 1
ATOM 2695 O O . THR A 1 353 ? 48.691 -0.199 -56.979 1.00 91.44 353 THR A O 1
ATOM 2698 N N . SER A 1 354 ? 46.502 -0.055 -56.546 1.00 89.00 354 SER A N 1
ATOM 2699 C CA . SER A 1 354 ? 46.218 -1.480 -56.721 1.00 89.00 354 SER A CA 1
ATOM 2700 C C . SER A 1 354 ? 44.806 -1.660 -57.252 1.00 89.00 354 SER A C 1
ATOM 2702 O O . SER A 1 354 ? 43.945 -0.798 -57.056 1.00 89.00 354 SER A O 1
ATOM 2704 N N . GLU A 1 355 ? 44.576 -2.773 -57.934 1.00 86.75 355 GLU A N 1
ATOM 2705 C CA . GLU A 1 355 ? 43.256 -3.155 -58.404 1.00 86.75 355 GLU A CA 1
ATOM 2706 C C . GLU A 1 355 ? 42.973 -4.629 -58.125 1.00 86.75 355 GLU A C 1
ATOM 2708 O O . GLU A 1 355 ? 43.874 -5.416 -57.827 1.00 86.75 355 GLU A O 1
ATOM 2713 N N . ASN A 1 356 ? 41.702 -4.992 -58.225 1.00 83.50 356 ASN A N 1
ATOM 2714 C CA . ASN A 1 356 ? 41.250 -6.367 -58.277 1.00 83.50 356 ASN A CA 1
ATOM 2715 C C . ASN A 1 356 ? 40.144 -6.467 -59.334 1.00 83.50 356 ASN A C 1
ATOM 2717 O O . ASN A 1 356 ? 39.084 -5.866 -59.174 1.00 83.50 356 ASN A O 1
ATOM 2721 N N . ALA A 1 357 ? 40.397 -7.208 -60.416 1.00 78.56 357 ALA A N 1
ATOM 2722 C CA . ALA A 1 357 ? 39.447 -7.434 -61.509 1.00 78.56 357 ALA A CA 1
ATOM 2723 C C . ALA A 1 357 ? 38.844 -6.145 -62.116 1.00 78.56 357 ALA A C 1
ATOM 2725 O O . ALA A 1 357 ? 37.635 -6.072 -62.350 1.00 78.56 357 ALA A O 1
ATOM 2726 N N . GLY A 1 358 ? 39.666 -5.122 -62.377 1.00 75.25 358 GLY A N 1
ATOM 2727 C CA . GLY A 1 358 ? 39.207 -3.849 -62.944 1.00 75.25 358 GLY A CA 1
ATOM 2728 C C . GLY A 1 358 ? 38.688 -2.839 -61.918 1.00 75.25 358 GLY A C 1
ATOM 2729 O O . GLY A 1 358 ? 38.301 -1.734 -62.304 1.00 75.25 358 GLY A O 1
ATOM 2730 N N . LEU A 1 359 ? 38.630 -3.197 -60.629 1.00 80.50 359 LEU A N 1
ATOM 2731 C CA . LEU A 1 359 ? 38.180 -2.312 -59.555 1.00 80.50 359 LEU A CA 1
ATOM 2732 C C . LEU A 1 359 ? 39.376 -1.797 -58.748 1.00 80.50 359 LEU A C 1
ATOM 2734 O O . LEU A 1 359 ? 40.119 -2.613 -58.199 1.00 80.50 359 LEU A O 1
ATOM 2738 N N . PRO A 1 360 ? 39.553 -0.472 -58.610 1.00 83.75 360 PRO A N 1
ATOM 2739 C CA . PRO A 1 360 ? 40.597 0.082 -57.758 1.00 83.75 360 PRO A CA 1
ATOM 2740 C C . PRO A 1 360 ? 40.403 -0.332 -56.296 1.00 83.75 360 PRO A C 1
ATOM 2742 O O . PRO A 1 360 ? 39.340 -0.116 -55.717 1.00 83.75 360 PRO A O 1
ATOM 2745 N N . THR A 1 361 ? 41.441 -0.911 -55.700 1.00 83.50 361 THR A N 1
ATOM 2746 C CA . THR A 1 361 ? 41.476 -1.349 -54.292 1.00 83.50 361 THR A CA 1
ATOM 2747 C C . THR A 1 361 ? 42.496 -0.576 -53.454 1.00 83.50 361 THR A C 1
ATOM 2749 O O . THR A 1 361 ? 42.516 -0.719 -52.233 1.00 83.50 361 THR A O 1
ATOM 2752 N N . GLY A 1 362 ? 43.348 0.222 -54.104 1.00 85.31 362 GLY A N 1
ATOM 2753 C CA . GLY A 1 362 ? 44.419 1.004 -53.482 1.00 85.31 362 GLY A CA 1
ATOM 2754 C C . GLY A 1 362 ? 44.181 2.512 -53.545 1.00 85.31 362 GLY A C 1
ATOM 2755 O O . GLY A 1 362 ? 43.049 2.982 -53.657 1.00 85.31 362 GLY A O 1
ATOM 2756 N N . ALA A 1 363 ? 45.265 3.285 -53.481 1.00 90.50 363 ALA A N 1
ATOM 2757 C CA . ALA A 1 363 ? 45.197 4.742 -53.576 1.00 90.50 363 ALA A CA 1
ATOM 2758 C C . ALA A 1 363 ? 44.769 5.217 -54.976 1.00 90.50 363 ALA A C 1
ATOM 2760 O O . ALA A 1 363 ? 44.879 4.491 -55.965 1.00 90.50 363 ALA A O 1
ATOM 2761 N N . VAL A 1 364 ? 44.322 6.474 -55.070 1.00 92.50 364 VAL A N 1
ATOM 2762 C CA . VAL A 1 364 ? 43.891 7.084 -56.341 1.00 92.50 364 VAL A CA 1
ATOM 2763 C C . VAL A 1 364 ? 45.078 7.367 -57.258 1.00 92.50 364 VAL A C 1
ATOM 2765 O O . VAL A 1 364 ? 44.961 7.230 -58.477 1.00 92.50 364 VAL A O 1
ATOM 2768 N N . ILE A 1 365 ? 46.209 7.778 -56.685 1.00 94.00 365 ILE A N 1
ATOM 2769 C CA . ILE A 1 365 ? 47.422 8.104 -57.429 1.00 94.00 365 ILE A CA 1
ATOM 2770 C C . ILE A 1 365 ? 48.663 7.601 -56.690 1.00 94.00 365 ILE A C 1
ATOM 2772 O O . ILE A 1 365 ? 48.794 7.770 -55.481 1.00 94.00 365 ILE A O 1
ATOM 2776 N N . GLU A 1 366 ? 49.598 7.026 -57.431 1.00 94.31 366 GLU A N 1
ATOM 2777 C CA . GLU A 1 366 ? 50.903 6.594 -56.935 1.00 94.31 366 GLU A CA 1
ATOM 2778 C C . GLU A 1 366 ? 51.988 7.383 -57.648 1.00 94.31 366 GLU A C 1
ATOM 2780 O O . GLU A 1 366 ? 51.923 7.553 -58.863 1.00 94.31 366 GLU A O 1
ATOM 2785 N N . ASN A 1 367 ? 53.010 7.813 -56.912 1.00 93.00 367 ASN A N 1
ATOM 2786 C CA . ASN A 1 367 ? 54.249 8.317 -57.491 1.00 93.00 367 ASN A CA 1
ATOM 2787 C C . ASN A 1 367 ? 55.413 7.485 -56.962 1.00 93.00 367 ASN A C 1
ATOM 2789 O O . ASN A 1 367 ? 55.567 7.348 -55.748 1.00 93.00 367 ASN A O 1
ATOM 2793 N N . GLY A 1 368 ? 56.242 6.970 -57.863 1.00 91.19 368 GLY A N 1
ATOM 2794 C CA . GLY A 1 368 ? 57.426 6.199 -57.505 1.00 91.19 368 GLY A CA 1
ATOM 2795 C C . GLY A 1 368 ? 58.611 6.508 -58.406 1.00 91.19 368 GLY A C 1
ATOM 2796 O O . GLY A 1 368 ? 58.498 7.200 -59.420 1.00 91.19 368 GLY A O 1
ATOM 2797 N N . SER A 1 369 ? 59.782 6.015 -58.017 1.00 90.19 369 SER A N 1
ATOM 2798 C CA . SER A 1 369 ? 61.011 6.181 -58.785 1.00 90.19 369 SER A CA 1
ATOM 2799 C C . SER A 1 369 ? 61.980 5.032 -58.548 1.00 90.19 369 SER A C 1
ATOM 2801 O O . SER A 1 369 ? 61.939 4.346 -57.526 1.00 90.19 369 SER A O 1
ATOM 2803 N N . ASN A 1 370 ? 62.860 4.813 -59.517 1.00 86.62 370 ASN A N 1
ATOM 2804 C CA . ASN A 1 370 ? 64.023 3.950 -59.385 1.00 86.62 370 ASN A CA 1
ATOM 2805 C C . ASN A 1 370 ? 65.181 4.510 -60.226 1.00 86.62 370 ASN A C 1
ATOM 2807 O O . ASN A 1 370 ? 65.123 5.632 -60.724 1.00 86.62 370 ASN A O 1
ATOM 2811 N N . THR A 1 371 ? 66.244 3.727 -60.404 1.00 84.69 371 THR A N 1
ATOM 2812 C CA . THR A 1 371 ? 67.427 4.134 -61.180 1.00 84.69 371 THR A CA 1
ATOM 2813 C C . THR A 1 371 ? 67.154 4.392 -62.665 1.00 84.69 371 THR A C 1
ATOM 2815 O O . THR A 1 371 ? 68.026 4.924 -63.342 1.00 84.69 371 THR A O 1
ATOM 2818 N N . ASN A 1 372 ? 65.985 4.002 -63.182 1.00 82.00 372 ASN A N 1
ATOM 2819 C CA . ASN A 1 372 ? 65.613 4.122 -64.593 1.00 82.00 372 ASN A CA 1
ATOM 2820 C C . ASN A 1 372 ? 64.604 5.257 -64.858 1.00 82.00 372 ASN A C 1
ATOM 2822 O O . ASN A 1 372 ? 64.216 5.454 -66.010 1.00 82.00 372 ASN A O 1
ATOM 2826 N N . GLY A 1 373 ? 64.161 5.972 -63.816 1.00 89.44 373 GLY A N 1
ATOM 2827 C CA . GLY A 1 373 ? 63.255 7.114 -63.928 1.00 89.44 373 GLY A CA 1
ATOM 2828 C C . GLY A 1 373 ? 62.177 7.162 -62.844 1.00 89.44 373 GLY A C 1
ATOM 2829 O O . GLY A 1 373 ? 62.212 6.438 -61.847 1.00 89.44 373 GLY A O 1
ATOM 2830 N N . THR A 1 374 ? 61.194 8.028 -63.058 1.00 93.31 374 THR A N 1
ATOM 2831 C CA . THR A 1 374 ? 60.008 8.216 -62.221 1.00 93.31 374 THR A CA 1
ATOM 2832 C C . THR A 1 374 ? 58.759 7.706 -62.932 1.00 93.31 374 THR A C 1
ATOM 2834 O O . THR A 1 374 ? 58.706 7.629 -64.164 1.00 93.31 374 THR A O 1
ATOM 2837 N N . TYR A 1 375 ? 57.737 7.352 -62.159 1.00 93.62 375 TYR A N 1
ATOM 2838 C CA . TYR A 1 375 ? 56.431 6.996 -62.687 1.00 93.62 375 TYR A CA 1
ATOM 2839 C C . TYR A 1 375 ? 55.301 7.581 -61.845 1.00 93.62 375 TYR A C 1
ATOM 2841 O O . TYR A 1 375 ? 55.429 7.739 -60.630 1.00 93.62 375 TYR A O 1
ATOM 2849 N N . THR A 1 376 ? 54.177 7.831 -62.509 1.00 94.81 376 THR A N 1
ATOM 2850 C CA . THR A 1 376 ? 52.890 8.131 -61.889 1.00 94.81 376 THR A CA 1
ATOM 2851 C C . THR A 1 376 ? 51.872 7.109 -62.366 1.00 94.81 376 THR A C 1
ATOM 2853 O O . THR A 1 376 ? 51.749 6.879 -63.572 1.00 94.81 376 THR A O 1
ATOM 2856 N N . ARG A 1 377 ? 51.147 6.492 -61.435 1.00 94.06 377 ARG A N 1
ATOM 2857 C CA . ARG A 1 377 ? 50.003 5.625 -61.735 1.00 94.06 377 ARG A CA 1
ATOM 2858 C C . ARG A 1 377 ? 48.730 6.255 -61.220 1.00 94.06 377 ARG A C 1
ATOM 2860 O O . ARG A 1 377 ? 48.736 6.881 -60.166 1.00 94.06 377 ARG A O 1
ATOM 2867 N N . TRP A 1 378 ? 47.645 6.027 -61.938 1.00 93.56 378 TRP A N 1
ATOM 2868 C CA . TRP A 1 378 ? 46.300 6.384 -61.522 1.00 93.56 378 TRP A CA 1
ATOM 2869 C C . TRP A 1 378 ? 45.470 5.122 -61.333 1.00 93.56 378 TRP A C 1
ATOM 2871 O O . TRP A 1 378 ? 45.647 4.135 -62.048 1.00 93.56 378 TRP A O 1
ATOM 2881 N N . ALA A 1 379 ? 44.532 5.176 -60.393 1.00 91.88 379 ALA A N 1
ATOM 2882 C CA . ALA A 1 379 ? 43.582 4.106 -60.113 1.00 91.88 379 ALA A CA 1
ATOM 2883 C C . ALA A 1 379 ? 42.784 3.658 -61.350 1.00 91.88 379 ALA A C 1
ATOM 2885 O O . ALA A 1 379 ? 42.355 2.515 -61.419 1.00 91.88 379 ALA A O 1
ATOM 2886 N N . ASP A 1 380 ? 42.622 4.519 -62.357 1.00 91.31 380 ASP A N 1
ATOM 2887 C CA . ASP A 1 380 ? 41.963 4.176 -63.623 1.00 91.31 380 ASP A CA 1
ATOM 2888 C C . ASP A 1 380 ? 42.788 3.242 -64.534 1.00 91.31 380 ASP A C 1
ATOM 2890 O O . ASP A 1 380 ? 42.328 2.877 -65.619 1.00 91.31 380 ASP A O 1
ATOM 2894 N N . GLY A 1 381 ? 44.006 2.884 -64.118 1.00 90.38 381 GLY A N 1
ATOM 2895 C CA . GLY A 1 381 ? 44.944 2.038 -64.849 1.00 90.38 381 GLY A CA 1
ATOM 2896 C C . GLY A 1 381 ? 45.965 2.794 -65.682 1.00 90.38 381 GLY A C 1
ATOM 2897 O O . GLY A 1 381 ? 46.850 2.163 -66.254 1.00 90.38 381 GLY A O 1
ATOM 2898 N N . THR A 1 382 ? 45.889 4.121 -65.767 1.00 93.06 382 THR A N 1
ATOM 2899 C CA . THR A 1 382 ? 46.867 4.929 -66.501 1.00 93.06 382 THR A CA 1
ATOM 2900 C C . THR A 1 382 ? 48.215 4.909 -65.783 1.00 93.06 382 THR A C 1
ATOM 2902 O O . THR A 1 382 ? 48.287 5.056 -64.565 1.00 93.06 382 THR A O 1
ATOM 2905 N N . GLN A 1 383 ? 49.303 4.750 -66.536 1.00 93.75 383 GLN A N 1
ATOM 2906 C CA . GLN A 1 383 ? 50.672 4.901 -66.053 1.00 93.75 383 GLN A CA 1
ATOM 2907 C C . GLN A 1 383 ? 51.461 5.810 -66.991 1.00 93.75 383 GLN A C 1
ATOM 2909 O O . GLN A 1 383 ? 51.447 5.625 -68.210 1.00 93.75 383 GLN A O 1
ATOM 2914 N N . ILE A 1 384 ? 52.192 6.757 -66.410 1.00 94.25 384 ILE A N 1
ATOM 2915 C CA . ILE A 1 384 ? 53.134 7.628 -67.110 1.00 94.25 384 ILE A CA 1
ATOM 2916 C C . ILE A 1 384 ? 54.518 7.438 -66.494 1.00 94.25 384 ILE A C 1
ATOM 2918 O O . ILE A 1 384 ? 54.646 7.433 -65.275 1.00 94.25 384 ILE A O 1
ATOM 2922 N N . CYS A 1 385 ? 55.551 7.295 -67.323 1.00 94.12 385 CYS A N 1
ATOM 2923 C CA . CYS A 1 385 ? 56.945 7.236 -66.887 1.00 94.12 385 CYS A CA 1
ATOM 2924 C C . CYS A 1 385 ? 57.784 8.325 -67.558 1.00 94.12 385 CYS A C 1
ATOM 2926 O O . CYS A 1 385 ? 57.621 8.588 -68.752 1.00 94.12 385 CYS A O 1
ATOM 2928 N N . THR A 1 386 ? 58.721 8.899 -66.804 1.00 92.94 386 THR A N 1
ATOM 2929 C CA . THR A 1 386 ? 59.688 9.914 -67.257 1.00 92.94 386 THR A CA 1
ATOM 2930 C C . THR A 1 386 ? 61.081 9.621 -66.701 1.00 92.94 386 THR A C 1
ATOM 2932 O O . THR A 1 386 ? 61.195 8.954 -65.679 1.00 92.94 386 THR A O 1
ATOM 2935 N N . ASN A 1 387 ? 62.148 10.116 -67.333 1.00 91.31 387 ASN A N 1
ATOM 2936 C CA . ASN A 1 387 ? 63.525 9.906 -66.856 1.00 91.31 387 ASN A CA 1
ATOM 2937 C C . ASN A 1 387 ? 64.407 11.156 -67.029 1.00 91.31 387 ASN A C 1
ATOM 2939 O O . ASN A 1 387 ? 65.305 11.148 -67.859 1.00 91.31 387 ASN A O 1
ATOM 2943 N N . ASP A 1 388 ? 64.120 12.254 -66.319 1.00 86.25 388 ASP A N 1
ATOM 2944 C CA . ASP A 1 388 ? 64.953 13.477 -66.270 1.00 86.25 388 ASP A CA 1
ATOM 2945 C C . ASP A 1 388 ? 65.551 13.920 -67.628 1.00 86.25 388 ASP A C 1
ATOM 2947 O O . ASP A 1 388 ? 66.720 14.289 -67.741 1.00 86.25 388 ASP A O 1
ATOM 2951 N N . ASN A 1 389 ? 64.722 13.888 -68.684 1.00 84.12 389 ASN A N 1
ATOM 2952 C CA . ASN A 1 389 ? 65.059 14.235 -70.076 1.00 84.12 389 ASN A CA 1
ATOM 2953 C C . ASN A 1 389 ? 66.038 13.276 -70.803 1.00 84.12 389 ASN A C 1
ATOM 2955 O O . ASN A 1 389 ? 66.475 13.563 -71.920 1.00 84.12 389 ASN A O 1
ATOM 2959 N N . ALA A 1 390 ? 66.343 12.120 -70.216 1.00 88.88 390 ALA A N 1
ATOM 2960 C CA . ALA A 1 390 ? 67.019 10.990 -70.845 1.00 88.88 390 ALA A CA 1
ATOM 2961 C C . ALA A 1 390 ? 66.013 9.956 -71.385 1.00 88.88 390 ALA A C 1
ATOM 2963 O O . ALA A 1 390 ? 64.879 9.849 -70.916 1.00 88.88 390 ALA A O 1
ATOM 2964 N N . ALA A 1 391 ? 66.431 9.183 -72.389 1.00 88.31 391 ALA A N 1
ATOM 2965 C CA . ALA A 1 391 ? 65.605 8.110 -72.934 1.00 88.31 391 ALA A CA 1
ATOM 2966 C C . ALA A 1 391 ? 65.400 7.004 -71.886 1.00 88.31 391 ALA A C 1
ATOM 2968 O O . ALA A 1 391 ? 66.343 6.569 -71.219 1.00 88.31 391 ALA A O 1
ATOM 2969 N N . ILE A 1 392 ? 64.165 6.533 -71.750 1.00 88.62 392 ILE A N 1
ATOM 2970 C CA . ILE A 1 392 ? 63.816 5.375 -70.933 1.00 88.62 392 ILE A CA 1
ATOM 2971 C C . ILE A 1 392 ? 64.233 4.132 -71.724 1.00 88.62 392 ILE A C 1
ATOM 2973 O O . ILE A 1 392 ? 63.719 3.876 -72.808 1.00 88.62 392 ILE A O 1
ATOM 2977 N N . ALA A 1 393 ? 65.189 3.362 -71.201 1.00 84.81 393 ALA A N 1
ATOM 2978 C CA . ALA A 1 393 ? 65.627 2.105 -71.819 1.00 84.81 393 ALA A CA 1
ATOM 2979 C C . ALA A 1 393 ? 64.901 0.886 -71.227 1.00 84.81 393 ALA A C 1
ATOM 2981 O O . ALA A 1 393 ? 64.639 -0.093 -71.925 1.00 84.81 393 ALA A O 1
ATOM 2982 N N . ILE A 1 394 ? 64.562 0.961 -69.937 1.00 83.75 394 ILE A N 1
ATOM 2983 C CA . ILE A 1 394 ? 63.823 -0.051 -69.181 1.00 83.75 394 ILE A CA 1
ATOM 2984 C C . ILE A 1 394 ? 62.727 0.688 -68.408 1.00 83.75 394 ILE A C 1
ATOM 2986 O O . ILE A 1 394 ? 63.034 1.713 -67.794 1.00 83.75 394 ILE A O 1
ATOM 2990 N N . PRO A 1 395 ? 61.472 0.203 -68.420 1.00 79.06 395 PRO A N 1
ATOM 2991 C CA . PRO A 1 395 ? 60.404 0.836 -67.663 1.00 79.06 395 PRO A CA 1
ATOM 2992 C C . PRO A 1 395 ? 60.781 1.034 -66.187 1.00 79.06 395 PRO A C 1
ATOM 2994 O O . PRO A 1 395 ? 61.229 0.095 -65.526 1.00 79.06 395 PRO A O 1
ATOM 2997 N N . ALA A 1 396 ? 60.529 2.228 -65.644 1.00 80.81 396 ALA A N 1
ATOM 2998 C CA . ALA A 1 396 ? 60.624 2.463 -64.202 1.00 80.81 396 ALA A CA 1
ATOM 2999 C C . ALA A 1 396 ? 59.576 1.641 -63.414 1.00 80.81 396 ALA A C 1
ATOM 3001 O O . ALA A 1 396 ? 59.775 1.356 -62.237 1.00 80.81 396 ALA A O 1
ATOM 3002 N N . ALA A 1 397 ? 58.503 1.203 -64.077 1.00 83.56 397 ALA A N 1
ATOM 3003 C CA . ALA A 1 397 ? 57.460 0.337 -63.542 1.00 83.56 397 ALA A CA 1
ATOM 3004 C C . ALA A 1 397 ? 56.922 -0.610 -64.631 1.00 83.56 397 ALA A C 1
ATOM 3006 O O . ALA A 1 397 ? 56.938 -0.269 -65.814 1.00 83.56 397 ALA A O 1
ATOM 3007 N N . ALA A 1 398 ? 56.426 -1.791 -64.255 1.00 82.25 398 ALA A N 1
ATOM 3008 C CA . ALA A 1 398 ? 55.853 -2.744 -65.211 1.00 82.25 398 ALA A CA 1
ATOM 3009 C C . ALA A 1 398 ? 54.618 -2.155 -65.924 1.00 82.25 398 ALA A C 1
ATOM 3011 O O . ALA A 1 398 ? 53.789 -1.511 -65.281 1.00 82.25 398 ALA A O 1
ATOM 3012 N N . PHE A 1 399 ? 54.520 -2.373 -67.239 1.00 88.44 399 PHE A N 1
ATOM 3013 C CA . PHE A 1 399 ? 53.360 -2.024 -68.065 1.00 88.44 399 PHE A CA 1
ATOM 3014 C C . PHE A 1 399 ? 52.643 -3.292 -68.533 1.00 88.44 399 PHE A C 1
ATOM 3016 O O . PHE A 1 399 ? 53.279 -4.325 -68.753 1.00 88.44 399 PHE A O 1
ATOM 3023 N N . VAL A 1 400 ? 51.343 -3.173 -68.776 1.00 87.56 400 VAL A N 1
ATOM 3024 C CA . VAL A 1 400 ? 50.516 -4.172 -69.448 1.00 87.56 400 VAL A CA 1
ATOM 3025 C C . VAL A 1 400 ? 50.140 -3.651 -70.837 1.00 87.56 400 VAL A C 1
ATOM 3027 O O . VAL A 1 400 ? 49.695 -2.514 -71.001 1.00 87.56 400 VAL A O 1
ATOM 3030 N N . GLY A 1 401 ? 50.333 -4.485 -71.861 1.00 85.50 401 GLY A N 1
ATOM 3031 C CA . GLY A 1 401 ? 49.972 -4.160 -73.242 1.00 85.50 401 GLY A CA 1
ATOM 3032 C C . GLY A 1 401 ? 50.930 -3.192 -73.951 1.00 85.50 401 GLY A C 1
ATOM 3033 O O . GLY A 1 401 ? 52.131 -3.150 -73.682 1.00 85.50 401 GLY A O 1
ATOM 3034 N N . THR A 1 402 ? 50.408 -2.464 -74.942 1.00 87.56 402 THR A N 1
ATOM 3035 C CA . THR A 1 402 ? 51.197 -1.563 -75.796 1.00 87.56 402 THR A CA 1
ATOM 3036 C C . THR A 1 402 ? 51.487 -0.235 -75.097 1.00 87.56 402 THR A C 1
ATOM 3038 O O . THR A 1 402 ? 50.597 0.383 -74.519 1.00 87.56 402 THR A O 1
ATOM 3041 N N . ILE A 1 403 ? 52.730 0.234 -75.208 1.00 91.56 403 ILE A N 1
ATOM 3042 C CA . ILE A 1 403 ? 53.196 1.501 -74.634 1.00 91.56 403 ILE A CA 1
ATOM 3043 C C . ILE A 1 403 ? 53.277 2.556 -75.741 1.00 91.56 403 ILE A C 1
ATOM 3045 O O . ILE A 1 403 ? 53.833 2.302 -76.810 1.00 91.56 403 ILE A O 1
ATOM 3049 N N . THR A 1 404 ? 52.767 3.755 -75.470 1.00 94.06 404 THR A N 1
ATOM 3050 C CA . THR A 1 404 ? 52.970 4.938 -76.314 1.00 94.06 404 THR A CA 1
ATOM 3051 C C . THR A 1 404 ? 54.238 5.657 -75.871 1.00 94.06 404 THR A C 1
ATOM 3053 O O . THR A 1 404 ? 54.370 6.005 -74.699 1.00 94.06 404 THR A O 1
ATOM 3056 N N . LYS A 1 405 ? 55.165 5.894 -76.801 1.00 92.94 405 LYS A N 1
ATOM 3057 C CA . LYS A 1 405 ? 56.451 6.545 -76.525 1.00 92.94 405 LYS A CA 1
ATOM 3058 C C . LYS A 1 405 ? 56.539 7.900 -77.221 1.00 92.94 405 LYS A C 1
ATOM 3060 O O . LYS A 1 405 ? 56.143 8.024 -78.378 1.00 92.94 405 LYS A O 1
ATOM 3065 N N . ILE A 1 406 ? 57.036 8.910 -76.513 1.00 92.31 406 ILE A N 1
ATOM 3066 C CA . ILE A 1 406 ? 57.045 10.314 -76.943 1.00 92.31 406 ILE A CA 1
ATOM 3067 C C . ILE A 1 406 ? 58.440 10.917 -76.692 1.00 92.31 406 ILE A C 1
ATOM 3069 O O . ILE A 1 406 ? 59.127 10.523 -75.750 1.00 92.31 406 ILE A O 1
ATOM 3073 N N . ASP A 1 407 ? 58.847 11.862 -77.551 1.00 91.31 407 ASP A N 1
ATOM 3074 C CA . ASP A 1 407 ? 60.122 12.604 -77.492 1.00 91.31 407 ASP A CA 1
ATOM 3075 C C . ASP A 1 407 ? 61.359 11.699 -77.348 1.00 91.31 407 ASP A C 1
ATOM 3077 O O . ASP A 1 407 ? 62.067 11.747 -76.347 1.00 91.31 407 ASP A O 1
ATOM 3081 N N . ASN A 1 408 ? 61.617 10.847 -78.349 1.00 90.88 408 ASN A N 1
ATOM 3082 C CA . ASN A 1 408 ? 62.763 9.922 -78.369 1.00 90.88 408 ASN A CA 1
ATOM 3083 C C . ASN A 1 408 ? 62.859 9.047 -77.103 1.00 90.88 408 ASN A C 1
ATOM 3085 O O . ASN A 1 408 ? 63.908 8.965 -76.466 1.00 90.88 408 ASN A O 1
ATOM 3089 N N . ASP A 1 409 ? 61.748 8.403 -76.742 1.00 90.81 409 ASP A N 1
ATOM 3090 C CA . ASP A 1 409 ? 61.619 7.499 -75.592 1.00 90.81 409 ASP A CA 1
ATOM 3091 C C . ASP A 1 409 ? 61.798 8.156 -74.211 1.00 90.81 409 ASP A C 1
ATOM 3093 O O . ASP A 1 409 ? 61.945 7.446 -73.222 1.00 90.81 409 ASP A O 1
ATOM 3097 N N . LYS A 1 410 ? 61.729 9.485 -74.089 1.00 90.06 410 LYS A N 1
ATOM 3098 C CA . LYS A 1 410 ? 61.837 10.170 -72.786 1.00 90.06 410 LYS A CA 1
ATOM 3099 C C . LYS A 1 410 ? 60.550 10.163 -71.953 1.00 90.06 410 LYS A C 1
ATOM 3101 O O . LYS A 1 410 ? 60.613 10.368 -70.741 1.00 90.06 410 LYS A O 1
ATOM 3106 N N . LEU A 1 411 ? 59.395 9.954 -72.590 1.00 91.94 411 LEU A N 1
ATOM 3107 C CA . LEU A 1 411 ? 58.078 9.874 -71.948 1.00 91.94 411 LEU A CA 1
ATOM 3108 C C . LEU A 1 411 ? 57.330 8.641 -72.456 1.00 91.94 411 LEU A C 1
ATOM 3110 O O . LEU A 1 411 ? 57.103 8.506 -73.661 1.00 91.94 411 LEU A O 1
ATOM 3114 N N . TRP A 1 412 ? 56.944 7.747 -71.546 1.00 93.50 412 TRP A N 1
ATOM 3115 C CA . TRP A 1 412 ? 56.168 6.541 -71.858 1.00 93.50 412 TRP A CA 1
ATOM 3116 C C . TRP A 1 412 ? 54.792 6.617 -71.192 1.00 93.50 412 TRP A C 1
ATOM 3118 O O . TRP A 1 412 ? 54.704 6.926 -70.007 1.00 93.50 412 TRP A O 1
ATOM 3128 N N . ILE A 1 413 ? 53.727 6.317 -71.937 1.00 94.19 413 ILE A 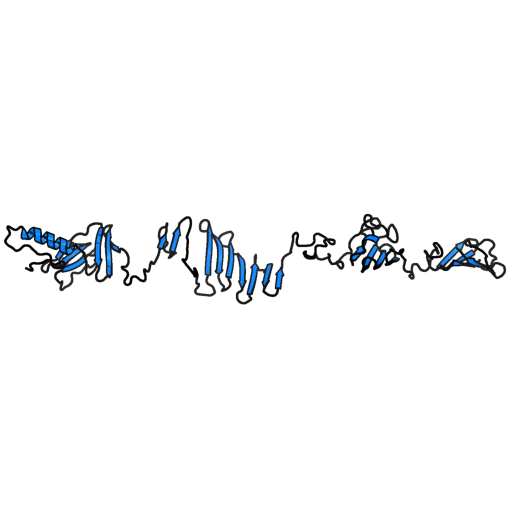N 1
ATOM 3129 C CA . ILE A 1 413 ? 52.341 6.270 -71.450 1.00 94.19 413 ILE A CA 1
ATOM 3130 C C . ILE A 1 413 ? 51.760 4.891 -71.762 1.00 94.19 413 ILE A C 1
ATOM 3132 O O . ILE A 1 413 ? 51.862 4.411 -72.892 1.00 94.19 413 ILE A O 1
ATOM 3136 N N . GLY A 1 414 ? 51.131 4.251 -70.784 1.00 92.75 414 GLY A N 1
ATOM 3137 C CA . GLY A 1 414 ? 50.548 2.921 -70.944 1.00 92.75 414 GLY A CA 1
ATOM 3138 C C . GLY A 1 414 ? 49.645 2.540 -69.778 1.00 92.75 414 GLY A C 1
ATOM 3139 O O . GLY A 1 414 ? 49.209 3.407 -69.021 1.00 92.75 414 GLY A O 1
ATOM 3140 N N . ARG A 1 415 ? 49.355 1.242 -69.648 1.00 91.81 415 ARG A N 1
ATOM 3141 C CA . ARG A 1 415 ? 48.559 0.681 -68.550 1.00 91.81 415 ARG A CA 1
ATOM 3142 C C . ARG A 1 415 ? 49.437 -0.076 -67.562 1.00 91.81 415 ARG A C 1
ATOM 3144 O O . ARG A 1 415 ? 50.445 -0.641 -67.982 1.00 91.81 415 ARG A O 1
ATOM 3151 N N . TRP A 1 416 ? 49.085 -0.085 -66.279 1.00 88.69 416 TRP A N 1
ATOM 3152 C CA . TRP A 1 416 ? 49.814 -0.849 -65.250 1.00 88.69 416 TRP A CA 1
ATOM 3153 C C . TRP A 1 416 ? 49.096 -2.116 -64.776 1.00 88.69 416 TRP A C 1
ATOM 3155 O O . TRP A 1 416 ? 49.710 -2.919 -64.073 1.00 88.69 416 TRP A O 1
ATOM 3165 N N . PHE A 1 417 ? 47.857 -2.314 -65.219 1.00 87.12 417 PHE A N 1
ATOM 3166 C CA . PHE A 1 417 ? 47.091 -3.546 -65.095 1.00 87.12 417 PHE A CA 1
ATOM 3167 C C . PHE A 1 417 ? 46.343 -3.853 -66.393 1.00 87.12 417 PHE A C 1
ATOM 3169 O O . PHE A 1 417 ? 46.078 -2.892 -67.162 1.00 87.12 417 PHE A O 1
#

Nearest PDB structures (foldseek):
  8gtc-assembly1_S  TM=7.897E-01  e=7.445E-03  Dinoroseobacter phage vB_DshS-R4C
  8gtc-assembly1_a  TM=8.008E-01  e=1.146E-02  Dinoroseobacter phage vB_DshS-R4C
  6ct8-assembly1_A  TM=4.936E-01  e=5.609E-04  Pseudomonas aeruginosa PAO1
  6cl6-assembly1_C  TM=2.964E-01  e=1.000E-04  Pseudomonas aeruginosa PAO1

pLDDT: mean 86.59, std 9.63, range [48.19, 97.19]

Organism: NCBI:txid1715693

Mean predicted aligned error: 16.18 Å

InterPro domains:
  IPR021251 Protein of unknown function DUF2793 [PF10983] (24-110)

Solvent-accessible surface area (backbone atoms only — not comparable to full-atom values): 24121 Å² total; per-residue (Å²): 130,77,62,41,40,77,76,74,57,48,80,45,61,64,84,87,53,84,67,50,33,56,64,49,36,51,52,50,48,52,47,43,58,56,57,86,20,58,22,51,38,70,59,47,32,71,75,70,96,78,76,51,66,58,44,27,34,30,27,15,85,69,28,34,80,96,43,51,90,46,51,58,16,36,38,33,30,71,73,84,51,77,43,76,41,76,77,52,82,72,42,62,38,36,23,64,73,73,61,34,45,26,33,32,50,94,95,38,78,41,72,76,55,82,62,61,96,45,96,83,64,82,88,72,81,58,43,40,44,79,44,77,70,46,97,89,36,53,70,35,78,48,73,98,77,85,90,88,85,68,97,69,97,70,80,83,87,86,75,77,55,94,52,57,70,36,63,25,67,52,78,43,65,58,97,91,35,43,40,38,36,41,32,24,71,51,38,90,34,48,35,36,32,39,21,94,74,48,74,63,75,36,57,47,34,39,37,40,81,88,77,58,31,44,39,35,24,87,67,103,49,71,40,35,37,43,44,94,87,48,76,50,67,75,56,91,85,78,62,90,58,32,44,90,55,73,78,58,79,61,88,84,39,46,81,49,94,52,45,80,46,78,33,100,64,56,50,75,44,34,52,90,38,48,64,80,76,51,45,86,48,74,36,34,31,26,30,88,35,38,82,20,43,34,43,87,51,90,63,82,68,42,24,38,43,31,41,38,49,51,82,44,89,44,32,34,40,40,41,38,36,42,75,74,48,101,45,42,33,37,34,44,32,69,79,50,79,50,74,68,41,74,63,84,44,93,83,49,36,63,36,70,54,40,66,58,96,91,39,63,73,45,15,52,31,21,78,51,71,52,100,49,18,33,35,40,38,37,42,90,32,47,28,42,36,40,23,96,89,37,61,47,87,51,75,56,58,78,68,39,84,76,70,49,68,39,80,79,39,24,35,38,42,35,23,58,102